Protein AF-A0A9W9WB61-F1 (afdb_monomer_lite)

Radius of gyration: 24.0 Å; chains: 1; bounding box: 60×49×67 Å

InterPro domains:
  IPR045518 2EXR domain [PF20150] (5-108)

Organism: NCBI:txid1131564

Foldseek 3Di:
DPPDPPCLVVDDLVVNLVVLLVQDAAAEQEQDDLPLPAQFDLVSVLVVVLNLLRQDQALQCVPDDSSVVSLVVQWPLPDDCVNCVVLDDPPGPRSNNSGTDGQEHYEYEHPDCVQPDDDPPHDDDCPHPSNVSVVSHPAYEYALQQLPHLPQLDDPPPDDHHQRDDDPFHYAHADEDEFEDALVLLLVQCCCPPRNRRQKDKAFLQPLVVLVSSCVSRVVVCVPPVSVVSNSVCSNVNVNVVVSVVVSVVVSLLSLLVSVVVVCPDPVNVVVCVVVVQDDDDQQQKAFPPPDPPRPDGDHPVNCCVQVPDVNRNSNGMDGNCVTSNSVVSSVPDHDYGYIYMYGYRNPPSVVVVVDVVVSCVRNVNPDPPQDPDSVSNVVVVVVVVVVVVVVVVVVVVVSSVSD

Sequence (404 aa):
MATEFLLFPFLPWELRRMIWLECLEGRVVELEVPPVMFLSAHSENCLSWTAHQNTRPPVLTRVCKESREAALSQCAWALDERDVSHLFVDYIPIPTRNPWFNPAKDIISFSSPGCFYPDEGAIYGPDSYYMEFAKQVQDIVIPARLIYPLRYLRLPMELGGAEAKNFPGGSRPAKAIEVHMPPEQFLASTLSGRTGDSLVQVVDIFDAVQIEKIWQEGKNVYSQEQDILTVFGLLRNTEKLRREVAKWQEDVKMSWMCQRYGASHSYDHRVYDEEHGIPPRKAECFVNPPGSESSAEPMTRARFVECYAATPPRFDEFEFDMEDPWVRWAYDEMPTFRPVIMFRLCVRGCASLCSTNTRREMYSGRYLHDYADTLMEQYQVIRLHEREEEKAMAAGSRKILKRL

Structure (mmCIF, N/CA/C/O backbone):
data_AF-A0A9W9WB61-F1
#
_entry.id   AF-A0A9W9WB61-F1
#
loop_
_atom_site.group_PDB
_atom_site.id
_atom_site.type_symbol
_atom_site.label_atom_id
_atom_site.label_alt_id
_atom_site.label_comp_id
_atom_site.label_asym_id
_atom_site.label_entity_id
_atom_site.label_seq_id
_atom_site.pdbx_PDB_ins_code
_atom_site.Cartn_x
_atom_site.Cartn_y
_atom_site.Cartn_z
_atom_site.occupancy
_atom_site.B_iso_or_equiv
_atom_site.auth_seq_id
_atom_site.auth_comp_id
_atom_site.auth_asym_id
_atom_site.auth_atom_id
_atom_site.pdbx_PDB_model_num
ATOM 1 N N . MET A 1 1 ? -33.127 4.156 17.825 1.00 40.78 1 MET A N 1
ATOM 2 C CA . MET A 1 1 ? -32.231 3.040 17.456 1.00 40.78 1 MET A CA 1
ATOM 3 C C . MET A 1 1 ? -32.055 2.189 18.697 1.00 40.78 1 MET A C 1
ATOM 5 O O . MET A 1 1 ? -31.822 2.771 19.747 1.00 40.78 1 MET A O 1
ATOM 9 N N . ALA A 1 2 ? -32.281 0.876 18.618 1.00 38.75 2 ALA A N 1
ATOM 10 C CA . ALA A 1 2 ? -32.073 -0.009 19.763 1.00 38.75 2 ALA A CA 1
ATOM 11 C C . ALA A 1 2 ? -30.576 -0.004 20.104 1.00 38.75 2 ALA A C 1
ATOM 13 O O . ALA A 1 2 ? -29.762 -0.395 19.275 1.00 38.75 2 ALA A O 1
ATOM 14 N N . THR A 1 3 ? -30.223 0.524 21.273 1.00 55.16 3 THR A N 1
ATOM 15 C CA . THR A 1 3 ? -28.833 0.714 21.715 1.00 55.16 3 THR A CA 1
ATOM 16 C C . THR A 1 3 ? -28.208 -0.555 22.285 1.00 55.16 3 THR A C 1
ATOM 18 O O . THR A 1 3 ? -27.017 -0.564 22.559 1.00 55.16 3 THR A O 1
ATOM 21 N N . GLU A 1 4 ? -28.985 -1.629 22.457 1.00 57.50 4 GLU A N 1
ATOM 22 C CA . GLU A 1 4 ? -28.521 -2.878 23.060 1.00 57.50 4 GLU A CA 1
ATOM 23 C C . GLU A 1 4 ? -29.171 -4.085 22.370 1.00 57.50 4 GLU A C 1
ATOM 25 O O . GLU A 1 4 ? -30.397 -4.215 22.317 1.00 57.50 4 GLU A O 1
ATOM 30 N N . PHE A 1 5 ? -28.349 -4.999 21.845 1.00 67.19 5 PHE A N 1
ATOM 31 C CA . PHE A 1 5 ? -28.808 -6.297 21.353 1.00 67.19 5 PHE A CA 1
ATOM 32 C C . PHE A 1 5 ? -28.840 -7.295 22.518 1.00 67.19 5 PHE A C 1
ATOM 34 O O . PHE A 1 5 ? -27.944 -8.119 22.696 1.00 67.19 5 PHE A O 1
ATOM 41 N N . LEU A 1 6 ? -29.899 -7.210 23.329 1.00 80.06 6 LEU A N 1
ATOM 42 C CA . LEU A 1 6 ? -30.073 -8.010 24.553 1.00 80.06 6 LEU A CA 1
ATOM 43 C C . LEU A 1 6 ? -30.113 -9.527 24.307 1.00 80.06 6 LEU A C 1
ATOM 45 O O . LEU A 1 6 ? -29.969 -10.309 25.243 1.00 80.06 6 LEU A O 1
ATOM 49 N N . LEU A 1 7 ? -30.304 -9.953 23.056 1.00 86.56 7 LEU A N 1
ATOM 50 C CA . LEU A 1 7 ? -30.371 -11.361 22.678 1.00 86.56 7 LEU A CA 1
ATOM 51 C C . LEU A 1 7 ? -28.994 -12.008 22.489 1.00 86.56 7 LEU A C 1
ATOM 53 O O . LEU A 1 7 ? -28.925 -13.235 22.470 1.00 86.56 7 LEU A O 1
ATOM 57 N N . PHE A 1 8 ? -27.906 -11.227 22.396 1.00 86.00 8 PHE A N 1
ATOM 58 C CA . PHE A 1 8 ? -26.565 -11.771 22.153 1.00 86.00 8 PHE A CA 1
ATOM 59 C C . PHE A 1 8 ? -26.178 -12.894 23.126 1.00 86.00 8 PHE A C 1
ATOM 61 O O . PHE A 1 8 ? -25.790 -13.958 22.647 1.00 86.00 8 PHE A O 1
ATOM 68 N N . PRO A 1 9 ? -26.326 -12.741 24.462 1.00 87.75 9 PRO A N 1
ATOM 69 C CA . PRO A 1 9 ? -25.904 -13.771 25.413 1.00 87.75 9 PRO A CA 1
ATOM 70 C C . PRO A 1 9 ? -26.727 -15.062 25.333 1.00 87.75 9 PRO A C 1
ATOM 72 O O . PRO A 1 9 ? -26.277 -16.100 25.809 1.00 87.75 9 PRO A O 1
ATOM 75 N N . PHE A 1 10 ? -27.925 -14.998 24.745 1.00 93.62 10 PHE A N 1
ATOM 76 C CA . PHE A 1 10 ? -28.832 -16.137 24.599 1.00 93.62 10 PHE A CA 1
ATOM 77 C C . PHE A 1 10 ? -28.591 -16.930 23.311 1.00 93.62 10 PHE A C 1
ATOM 79 O O . PHE A 1 10 ? -29.185 -17.993 23.128 1.00 93.62 10 PHE A O 1
ATOM 86 N N . LEU A 1 11 ? -27.728 -16.441 22.418 1.00 93.44 11 LEU A N 1
ATOM 87 C CA . LEU A 1 11 ? -27.337 -17.185 21.229 1.00 93.44 11 LEU A CA 1
ATOM 88 C C . LEU A 1 11 ? -26.452 -18.394 21.606 1.00 93.44 11 LEU A C 1
ATOM 90 O O . LEU A 1 11 ? -25.600 -18.283 22.500 1.00 93.44 11 LEU A O 1
ATOM 94 N N . PRO A 1 12 ? -26.592 -19.531 20.891 1.00 96.50 12 PRO A N 1
ATOM 95 C CA . PRO A 1 12 ? -25.637 -20.635 20.943 1.00 96.50 12 PRO A CA 1
ATOM 96 C C . PRO A 1 12 ? -24.192 -20.150 20.807 1.00 96.50 12 PRO A C 1
ATOM 98 O O . PRO A 1 12 ? -23.917 -19.156 20.124 1.00 96.50 12 PRO A O 1
ATOM 101 N N . TRP A 1 13 ? -23.262 -20.845 21.464 1.00 94.31 13 TRP A N 1
ATOM 102 C CA . TRP A 1 13 ? -21.860 -20.420 21.518 1.00 94.31 13 TRP A CA 1
ATOM 103 C C . TRP A 1 13 ? -21.234 -20.343 20.119 1.00 94.31 13 TRP A C 1
ATOM 105 O O . TRP A 1 13 ? -20.434 -19.449 19.855 1.00 94.31 13 TRP A O 1
ATOM 115 N N . GLU A 1 14 ? -21.644 -21.221 19.202 1.00 95.62 14 GLU A N 1
ATOM 116 C CA . GLU A 1 14 ? -21.192 -21.241 17.814 1.00 95.62 14 GLU A CA 1
ATOM 117 C C . GLU A 1 14 ? -21.542 -19.930 17.108 1.00 95.62 14 GLU A C 1
ATOM 119 O O . GLU A 1 14 ? -20.687 -19.324 16.463 1.00 95.62 14 GLU A O 1
ATOM 124 N N . LEU A 1 15 ? -22.782 -19.454 17.276 1.00 94.94 15 LEU A N 1
ATOM 125 C CA . LEU A 1 15 ? -23.257 -18.221 16.648 1.00 94.94 15 LEU A CA 1
ATOM 126 C C . LEU A 1 15 ? -22.588 -16.991 17.253 1.00 94.94 15 LEU A C 1
ATOM 128 O O . LEU A 1 15 ? -22.165 -16.107 16.511 1.00 94.94 15 LEU A O 1
ATOM 132 N N . ARG A 1 16 ? -22.430 -16.941 18.581 1.00 93.81 16 ARG A N 1
ATOM 133 C CA . ARG A 1 16 ? -21.689 -15.850 19.233 1.00 93.81 16 ARG A CA 1
ATOM 134 C C . ARG A 1 16 ? -20.244 -15.791 18.751 1.00 93.81 16 ARG A C 1
ATOM 136 O O . ARG A 1 16 ? -19.763 -14.715 18.400 1.00 93.81 16 ARG A O 1
ATOM 143 N N . ARG A 1 17 ? -19.573 -16.943 18.641 1.00 93.19 17 ARG A N 1
ATOM 144 C CA . ARG A 1 17 ? -18.217 -17.031 18.088 1.00 93.19 17 ARG A CA 1
ATOM 145 C C . ARG A 1 17 ? -18.163 -16.569 16.633 1.00 93.19 17 ARG A C 1
ATOM 147 O O . ARG A 1 17 ? -17.263 -15.808 16.294 1.00 93.19 17 ARG A O 1
ATOM 154 N N . MET A 1 18 ? -19.105 -16.984 15.784 1.00 93.06 18 MET A N 1
ATOM 155 C CA . MET A 1 18 ? -19.176 -16.519 14.392 1.00 93.06 18 MET A CA 1
ATOM 156 C C . MET A 1 18 ? -19.361 -15.003 14.305 1.00 93.06 18 MET A C 1
ATOM 158 O O . MET A 1 18 ? -18.674 -14.362 13.518 1.00 93.06 18 MET A O 1
ATOM 162 N N . ILE A 1 19 ? -20.219 -14.422 15.150 1.00 90.81 19 ILE A N 1
ATOM 163 C CA . ILE A 1 19 ? -20.396 -12.966 15.225 1.00 90.81 19 ILE A CA 1
ATOM 164 C C . ILE A 1 19 ? -19.074 -12.290 15.598 1.00 90.81 19 ILE A C 1
ATOM 166 O O . ILE A 1 19 ? -18.671 -11.345 14.929 1.00 90.81 19 ILE A O 1
ATOM 170 N N . TRP A 1 20 ? -18.347 -12.798 16.600 1.00 90.69 20 TRP A N 1
ATOM 171 C CA . TRP A 1 20 ? -17.037 -12.241 16.947 1.00 90.69 20 TRP A CA 1
ATOM 172 C C . TRP A 1 20 ? -16.024 -12.331 15.802 1.00 90.69 20 TRP A C 1
ATOM 174 O O . TRP A 1 20 ? -15.298 -11.373 15.553 1.00 90.69 20 TRP A O 1
ATOM 184 N N . LEU A 1 21 ? -15.986 -13.450 15.079 1.00 90.19 21 LEU A N 1
ATOM 185 C CA . LEU A 1 21 ? -15.101 -13.621 13.924 1.00 90.19 21 LEU A CA 1
ATOM 186 C C . LEU A 1 21 ? -15.461 -12.688 12.755 1.00 90.19 21 LEU A C 1
ATOM 188 O O . LEU A 1 21 ? -14.565 -12.245 12.034 1.00 90.19 21 LEU A O 1
ATOM 192 N N . GLU A 1 22 ? -16.745 -12.373 12.589 1.00 88.94 22 GLU A N 1
ATOM 193 C CA . GLU A 1 22 ? -17.256 -11.421 11.596 1.00 88.94 22 GLU A CA 1
ATOM 194 C C . GLU A 1 22 ? -16.993 -9.959 11.997 1.00 88.94 22 GLU A C 1
ATOM 196 O O . GLU A 1 22 ? -16.790 -9.096 11.144 1.00 88.94 22 GLU A O 1
ATOM 201 N N . CYS A 1 23 ? -16.940 -9.666 13.298 1.00 85.94 23 CYS A N 1
ATOM 202 C CA . CYS A 1 23 ? -16.508 -8.365 13.812 1.00 85.94 23 CYS A CA 1
ATOM 203 C C . CYS A 1 23 ? -14.996 -8.132 13.671 1.00 85.94 23 CYS A C 1
ATOM 205 O O . CYS A 1 23 ? -14.552 -6.994 13.796 1.00 85.94 23 CYS A O 1
ATOM 207 N N . LEU A 1 24 ? -14.198 -9.180 13.440 1.00 86.69 24 LEU A N 1
ATOM 208 C CA . LEU A 1 24 ? -12.763 -9.054 13.204 1.00 86.69 24 LEU A CA 1
ATOM 209 C C . LEU A 1 24 ? -12.512 -8.661 11.741 1.00 86.69 24 LEU A C 1
ATOM 211 O O . LEU A 1 24 ? -12.441 -9.520 10.856 1.00 86.69 24 LEU A O 1
ATOM 215 N N . GLU A 1 25 ? -12.405 -7.360 11.491 1.00 84.88 25 GLU A N 1
ATOM 216 C CA . GLU A 1 25 ? -12.093 -6.810 10.170 1.00 84.88 25 GLU A CA 1
ATOM 217 C C . GLU A 1 25 ? -10.618 -7.022 9.799 1.00 84.88 25 GLU A C 1
ATOM 219 O O . GLU A 1 25 ? -9.757 -7.149 10.671 1.00 84.88 25 GLU A O 1
ATOM 224 N N . GLY A 1 26 ? -10.338 -7.074 8.493 1.00 88.75 26 GLY A N 1
ATOM 225 C CA . GLY A 1 26 ? -8.970 -7.013 7.984 1.00 88.75 26 GLY A CA 1
ATOM 226 C C . GLY A 1 26 ? -8.408 -5.607 8.146 1.00 88.75 26 GLY A C 1
ATOM 227 O O . GLY A 1 26 ? -9.111 -4.622 7.910 1.00 88.75 26 GLY A O 1
ATOM 228 N N . ARG A 1 27 ? -7.152 -5.509 8.574 1.00 88.69 27 ARG A N 1
ATOM 229 C CA . ARG A 1 27 ? -6.482 -4.238 8.860 1.00 88.69 27 ARG A CA 1
ATOM 230 C C . ARG A 1 27 ? -5.286 -4.041 7.948 1.00 88.69 27 ARG A C 1
ATOM 232 O O . ARG A 1 27 ? -4.741 -4.988 7.388 1.00 88.69 27 ARG A O 1
ATOM 239 N N . VAL A 1 28 ? -4.851 -2.794 7.830 1.00 90.00 28 VAL A N 1
ATOM 240 C CA . VAL A 1 28 ? -3.588 -2.467 7.170 1.00 90.00 28 VAL A CA 1
ATOM 241 C C . VAL A 1 28 ? -2.503 -2.436 8.236 1.00 90.00 28 VAL A C 1
ATOM 243 O O . VAL A 1 28 ? -2.493 -1.556 9.092 1.00 90.00 28 VAL A O 1
ATOM 246 N N . VAL A 1 29 ? -1.609 -3.417 8.204 1.00 87.25 29 VAL A N 1
ATOM 247 C CA . VAL A 1 29 ? -0.469 -3.518 9.113 1.00 87.25 29 VAL A CA 1
ATOM 248 C C . VAL A 1 29 ? 0.693 -2.774 8.475 1.00 87.25 29 VAL A C 1
ATOM 250 O O . VAL A 1 29 ? 1.330 -3.250 7.536 1.00 87.25 29 VAL A O 1
ATOM 253 N N . GLU A 1 30 ? 0.943 -1.568 8.968 1.00 82.38 30 GLU A N 1
ATOM 254 C CA . GLU A 1 30 ? 2.057 -0.743 8.514 1.00 82.38 30 GLU A CA 1
ATOM 255 C C . GLU A 1 30 ? 3.341 -1.206 9.197 1.00 82.38 30 GLU A C 1
ATOM 257 O O . GLU A 1 30 ? 3.531 -1.058 10.407 1.00 82.38 30 GLU A O 1
ATOM 262 N N . LEU A 1 31 ? 4.215 -1.811 8.401 1.00 75.88 31 LEU A N 1
ATOM 263 C CA . LEU A 1 31 ? 5.516 -2.280 8.834 1.00 75.88 31 LEU A CA 1
ATOM 264 C C . LEU A 1 31 ? 6.524 -1.159 8.590 1.00 75.88 31 LEU A C 1
ATOM 266 O O . LEU A 1 31 ? 7.043 -0.990 7.488 1.00 75.88 31 LEU A O 1
ATOM 270 N N . GLU A 1 32 ? 6.743 -0.346 9.622 1.00 68.38 32 GLU A N 1
ATOM 271 C CA . GLU A 1 32 ? 7.643 0.801 9.554 1.00 68.38 32 GLU A CA 1
ATOM 272 C C . GLU A 1 32 ? 8.991 0.547 10.208 1.00 68.38 32 GLU A C 1
ATOM 274 O O . GLU A 1 32 ? 9.080 0.193 11.384 1.00 68.38 32 GLU A O 1
ATOM 279 N N . VAL A 1 33 ? 10.049 0.874 9.468 1.00 55.75 33 VAL A N 1
ATOM 280 C CA . VAL A 1 33 ? 11.315 1.291 10.067 1.00 55.75 33 VAL A CA 1
ATOM 281 C C . VAL A 1 33 ? 11.194 2.791 10.336 1.00 55.75 33 VAL A C 1
ATOM 283 O O . VAL A 1 33 ? 11.084 3.543 9.359 1.00 55.75 33 VAL A O 1
ATOM 286 N N . PRO A 1 34 ? 11.195 3.259 11.601 1.00 47.72 34 PRO A N 1
ATOM 287 C CA . PRO A 1 34 ? 11.313 4.686 11.858 1.00 47.72 34 PRO A CA 1
ATOM 288 C C . PRO A 1 34 ? 12.600 5.155 11.170 1.00 47.72 34 PRO A C 1
ATOM 290 O O . PRO A 1 34 ? 13.656 4.572 11.428 1.00 47.72 34 PRO A O 1
ATOM 293 N N . PRO A 1 35 ? 12.542 6.132 10.248 1.00 43.97 35 PRO A N 1
ATOM 294 C CA . PRO A 1 35 ? 13.739 6.596 9.572 1.00 43.97 35 PRO A CA 1
ATOM 295 C C . PRO A 1 35 ? 14.657 7.206 10.629 1.00 43.97 35 PRO A C 1
ATOM 297 O O . PRO A 1 35 ? 14.396 8.282 11.157 1.00 43.97 35 PRO A O 1
ATOM 300 N N . VAL A 1 36 ? 15.730 6.489 10.958 1.00 42.88 36 VAL A N 1
ATOM 301 C CA . VAL A 1 36 ? 16.659 6.863 12.032 1.00 42.88 36 VAL A CA 1
ATOM 302 C C . VAL A 1 36 ? 17.446 8.135 11.669 1.00 42.88 36 VAL A C 1
ATOM 304 O O . VAL A 1 36 ? 18.119 8.690 12.527 1.00 42.88 36 VAL A O 1
ATOM 307 N N . MET A 1 37 ? 17.367 8.632 10.422 1.00 41.75 37 MET A N 1
ATOM 308 C CA . MET A 1 37 ? 18.342 9.609 9.919 1.00 41.75 37 MET A CA 1
ATOM 309 C C . MET A 1 37 ? 17.821 10.911 9.283 1.00 41.75 37 MET A C 1
ATOM 311 O O . MET A 1 37 ? 18.638 11.808 9.113 1.00 41.75 37 MET A O 1
ATOM 315 N N . PHE A 1 38 ? 16.527 11.114 8.980 1.00 41.56 38 PHE A N 1
ATOM 316 C CA . PHE A 1 38 ? 16.096 12.338 8.251 1.00 41.56 38 PHE A CA 1
ATOM 317 C C . PHE A 1 38 ? 14.700 12.882 8.620 1.00 41.56 38 PHE A C 1
ATOM 319 O O . PHE A 1 38 ? 13.938 13.310 7.754 1.00 41.56 38 PHE A O 1
ATOM 326 N N . LEU A 1 39 ? 14.364 12.899 9.912 1.00 45.69 39 LEU A N 1
ATOM 327 C CA . LEU A 1 39 ? 13.073 13.386 10.417 1.00 45.69 39 LEU A CA 1
ATOM 328 C C . LEU A 1 39 ? 12.963 14.915 10.301 1.00 45.69 39 LEU A C 1
ATOM 330 O O . LEU A 1 39 ? 13.475 15.644 11.150 1.00 45.69 39 LEU A O 1
ATOM 334 N N . SER A 1 40 ? 12.285 15.412 9.266 1.00 36.78 40 SER A N 1
ATOM 335 C CA . SER A 1 40 ? 12.029 16.857 9.115 1.00 36.78 40 SER A CA 1
ATOM 336 C C . SER A 1 40 ? 10.592 17.228 8.732 1.00 36.78 40 SER A C 1
ATOM 338 O O . SER A 1 40 ? 10.252 18.413 8.751 1.00 36.78 40 SER A O 1
ATOM 340 N N . ALA A 1 41 ? 9.712 16.260 8.434 1.00 41.56 41 ALA A N 1
ATOM 341 C CA . ALA A 1 41 ? 8.373 16.547 7.915 1.00 41.56 41 ALA A CA 1
ATOM 342 C C . ALA A 1 41 ? 7.225 16.092 8.836 1.00 41.56 41 ALA A C 1
ATOM 344 O O . ALA A 1 41 ? 7.228 15.018 9.428 1.00 41.56 41 ALA A O 1
ATOM 345 N N . HIS A 1 42 ? 6.194 16.938 8.919 1.00 42.59 42 HIS A N 1
ATOM 346 C CA . HIS A 1 42 ? 4.999 16.775 9.755 1.00 42.59 42 HIS A CA 1
ATOM 347 C C . HIS A 1 42 ? 4.212 15.470 9.511 1.00 42.59 42 HIS A C 1
ATOM 349 O O . HIS A 1 42 ? 3.676 14.904 10.467 1.00 42.59 42 HIS A O 1
ATOM 355 N N . SER A 1 43 ? 4.191 14.982 8.268 1.00 48.69 43 SER A N 1
ATOM 356 C CA . SER A 1 43 ? 3.529 13.736 7.850 1.00 48.69 43 SER A CA 1
ATOM 357 C C . SER A 1 43 ? 4.088 12.491 8.554 1.00 48.69 43 SER A C 1
ATOM 359 O O . SER A 1 43 ? 3.384 11.516 8.806 1.00 48.69 43 SER A O 1
ATOM 361 N N . GLU A 1 44 ? 5.348 12.531 8.987 1.00 52.62 44 GLU A N 1
ATOM 362 C CA . GLU A 1 44 ? 6.029 11.371 9.572 1.00 52.62 44 GLU A CA 1
ATOM 363 C C . GLU A 1 44 ? 5.588 11.087 11.027 1.00 52.62 44 GLU A C 1
ATOM 365 O O . GLU A 1 44 ? 5.685 9.958 11.507 1.00 52.62 44 GLU A O 1
ATOM 370 N N . ASN A 1 45 ? 4.997 12.072 11.718 1.00 54.91 45 ASN A N 1
ATOM 371 C CA . ASN A 1 45 ? 4.466 11.903 13.081 1.00 54.91 45 ASN A CA 1
ATOM 372 C C . ASN A 1 45 ? 3.073 11.255 13.114 1.00 54.91 45 ASN A C 1
ATOM 374 O O . ASN A 1 45 ? 2.727 10.539 14.061 1.00 54.91 45 ASN A O 1
ATOM 378 N N . CYS A 1 46 ? 2.245 11.532 12.104 1.00 66.12 46 CYS A N 1
ATOM 379 C CA . CYS A 1 46 ? 0.966 10.846 11.913 1.00 66.12 46 CYS A CA 1
ATOM 380 C C . CYS A 1 46 ? 1.212 9.394 11.536 1.00 66.12 46 CYS A C 1
ATOM 382 O O . CYS A 1 46 ? 0.563 8.493 12.066 1.00 66.12 46 CYS A O 1
ATOM 384 N N . LEU A 1 47 ? 2.191 9.201 10.660 1.00 68.50 47 LEU A N 1
ATOM 385 C CA . LEU A 1 47 ? 2.638 7.921 10.164 1.00 68.50 47 LEU A CA 1
ATOM 386 C C . LEU A 1 47 ? 3.103 6.982 11.289 1.00 68.50 47 LEU A C 1
ATOM 388 O O . LEU A 1 47 ? 2.444 5.975 11.526 1.00 68.50 47 LEU A O 1
ATOM 392 N N . SER A 1 48 ? 4.112 7.377 12.075 1.00 66.69 48 SER A N 1
ATOM 393 C CA . SER A 1 48 ? 4.619 6.568 13.200 1.00 66.69 48 SER A CA 1
ATOM 394 C C . SER A 1 48 ? 3.507 6.171 14.183 1.00 66.69 48 SER A C 1
ATOM 396 O O . SER A 1 48 ? 3.389 5.020 14.610 1.00 66.69 48 SER A O 1
ATOM 398 N N . TRP A 1 49 ? 2.618 7.117 14.508 1.00 73.56 49 TRP A N 1
ATOM 399 C CA . TRP A 1 49 ? 1.522 6.846 15.432 1.00 73.56 49 TRP A CA 1
ATOM 400 C C . TRP A 1 49 ? 0.458 5.911 14.849 1.00 73.56 49 TRP A C 1
ATOM 402 O O . TRP A 1 49 ? 0.022 4.995 15.548 1.00 73.56 49 TRP A O 1
ATOM 412 N N . THR A 1 50 ? 0.022 6.141 13.606 1.00 75.81 50 THR A N 1
ATOM 413 C CA . THR A 1 50 ? -0.977 5.284 12.940 1.00 75.81 50 THR A CA 1
ATOM 414 C C . THR A 1 50 ? -0.434 3.873 12.758 1.00 75.81 50 THR A C 1
ATOM 416 O O . THR A 1 50 ? -1.116 2.926 13.149 1.00 75.81 50 THR A O 1
ATOM 419 N N . ALA A 1 51 ? 0.824 3.734 12.339 1.00 76.69 51 ALA A N 1
ATOM 420 C CA . ALA A 1 51 ? 1.499 2.449 12.236 1.00 76.69 51 ALA A CA 1
ATOM 421 C C . ALA A 1 51 ? 1.544 1.713 13.581 1.00 76.69 51 ALA A C 1
ATOM 423 O O . ALA A 1 51 ? 1.153 0.548 13.691 1.00 76.69 51 ALA A O 1
ATOM 424 N N . HIS A 1 52 ? 1.922 2.409 14.653 1.00 75.00 52 HIS A N 1
ATOM 425 C CA . HIS A 1 52 ? 1.907 1.825 15.991 1.00 75.00 52 HIS A CA 1
ATOM 426 C C . HIS A 1 52 ? 0.504 1.435 16.466 1.00 75.00 52 HIS A C 1
ATOM 428 O O . HIS A 1 52 ? 0.336 0.397 17.100 1.00 75.00 52 HIS A O 1
ATOM 434 N N . GLN A 1 53 ? -0.532 2.227 16.179 1.00 77.44 53 GLN A N 1
ATOM 435 C CA . GLN A 1 53 ? -1.892 1.841 16.560 1.00 77.44 53 GLN A CA 1
ATOM 436 C C . GLN A 1 53 ? -2.400 0.645 15.747 1.00 77.44 53 GLN A C 1
ATOM 438 O O . GLN A 1 53 ? -3.009 -0.256 16.324 1.00 77.44 53 GLN A O 1
ATOM 443 N N . ASN A 1 54 ? -2.112 0.598 14.447 1.00 81.19 54 ASN A N 1
ATOM 444 C CA . ASN A 1 54 ? -2.551 -0.473 13.555 1.00 81.19 54 ASN A CA 1
ATOM 445 C C . ASN A 1 54 ? -1.892 -1.821 13.865 1.00 81.19 54 ASN A C 1
ATOM 447 O O . ASN A 1 54 ? -2.510 -2.869 13.682 1.00 81.19 54 ASN A O 1
ATOM 451 N N . THR A 1 55 ? -0.670 -1.813 14.401 1.00 79.00 55 THR A N 1
ATOM 452 C CA . THR A 1 55 ? 0.023 -3.037 14.830 1.00 79.00 55 THR A CA 1
ATOM 453 C C . THR A 1 55 ? -0.411 -3.548 16.208 1.00 79.00 55 THR A C 1
ATOM 455 O O . THR A 1 55 ? -0.011 -4.639 16.612 1.00 79.00 55 THR A O 1
ATOM 458 N N . ARG A 1 56 ? -1.257 -2.827 16.958 1.00 79.44 56 ARG A N 1
ATOM 459 C CA . ARG A 1 56 ? -1.762 -3.298 18.263 1.00 79.44 56 ARG A CA 1
ATOM 460 C C . ARG A 1 56 ? -2.848 -4.362 18.110 1.00 79.44 56 ARG A C 1
ATOM 462 O O . ARG A 1 56 ? -3.514 -4.412 17.077 1.00 79.44 56 ARG A O 1
ATOM 469 N N . PRO A 1 57 ? -3.115 -5.162 19.161 1.00 83.88 57 PRO A N 1
ATOM 470 C CA . PRO A 1 57 ? -4.308 -5.997 19.206 1.00 83.88 57 PRO A CA 1
ATOM 471 C C . PRO A 1 57 ? -5.582 -5.166 18.987 1.00 83.88 57 PRO A C 1
ATOM 473 O O . PRO A 1 57 ? -5.704 -4.104 19.615 1.00 83.88 57 PRO A O 1
ATOM 476 N N . PRO A 1 58 ? -6.529 -5.636 18.153 1.00 83.50 58 PRO A N 1
ATOM 477 C CA . PRO A 1 58 ? -7.748 -4.909 17.842 1.00 83.50 58 PRO A CA 1
ATOM 478 C C . PRO A 1 58 ? -8.589 -4.726 19.098 1.00 83.50 58 PRO A C 1
ATOM 480 O O . PRO A 1 58 ? -8.499 -5.498 20.064 1.00 83.50 58 PRO A O 1
ATOM 483 N N . VAL A 1 59 ? -9.444 -3.711 19.074 1.00 81.62 59 VAL A N 1
ATOM 484 C CA . VAL A 1 59 ? -10.356 -3.342 20.165 1.00 81.62 59 VAL A CA 1
ATOM 485 C C . VAL A 1 59 ? -11.153 -4.538 20.670 1.00 81.62 59 VAL A C 1
ATOM 487 O O . VAL A 1 59 ? -11.340 -4.699 21.879 1.00 81.62 59 VAL A O 1
ATOM 490 N N . LEU A 1 60 ? -11.539 -5.416 19.746 1.00 82.38 60 LEU A N 1
ATOM 491 C CA . LEU A 1 60 ? -12.294 -6.636 19.993 1.00 82.38 60 LEU A CA 1
ATOM 492 C C . LEU A 1 60 ? -11.671 -7.513 21.100 1.00 82.38 60 LEU A C 1
ATOM 494 O O . LEU A 1 60 ? -12.369 -8.044 21.961 1.00 82.38 60 LEU A O 1
ATOM 498 N N . THR A 1 61 ? -10.336 -7.555 21.196 1.00 83.69 61 THR A N 1
ATOM 499 C CA . THR A 1 61 ? -9.606 -8.313 22.238 1.00 83.69 61 THR A CA 1
ATOM 500 C C . THR A 1 61 ? -9.869 -7.835 23.675 1.00 83.69 61 THR A C 1
ATOM 502 O O . THR A 1 61 ? -9.512 -8.513 24.651 1.00 83.69 61 THR A O 1
ATOM 505 N N . ARG A 1 62 ? -10.480 -6.657 23.835 1.00 81.81 62 ARG A N 1
ATOM 506 C CA . ARG A 1 62 ? -10.715 -5.987 25.121 1.00 81.81 62 ARG A CA 1
ATOM 507 C C . ARG A 1 62 ? -12.176 -6.025 25.569 1.00 81.81 62 ARG A C 1
ATOM 509 O O . ARG A 1 62 ? -12.424 -5.658 26.712 1.00 81.81 62 ARG A O 1
ATOM 516 N N . VAL A 1 63 ? -13.101 -6.496 24.727 1.00 80.19 63 VAL A N 1
ATOM 517 C CA . VAL A 1 63 ? -14.548 -6.493 25.011 1.00 80.19 63 VAL A CA 1
ATOM 518 C C . VAL A 1 63 ? -14.906 -7.509 26.098 1.00 80.19 63 VAL A C 1
ATOM 520 O O . VAL A 1 63 ? -15.368 -7.148 27.177 1.00 80.19 63 VAL A O 1
ATOM 523 N N . CYS A 1 64 ? -14.660 -8.796 25.848 1.00 84.06 64 CYS A N 1
ATOM 524 C CA . CYS A 1 64 ? -14.917 -9.874 26.803 1.00 84.06 64 CYS A CA 1
ATOM 525 C C . CYS A 1 64 ? -13.988 -11.073 26.545 1.00 84.06 64 CYS A C 1
ATOM 527 O O . CYS A 1 64 ? -13.176 -11.058 25.618 1.00 84.06 64 CYS A O 1
ATOM 529 N N . LYS A 1 65 ? -14.087 -12.119 27.378 1.00 88.88 65 LYS A N 1
ATOM 530 C CA . LYS A 1 65 ? -13.251 -13.324 27.249 1.00 88.88 65 LYS A CA 1
ATOM 531 C C . LYS A 1 65 ? -13.477 -14.041 25.913 1.00 88.88 65 LYS A C 1
ATOM 533 O O . LYS A 1 65 ? -12.512 -14.336 25.223 1.00 88.88 65 LYS A O 1
ATOM 538 N N . GLU A 1 66 ? -14.736 -14.252 25.539 1.00 90.31 66 GLU A N 1
ATOM 539 C CA . GLU A 1 66 ? -15.113 -14.946 24.301 1.00 90.31 66 GLU A CA 1
ATOM 540 C C . GLU A 1 66 ? -14.610 -14.208 23.052 1.00 90.31 66 GLU A C 1
ATOM 542 O O . GLU A 1 66 ? -14.024 -14.805 22.155 1.00 90.31 66 GLU A O 1
ATOM 547 N N . SER A 1 67 ? -14.779 -12.886 23.030 1.00 86.19 67 SER A N 1
ATOM 548 C CA . SER A 1 67 ? -14.320 -12.019 21.945 1.00 86.19 67 SER A CA 1
ATOM 549 C C . SER A 1 67 ? -12.794 -12.066 21.778 1.00 86.19 67 SER A C 1
ATOM 551 O O . SER A 1 67 ? -12.271 -12.198 20.670 1.00 86.19 67 SER A O 1
ATOM 553 N N . ARG A 1 68 ? -12.058 -12.066 22.900 1.00 88.44 68 ARG A N 1
ATOM 554 C CA . ARG A 1 68 ? -10.600 -12.236 22.912 1.00 88.44 68 ARG A CA 1
ATOM 555 C C . ARG A 1 68 ? -10.164 -13.604 22.396 1.00 88.44 68 ARG A C 1
ATOM 557 O O . ARG A 1 68 ? -9.215 -13.667 21.624 1.00 88.44 68 ARG A O 1
ATOM 564 N N . GLU A 1 69 ? -10.828 -14.676 22.818 1.00 91.31 69 GLU A N 1
ATOM 565 C CA . GLU A 1 69 ? -10.543 -16.038 22.345 1.00 91.31 69 GLU A CA 1
ATOM 566 C C . GLU A 1 69 ? -10.792 -16.164 20.835 1.00 91.31 69 GLU A C 1
ATOM 568 O O . GLU A 1 69 ? -9.964 -16.729 20.122 1.00 91.31 69 GLU A O 1
ATOM 573 N N . ALA A 1 70 ? -11.879 -15.575 20.325 1.00 90.44 70 ALA A N 1
ATOM 574 C CA . ALA A 1 70 ? -12.165 -15.538 18.893 1.00 90.44 70 ALA A CA 1
ATOM 575 C C . ALA A 1 70 ? -11.062 -14.806 18.110 1.00 90.44 70 ALA A C 1
ATOM 577 O O . ALA A 1 70 ? -10.540 -15.359 17.141 1.00 90.44 70 ALA A O 1
ATOM 578 N N . ALA A 1 71 ? -10.658 -13.615 18.564 1.00 88.31 71 ALA A N 1
ATOM 579 C CA . ALA A 1 71 ? -9.590 -12.838 17.940 1.00 88.31 71 ALA A CA 1
ATOM 580 C C . ALA A 1 71 ? -8.240 -13.584 17.955 1.00 88.31 71 ALA A C 1
ATOM 582 O O . ALA A 1 71 ? -7.585 -13.693 16.923 1.00 88.31 71 ALA A O 1
ATOM 583 N N . LEU A 1 72 ? -7.853 -14.169 19.095 1.00 88.44 72 LEU A N 1
ATOM 584 C CA . LEU A 1 72 ? -6.617 -14.953 19.216 1.00 88.44 72 LEU A CA 1
ATOM 585 C C . LEU A 1 72 ? -6.626 -16.228 18.362 1.00 88.44 72 LEU A C 1
ATOM 587 O O . LEU A 1 72 ? -5.565 -16.694 17.974 1.00 88.44 72 LEU A O 1
ATOM 591 N N . SER A 1 73 ? -7.800 -16.786 18.049 1.00 89.19 73 SER A N 1
ATOM 592 C CA . SER A 1 73 ? -7.895 -17.983 17.201 1.00 89.19 73 SER A CA 1
ATOM 593 C C . SER A 1 73 ? -7.617 -17.733 15.714 1.00 89.19 73 SER A C 1
ATOM 595 O O . SER A 1 73 ? -7.449 -18.695 14.972 1.00 89.19 73 SER A O 1
ATOM 597 N N . GLN A 1 74 ? -7.596 -16.470 15.275 1.00 84.00 74 GLN A N 1
ATOM 598 C CA . GLN A 1 74 ? -7.389 -16.071 13.873 1.00 84.00 74 GLN A CA 1
ATOM 599 C C . GLN A 1 74 ? -6.067 -15.342 13.640 1.00 84.00 74 GLN A C 1
ATOM 601 O O . GLN A 1 74 ? -5.661 -15.145 12.499 1.00 84.00 74 GLN A O 1
ATOM 606 N N . CYS A 1 75 ? -5.425 -14.883 14.707 1.00 76.06 75 CYS A N 1
ATOM 607 C CA . CYS A 1 75 ? -4.254 -14.035 14.606 1.00 76.06 75 CYS A CA 1
ATOM 608 C C . CYS A 1 75 ? -3.026 -14.809 15.040 1.00 76.06 75 CYS A C 1
ATOM 610 O O . CYS A 1 75 ? -3.015 -15.466 16.080 1.00 76.06 75 CYS A O 1
ATOM 612 N N . ALA A 1 76 ? -1.990 -14.713 14.225 1.00 64.12 76 ALA A N 1
ATOM 613 C CA . ALA A 1 76 ? -0.715 -15.311 14.522 1.00 64.12 76 ALA A CA 1
ATOM 614 C C . ALA A 1 76 ? 0.149 -14.226 15.178 1.00 64.12 76 ALA A C 1
ATOM 616 O O . ALA A 1 76 ? 0.427 -13.182 14.593 1.00 64.12 76 ALA A O 1
ATOM 617 N N . TRP A 1 77 ? 0.578 -14.463 16.417 1.00 64.69 77 TRP A N 1
ATOM 618 C CA . TRP A 1 77 ? 1.763 -13.796 16.955 1.00 64.69 77 TRP A CA 1
ATOM 619 C C . TRP A 1 77 ? 2.953 -14.482 16.272 1.00 64.69 77 TRP A C 1
ATOM 621 O O . TRP A 1 77 ? 3.459 -15.481 16.770 1.00 64.69 77 TRP A O 1
ATOM 631 N N . ALA A 1 78 ? 3.223 -14.087 15.025 1.00 53.28 78 ALA A N 1
ATOM 632 C CA . ALA A 1 78 ? 3.620 -15.053 13.995 1.00 53.28 78 ALA A CA 1
ATOM 633 C C . ALA A 1 78 ? 5.114 -15.194 13.714 1.00 53.28 78 ALA A C 1
ATOM 635 O O . ALA A 1 78 ? 5.463 -15.962 12.826 1.00 53.28 78 ALA A O 1
ATOM 636 N N . LEU A 1 79 ? 5.993 -14.478 14.408 1.00 54.00 79 LEU A N 1
ATOM 637 C CA . LEU A 1 79 ? 7.423 -14.748 14.298 1.00 54.00 79 LEU A CA 1
ATOM 638 C C . LEU A 1 79 ? 7.917 -15.105 15.691 1.00 54.00 79 LEU A C 1
ATOM 640 O O . LEU A 1 79 ? 7.846 -14.285 16.608 1.00 54.00 79 LEU A O 1
ATOM 644 N N . ASP A 1 80 ? 8.348 -16.356 15.860 1.00 54.06 80 ASP A N 1
ATOM 645 C CA . ASP A 1 80 ? 9.135 -16.739 17.025 1.00 54.06 80 ASP A CA 1
ATOM 646 C C . ASP A 1 80 ? 10.334 -15.786 17.057 1.00 54.06 80 ASP A C 1
ATOM 648 O O . ASP A 1 80 ? 11.006 -15.610 16.041 1.00 54.06 80 ASP A O 1
ATOM 652 N N . GLU A 1 81 ? 10.608 -15.134 18.191 1.00 51.66 81 GLU A N 1
ATOM 653 C CA . GLU A 1 81 ? 11.767 -14.236 18.305 1.00 51.66 81 GLU A CA 1
ATOM 654 C C . GLU A 1 81 ? 13.064 -14.934 17.863 1.00 51.66 81 GLU A C 1
ATOM 656 O O . GLU A 1 81 ? 13.982 -14.268 17.396 1.00 51.66 81 GLU A O 1
ATOM 661 N N . ARG A 1 82 ? 13.123 -16.270 17.943 1.00 53.28 82 ARG A N 1
ATOM 662 C CA . ARG A 1 82 ? 14.235 -17.103 17.465 1.00 53.28 82 ARG A CA 1
ATOM 663 C C . ARG A 1 82 ? 14.341 -17.192 15.939 1.00 53.28 82 ARG A C 1
ATOM 665 O O . ARG A 1 82 ? 15.452 -17.287 15.426 1.00 53.28 82 ARG A O 1
ATOM 672 N N . ASP A 1 83 ? 13.224 -17.117 15.220 1.00 51.84 83 ASP A N 1
ATOM 673 C CA . ASP A 1 83 ? 13.193 -17.173 13.751 1.00 51.84 83 ASP A CA 1
ATOM 674 C C . ASP A 1 83 ? 13.664 -15.861 13.120 1.00 51.84 83 ASP A C 1
ATOM 676 O O . ASP A 1 83 ? 13.990 -15.813 11.942 1.00 51.84 83 ASP A O 1
ATOM 680 N N . VAL A 1 84 ? 13.738 -14.790 13.910 1.00 51.22 84 VAL A N 1
ATOM 681 C CA . VAL A 1 84 ? 14.134 -13.455 13.451 1.00 51.22 84 VAL A CA 1
ATOM 682 C C . VAL A 1 84 ? 15.311 -12.878 14.233 1.00 51.22 84 VAL A C 1
ATOM 684 O O . VAL A 1 84 ? 15.852 -11.855 13.828 1.00 51.22 84 VAL A O 1
ATOM 687 N N . SER A 1 85 ? 15.772 -13.548 15.302 1.00 52.06 85 SER A N 1
ATOM 688 C CA . SER A 1 85 ? 16.883 -13.119 16.172 1.00 52.06 85 SER A CA 1
ATOM 689 C C . SER A 1 85 ? 18.163 -12.805 15.399 1.00 52.06 85 SER A C 1
ATOM 691 O O . SER A 1 85 ? 18.914 -11.919 15.785 1.00 52.06 85 SER A O 1
ATOM 693 N N . HIS A 1 86 ? 18.406 -13.525 14.303 1.00 53.12 86 HIS A N 1
ATOM 694 C CA . HIS A 1 86 ? 19.582 -13.366 13.448 1.00 53.12 86 HIS A CA 1
ATOM 695 C C . HIS A 1 86 ? 19.490 -12.166 12.488 1.00 53.12 86 HIS A C 1
ATOM 697 O O . HIS A 1 86 ? 20.504 -11.748 11.938 1.00 53.12 86 HIS A O 1
ATOM 703 N N . LEU A 1 87 ? 18.291 -11.605 12.298 1.00 51.28 87 LEU A N 1
ATOM 704 C CA . LEU A 1 87 ? 18.044 -10.399 11.503 1.00 51.28 87 LEU A CA 1
ATOM 705 C C . LEU A 1 87 ? 18.113 -9.123 12.354 1.00 51.28 87 LEU A C 1
ATOM 707 O O . LEU A 1 87 ? 18.134 -8.018 11.809 1.00 51.28 87 LEU A O 1
ATOM 711 N N . PHE A 1 88 ? 18.150 -9.257 13.684 1.00 49.69 88 PHE A N 1
ATOM 712 C CA . PHE A 1 88 ? 18.347 -8.135 14.590 1.00 49.69 88 PHE A CA 1
ATOM 713 C C . PHE A 1 88 ? 19.837 -7.880 14.774 1.00 49.69 88 PHE A C 1
ATOM 715 O O . PHE A 1 88 ? 20.521 -8.547 15.544 1.00 49.69 88 PHE A O 1
ATOM 722 N N . VAL A 1 89 ? 20.329 -6.848 14.104 1.00 48.62 89 VAL A N 1
ATOM 723 C CA . VAL A 1 89 ? 21.495 -6.125 14.604 1.00 48.62 89 VAL A CA 1
ATOM 724 C C . VAL A 1 89 ? 20.988 -5.234 15.747 1.00 48.62 89 VAL A C 1
ATOM 726 O O . VAL A 1 89 ? 19.920 -4.635 15.614 1.00 48.62 89 VAL A O 1
ATOM 729 N N . ASP A 1 90 ? 21.721 -5.150 16.862 1.00 46.06 90 ASP A N 1
ATOM 730 C CA . ASP A 1 90 ? 21.383 -4.460 18.131 1.00 46.06 90 ASP A CA 1
ATOM 731 C C . ASP A 1 90 ? 20.982 -2.964 18.025 1.00 46.06 90 ASP A C 1
ATOM 733 O O . ASP A 1 90 ? 20.804 -2.280 19.032 1.00 46.06 90 ASP A O 1
ATOM 737 N N . TYR A 1 91 ? 20.843 -2.421 16.818 1.00 41.59 91 TYR A N 1
ATOM 738 C CA . TYR A 1 91 ? 20.899 -0.993 16.544 1.00 41.59 91 TYR A CA 1
ATOM 739 C C . TYR A 1 91 ? 19.563 -0.268 16.395 1.00 41.59 91 TYR A C 1
ATOM 741 O O . TYR A 1 91 ? 19.574 0.961 16.416 1.00 41.59 91 TYR A O 1
ATOM 749 N N . ILE A 1 92 ? 18.413 -0.943 16.264 1.00 46.22 92 ILE A N 1
ATOM 750 C CA . ILE A 1 92 ? 17.147 -0.216 16.051 1.00 46.22 92 ILE A CA 1
ATOM 751 C C . ILE A 1 92 ? 16.011 -0.801 16.901 1.00 46.22 92 ILE A C 1
ATOM 753 O O . ILE A 1 92 ? 15.551 -1.920 16.652 1.00 46.22 92 ILE A O 1
ATOM 757 N N . PRO A 1 93 ? 15.495 -0.059 17.902 1.00 44.81 93 PRO A N 1
ATOM 758 C CA . PRO A 1 93 ? 14.220 -0.387 18.516 1.00 44.81 93 PRO A CA 1
ATOM 759 C C . PRO A 1 93 ? 13.113 -0.181 17.478 1.00 44.81 93 PRO A C 1
ATOM 761 O O . PRO A 1 93 ? 12.600 0.919 17.297 1.00 44.81 93 PRO A O 1
ATOM 764 N N . ILE A 1 94 ? 12.750 -1.259 16.784 1.00 51.91 94 ILE A N 1
ATOM 765 C CA . ILE A 1 94 ? 11.584 -1.282 15.903 1.00 51.91 94 ILE A CA 1
ATOM 766 C C . ILE A 1 94 ? 10.345 -1.032 16.789 1.00 51.91 94 ILE A C 1
ATOM 768 O O . ILE A 1 94 ? 10.106 -1.812 17.717 1.00 51.91 94 ILE A O 1
ATOM 772 N N . PRO A 1 95 ? 9.568 0.049 16.577 1.00 48.34 95 PRO A N 1
ATOM 773 C CA . PRO A 1 95 ? 8.391 0.372 17.392 1.00 48.34 95 PRO A CA 1
ATOM 774 C C . PRO A 1 95 ? 7.342 -0.747 17.365 1.00 48.34 95 PRO A C 1
ATOM 776 O O . PRO A 1 95 ? 6.620 -0.956 18.337 1.00 48.34 95 PRO A O 1
ATOM 779 N N . THR A 1 96 ? 7.316 -1.507 16.270 1.00 56.53 96 THR A N 1
ATOM 780 C CA . THR A 1 96 ? 6.369 -2.575 15.949 1.00 56.53 96 THR A CA 1
ATOM 781 C C . THR A 1 96 ? 6.929 -3.969 16.265 1.00 56.53 96 THR A C 1
ATOM 783 O O . THR A 1 96 ? 6.789 -4.898 15.476 1.00 56.53 96 THR A O 1
ATOM 786 N N . ARG A 1 97 ? 7.577 -4.157 17.426 1.00 58.06 97 ARG A N 1
ATOM 787 C CA . ARG A 1 97 ? 7.957 -5.509 17.884 1.00 58.06 97 ARG A CA 1
ATOM 788 C C . ARG A 1 97 ? 6.700 -6.370 18.047 1.00 58.06 97 ARG A C 1
ATOM 790 O O . ARG A 1 97 ? 5.863 -6.062 18.894 1.00 58.06 97 ARG A O 1
ATOM 797 N N . ASN A 1 98 ? 6.613 -7.453 17.273 1.00 67.44 98 ASN A N 1
ATOM 798 C CA . ASN A 1 98 ? 5.514 -8.425 17.277 1.00 67.44 98 ASN A CA 1
ATOM 799 C C . ASN A 1 98 ? 4.150 -7.783 16.957 1.00 67.44 98 ASN A C 1
ATOM 801 O O . ASN A 1 98 ? 3.291 -7.694 17.843 1.00 67.44 98 ASN A O 1
ATOM 805 N N . PRO A 1 99 ? 3.940 -7.318 15.709 1.00 78.38 99 PRO A N 1
ATOM 806 C CA . PRO A 1 99 ? 2.672 -6.723 15.321 1.00 78.38 99 PRO A CA 1
ATOM 807 C C . PRO A 1 99 ? 1.549 -7.756 15.447 1.00 78.38 99 PRO A C 1
ATOM 809 O O . PRO A 1 99 ? 1.713 -8.927 15.101 1.00 78.38 99 PRO A O 1
ATOM 812 N N . TRP A 1 100 ? 0.383 -7.323 15.926 1.00 82.38 100 TRP A N 1
ATOM 813 C CA . TRP A 1 100 ? -0.826 -8.123 15.799 1.00 82.38 100 TRP A CA 1
ATOM 814 C C . TRP A 1 100 ? -1.157 -8.276 14.322 1.00 82.38 100 TRP A C 1
ATOM 816 O O . TRP A 1 100 ? -1.367 -7.283 13.622 1.00 82.38 100 TRP A O 1
ATOM 826 N N . PHE A 1 101 ? -1.259 -9.526 13.891 1.00 86.12 101 PHE A N 1
ATOM 827 C CA . PHE A 1 101 ? -1.297 -9.870 12.487 1.00 86.12 101 PHE A CA 1
ATOM 828 C C . PHE A 1 101 ? -2.253 -11.039 12.225 1.00 86.12 101 PHE A C 1
ATOM 830 O O . PHE A 1 101 ? -2.215 -12.072 12.900 1.00 86.12 101 PHE A O 1
ATOM 837 N N . ASN A 1 102 ? -3.136 -10.866 11.244 1.00 88.81 102 ASN A N 1
ATOM 838 C CA . ASN A 1 102 ? -4.006 -11.897 10.699 1.00 88.81 102 ASN A CA 1
ATOM 839 C C . ASN A 1 102 ? -3.638 -12.169 9.228 1.00 88.81 102 ASN A C 1
ATOM 841 O O . ASN A 1 102 ? -4.112 -11.441 8.355 1.00 88.81 102 ASN A O 1
ATOM 845 N N . PRO A 1 103 ? -2.877 -13.231 8.914 1.00 87.44 103 PRO A N 1
ATOM 846 C CA . PRO A 1 103 ? -2.445 -13.507 7.540 1.00 87.44 103 PRO A CA 1
ATOM 847 C C . PRO A 1 103 ? -3.601 -13.718 6.551 1.00 87.44 103 PRO A C 1
ATOM 849 O O . PRO A 1 103 ? -3.450 -13.491 5.354 1.00 87.44 103 PRO A O 1
ATOM 852 N N . ALA A 1 104 ? -4.777 -14.127 7.039 1.00 87.25 104 ALA A N 1
ATOM 853 C CA . ALA A 1 104 ? -5.936 -14.396 6.195 1.00 87.25 104 ALA A CA 1
ATOM 854 C C . ALA A 1 104 ? -6.748 -13.143 5.826 1.00 87.25 104 ALA A C 1
ATOM 856 O O . ALA A 1 104 ? -7.583 -13.221 4.925 1.00 87.25 104 ALA A O 1
ATOM 857 N N . LYS A 1 105 ? -6.569 -12.022 6.539 1.00 88.88 105 LYS A N 1
ATOM 858 C CA . LYS A 1 105 ? -7.403 -10.814 6.379 1.00 88.88 105 LYS A CA 1
ATOM 859 C C . LYS A 1 105 ? -6.613 -9.512 6.267 1.00 88.88 105 LYS A C 1
ATOM 861 O O . LYS A 1 105 ? -7.124 -8.562 5.677 1.00 88.88 105 LYS A O 1
ATOM 866 N N . ASP A 1 106 ? -5.435 -9.436 6.874 1.00 90.25 106 ASP A N 1
ATOM 867 C CA . ASP A 1 106 ? -4.661 -8.203 6.945 1.00 90.25 106 ASP A CA 1
ATOM 868 C C . ASP A 1 106 ? -3.859 -7.964 5.662 1.00 90.25 106 ASP A C 1
ATOM 870 O O . ASP A 1 106 ? -3.460 -8.891 4.957 1.00 90.25 106 ASP A O 1
ATOM 874 N N . ILE A 1 107 ? -3.603 -6.688 5.389 1.00 91.06 107 ILE A N 1
ATOM 875 C CA . ILE A 1 107 ? -2.766 -6.210 4.292 1.00 91.06 107 ILE A CA 1
ATOM 876 C C . ILE A 1 107 ? -1.478 -5.668 4.902 1.00 91.06 107 ILE A C 1
ATOM 878 O O . ILE A 1 107 ? -1.532 -4.785 5.760 1.00 91.06 107 ILE A O 1
ATOM 882 N N . ILE A 1 108 ? -0.321 -6.139 4.443 1.00 88.00 108 ILE A N 1
ATOM 883 C CA . ILE A 1 108 ? 0.961 -5.546 4.846 1.00 88.00 108 ILE A CA 1
ATOM 884 C C . ILE A 1 108 ? 1.224 -4.293 4.016 1.00 88.00 108 ILE A C 1
ATOM 886 O O . ILE A 1 108 ? 1.182 -4.348 2.791 1.00 88.00 108 ILE A O 1
ATOM 890 N N . SER A 1 109 ? 1.530 -3.172 4.666 1.00 85.62 109 SER A N 1
ATOM 891 C CA . SER A 1 109 ? 1.935 -1.931 4.003 1.00 85.62 109 SER A CA 1
ATOM 892 C C . SER A 1 109 ? 3.380 -1.583 4.336 1.00 85.62 109 SER A C 1
ATOM 894 O O . SER A 1 109 ? 3.752 -1.498 5.507 1.00 85.62 109 SER A O 1
ATOM 896 N N . PHE A 1 110 ? 4.184 -1.344 3.302 1.00 76.75 110 PHE A N 1
ATOM 897 C CA . PHE A 1 110 ? 5.578 -0.926 3.433 1.00 76.75 110 PHE A CA 1
ATOM 898 C C . PHE A 1 110 ? 5.715 0.589 3.273 1.00 76.75 110 PHE A C 1
ATOM 900 O O . PHE A 1 110 ? 6.179 1.080 2.252 1.00 76.75 110 PHE A O 1
ATOM 907 N N . SER A 1 111 ? 5.275 1.378 4.242 1.00 64.69 111 SER A N 1
ATOM 908 C CA . SER A 1 111 ? 5.130 2.832 4.075 1.00 64.69 111 SER A CA 1
ATOM 909 C C . SER A 1 111 ? 6.440 3.625 3.951 1.00 64.69 111 SER A C 1
ATOM 911 O O . SER A 1 111 ? 6.432 4.718 3.369 1.00 64.69 111 SER A O 1
ATOM 913 N N . SER A 1 112 ? 7.565 3.087 4.434 1.00 61.81 112 SER A N 1
ATOM 914 C CA . SER A 1 112 ? 8.868 3.763 4.407 1.00 61.81 112 SER A CA 1
ATOM 915 C C . SER A 1 112 ? 9.797 3.207 3.313 1.00 61.81 112 SER A C 1
ATOM 917 O O . SER A 1 112 ? 10.012 1.996 3.260 1.00 61.81 112 SER A O 1
ATOM 919 N N . PRO A 1 113 ? 10.434 4.065 2.490 1.00 52.97 113 PRO A N 1
ATOM 920 C CA . PRO A 1 113 ? 11.522 3.682 1.593 1.00 52.97 113 PRO A CA 1
ATOM 921 C C . PRO A 1 113 ? 12.692 3.052 2.337 1.00 52.97 113 PRO A C 1
ATOM 923 O O . PRO A 1 113 ? 13.397 2.232 1.764 1.00 52.97 113 PRO A O 1
ATOM 926 N N . GLY A 1 114 ? 12.868 3.391 3.620 1.00 53.09 114 GLY A N 1
ATOM 927 C CA . GLY A 1 114 ? 13.867 2.781 4.495 1.00 53.09 114 GLY A CA 1
ATOM 928 C C . GLY A 1 114 ? 13.666 1.278 4.705 1.00 53.09 114 GLY A C 1
ATOM 929 O O . GLY A 1 114 ? 14.609 0.600 5.080 1.00 53.09 114 GLY A O 1
ATOM 930 N N . CYS A 1 115 ? 12.487 0.727 4.387 1.00 52.34 115 CYS A N 1
ATOM 931 C CA . CYS A 1 115 ? 12.287 -0.726 4.331 1.00 52.34 115 CYS A CA 1
ATOM 932 C C . CYS A 1 115 ? 12.987 -1.375 3.120 1.00 52.34 115 CYS A C 1
ATOM 934 O O . CYS A 1 115 ? 13.026 -2.598 3.022 1.00 52.34 115 CYS A O 1
ATOM 936 N N . PHE A 1 116 ? 13.502 -0.567 2.185 1.00 49.09 116 PHE A N 1
ATOM 937 C CA . PHE A 1 116 ? 14.058 -1.010 0.908 1.00 49.09 116 PHE A CA 1
ATOM 938 C C . PHE A 1 116 ? 15.453 -0.465 0.608 1.00 49.09 116 PHE A C 1
ATOM 940 O O . PHE A 1 116 ? 16.074 -0.982 -0.319 1.00 49.09 116 PHE A O 1
ATOM 947 N N . TYR A 1 117 ? 15.967 0.530 1.336 1.00 45.06 117 TYR A N 1
ATOM 948 C CA . TYR A 1 117 ? 17.337 1.010 1.134 1.00 45.06 117 TYR A CA 1
ATOM 949 C C . TYR A 1 117 ? 18.334 0.029 1.765 1.00 45.06 117 TYR A C 1
ATOM 951 O O . TYR A 1 117 ? 18.303 -0.148 2.980 1.00 45.06 117 TYR A O 1
ATOM 959 N N . PRO A 1 118 ? 19.212 -0.612 0.972 1.00 39.28 118 PRO A N 1
ATOM 960 C CA . PRO A 1 118 ? 20.405 -1.227 1.518 1.00 39.28 118 PRO A CA 1
ATOM 961 C C . PRO A 1 118 ? 21.381 -0.085 1.806 1.00 39.28 118 PRO A C 1
ATOM 963 O O . PRO A 1 118 ? 21.958 0.474 0.876 1.00 39.28 118 PRO A O 1
ATOM 966 N N . ASP A 1 119 ? 21.525 0.311 3.067 1.00 39.16 119 ASP A N 1
ATOM 967 C CA . ASP A 1 119 ? 22.675 1.138 3.423 1.00 39.16 119 ASP A CA 1
ATOM 968 C C . ASP A 1 119 ? 23.939 0.277 3.293 1.00 39.16 119 ASP A C 1
ATOM 970 O O . ASP A 1 119 ? 23.873 -0.942 3.495 1.00 39.16 119 ASP A O 1
ATOM 974 N N . GLU A 1 120 ? 25.049 0.897 2.895 1.00 39.66 120 GLU A N 1
ATOM 975 C CA . GLU A 1 120 ? 26.319 0.303 2.444 1.00 39.66 120 GLU A CA 1
ATOM 976 C C . GLU A 1 120 ? 26.921 -0.749 3.409 1.00 39.66 120 GLU A C 1
ATOM 978 O O . GLU A 1 120 ? 27.937 -0.532 4.065 1.00 39.66 120 GLU A O 1
ATOM 983 N N . GLY A 1 121 ? 26.313 -1.937 3.468 1.00 39.94 121 GLY A N 1
ATOM 984 C CA . GLY A 1 121 ? 26.811 -3.100 4.199 1.00 39.94 121 GLY A CA 1
ATOM 985 C C . GLY A 1 121 ? 25.889 -3.700 5.264 1.00 39.94 121 GLY A C 1
ATOM 986 O O . GLY A 1 121 ? 26.262 -4.734 5.816 1.00 39.94 121 GLY A O 1
ATOM 987 N N . ALA A 1 122 ? 24.700 -3.151 5.557 1.00 40.31 122 ALA A N 1
ATOM 988 C CA . ALA A 1 122 ? 23.815 -3.772 6.551 1.00 40.31 122 ALA A CA 1
ATOM 989 C C . ALA A 1 122 ? 22.306 -3.559 6.302 1.00 40.31 122 ALA A C 1
ATOM 991 O O . ALA A 1 122 ? 21.738 -2.513 6.586 1.00 40.31 122 ALA A O 1
ATOM 992 N N . ILE A 1 123 ? 21.691 -4.685 5.916 1.00 40.97 123 ILE A N 1
ATOM 993 C CA . ILE A 1 123 ? 20.279 -5.112 5.948 1.00 40.97 123 ILE A CA 1
ATOM 994 C C . ILE A 1 123 ? 19.291 -4.545 4.905 1.00 40.97 123 ILE A C 1
ATOM 996 O O . ILE A 1 123 ? 19.025 -3.355 4.822 1.00 40.97 123 ILE A O 1
ATOM 1000 N N . TYR A 1 124 ? 18.726 -5.493 4.139 1.00 44.12 124 TYR A N 1
ATOM 1001 C CA . TYR A 1 124 ? 17.299 -5.765 3.848 1.00 44.12 124 TYR A CA 1
ATOM 1002 C C . TYR A 1 124 ? 17.157 -6.312 2.417 1.00 44.12 124 TYR A C 1
ATOM 1004 O O . TYR A 1 124 ? 16.624 -5.680 1.501 1.00 44.12 124 TYR A O 1
ATOM 1012 N N . GLY A 1 125 ? 17.701 -7.517 2.223 1.00 40.75 125 GLY A N 1
ATOM 1013 C CA . GLY A 1 125 ? 17.383 -8.367 1.080 1.00 40.75 125 GLY A CA 1
ATOM 1014 C C . GLY A 1 125 ? 15.971 -8.972 1.191 1.00 40.75 125 GLY A C 1
ATOM 1015 O O . GLY A 1 125 ? 15.216 -8.628 2.107 1.00 40.75 125 GLY A O 1
ATOM 1016 N N . PRO A 1 126 ? 15.604 -9.899 0.289 1.00 39.53 126 PRO A N 1
ATOM 1017 C CA . PRO A 1 126 ? 14.346 -10.662 0.346 1.00 39.53 126 PRO A CA 1
ATOM 1018 C C . PRO A 1 126 ? 14.129 -11.447 1.660 1.00 39.53 126 PRO A C 1
ATOM 1020 O O . PRO A 1 126 ? 13.018 -11.914 1.906 1.00 39.53 126 PRO A O 1
ATOM 1023 N N . ASP A 1 127 ? 15.150 -11.516 2.519 1.00 44.78 127 ASP A N 1
ATOM 1024 C CA . ASP A 1 127 ? 15.134 -12.133 3.852 1.00 44.78 127 ASP A CA 1
ATOM 1025 C C . ASP A 1 127 ? 14.924 -11.112 4.989 1.00 44.78 127 ASP A C 1
ATOM 1027 O O . ASP A 1 127 ? 15.260 -11.357 6.145 1.00 44.78 127 ASP A O 1
ATOM 1031 N N . SER A 1 128 ? 14.419 -9.912 4.684 1.00 59.44 128 SER A N 1
ATOM 1032 C CA . SER A 1 128 ? 14.088 -8.929 5.721 1.00 59.44 128 SER A CA 1
ATOM 1033 C C . SER A 1 128 ? 12.956 -9.418 6.633 1.00 59.44 128 SER A C 1
ATOM 1035 O O . SER A 1 128 ? 11.991 -10.022 6.168 1.00 59.44 128 SER A O 1
ATOM 1037 N N . TYR A 1 129 ? 13.025 -9.057 7.922 1.00 64.19 129 TYR A N 1
ATOM 1038 C CA . TYR A 1 129 ? 11.986 -9.308 8.937 1.00 64.19 129 TYR A CA 1
ATOM 1039 C C . TYR A 1 129 ? 10.562 -9.017 8.428 1.00 64.19 129 TYR A C 1
ATOM 1041 O O . TYR A 1 129 ? 9.624 -9.758 8.703 1.00 64.19 129 TYR A O 1
ATOM 1049 N N . TYR A 1 130 ? 10.399 -7.949 7.643 1.00 69.62 130 TYR A N 1
ATOM 1050 C CA . TYR A 1 130 ? 9.103 -7.541 7.106 1.00 69.62 130 TYR A CA 1
ATOM 1051 C C . TYR A 1 130 ? 8.652 -8.354 5.888 1.00 69.62 130 TYR A C 1
ATOM 1053 O O . TYR A 1 130 ? 7.449 -8.506 5.670 1.00 69.62 130 TYR A O 1
ATOM 1061 N N . MET A 1 131 ? 9.587 -8.908 5.109 1.00 71.75 131 MET A N 1
ATOM 1062 C CA . MET A 1 131 ? 9.247 -9.769 3.977 1.00 71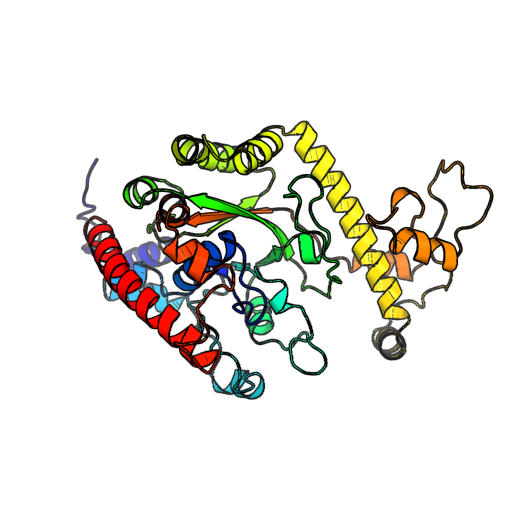.75 131 MET A CA 1
ATOM 1063 C C . MET A 1 131 ? 8.662 -11.107 4.443 1.00 71.75 131 MET A C 1
ATOM 1065 O O . MET A 1 131 ? 7.788 -11.650 3.774 1.00 71.75 131 MET A O 1
ATOM 1069 N N . GLU A 1 132 ? 9.048 -11.596 5.625 1.00 74.31 132 GLU A N 1
ATOM 1070 C CA . GLU A 1 132 ? 8.438 -12.794 6.219 1.00 74.31 132 GLU A CA 1
ATOM 1071 C C . GLU A 1 132 ? 6.944 -12.619 6.518 1.00 74.31 132 GLU A C 1
ATOM 1073 O O . GLU A 1 132 ? 6.168 -13.559 6.347 1.00 74.31 132 GLU A O 1
ATOM 1078 N N . PHE A 1 133 ? 6.496 -11.415 6.884 1.00 77.25 133 PHE A N 1
ATOM 1079 C CA . PHE A 1 133 ? 5.061 -11.125 6.993 1.00 77.25 133 PHE A CA 1
ATOM 1080 C C . PHE A 1 133 ? 4.393 -11.034 5.620 1.00 77.25 133 PHE A C 1
ATOM 1082 O O . PHE A 1 133 ? 3.291 -11.548 5.434 1.00 77.25 133 PHE A O 1
ATOM 1089 N N . ALA A 1 134 ? 5.061 -10.413 4.644 1.00 79.31 134 ALA A N 1
ATOM 1090 C CA . ALA A 1 134 ? 4.543 -10.296 3.283 1.00 79.31 134 ALA A CA 1
ATOM 1091 C C . ALA A 1 134 ? 4.327 -11.660 2.608 1.00 79.31 134 ALA A C 1
ATOM 1093 O O . ALA A 1 134 ? 3.358 -11.823 1.873 1.00 79.31 134 ALA A O 1
ATOM 1094 N N . LYS A 1 135 ? 5.174 -12.656 2.899 1.00 79.69 135 LYS A N 1
ATOM 1095 C CA . LYS A 1 135 ? 5.020 -14.041 2.415 1.00 79.69 135 LYS A CA 1
ATOM 1096 C C . LYS A 1 135 ? 3.777 -14.748 2.976 1.00 79.69 135 LYS A C 1
ATOM 1098 O O . LYS A 1 135 ? 3.331 -15.733 2.396 1.00 79.69 135 LYS A O 1
ATOM 1103 N N . GLN A 1 136 ? 3.238 -14.278 4.102 1.00 83.69 136 GLN A N 1
ATOM 1104 C CA . GLN A 1 136 ? 2.107 -14.907 4.792 1.00 83.69 136 GLN A CA 1
ATOM 1105 C C . GLN A 1 136 ? 0.748 -14.298 4.420 1.00 83.69 136 GLN A C 1
ATOM 1107 O O . GLN A 1 136 ? -0.278 -14.921 4.691 1.00 83.69 136 GLN A O 1
ATOM 1112 N N . VAL A 1 137 ? 0.718 -13.096 3.834 1.00 86.25 137 VAL A N 1
ATOM 1113 C CA . VAL A 1 137 ? -0.528 -12.412 3.447 1.00 86.25 137 VAL A CA 1
ATOM 1114 C C . VAL A 1 137 ? -0.931 -12.672 2.006 1.00 86.25 137 VAL A C 1
ATOM 1116 O O . VAL A 1 137 ? -0.123 -13.033 1.157 1.00 86.25 137 VAL A O 1
ATOM 1119 N N . GLN A 1 138 ? -2.207 -12.411 1.725 1.00 83.56 138 GLN A N 1
ATOM 1120 C CA . GLN A 1 138 ? -2.749 -12.430 0.367 1.00 83.56 138 GLN A CA 1
ATOM 1121 C C . GLN A 1 138 ? -2.433 -11.159 -0.430 1.00 83.56 138 GLN A C 1
ATOM 1123 O O . GLN A 1 138 ? -2.383 -11.207 -1.655 1.00 83.56 138 GLN A O 1
ATOM 1128 N N . ASP A 1 139 ? -2.251 -10.024 0.247 1.00 87.06 139 ASP A N 1
ATOM 1129 C CA . ASP A 1 139 ? -2.091 -8.719 -0.389 1.00 87.06 139 ASP A CA 1
ATOM 1130 C C . ASP A 1 139 ? -1.039 -7.878 0.337 1.00 87.06 139 ASP A C 1
ATOM 1132 O O . ASP A 1 139 ? -1.005 -7.804 1.570 1.00 87.06 139 ASP A O 1
ATOM 1136 N N . ILE A 1 140 ? -0.236 -7.164 -0.451 1.00 86.94 140 ILE A N 1
ATOM 1137 C CA . ILE A 1 140 ? 0.699 -6.159 0.051 1.00 86.94 140 ILE A CA 1
ATOM 1138 C C . ILE A 1 140 ? 0.456 -4.809 -0.609 1.00 86.94 140 ILE A C 1
ATOM 1140 O O . ILE A 1 140 ? 0.086 -4.709 -1.780 1.00 86.94 140 ILE A O 1
ATOM 1144 N N . VAL A 1 141 ? 0.722 -3.750 0.141 1.00 87.25 141 VAL A N 1
ATOM 1145 C CA . VAL A 1 141 ? 0.699 -2.371 -0.321 1.00 87.25 141 VAL A CA 1
ATOM 1146 C C . VAL A 1 141 ? 2.112 -1.820 -0.280 1.00 87.25 141 VAL A C 1
ATOM 1148 O O . VAL A 1 141 ? 2.804 -1.877 0.735 1.00 87.25 141 VAL A O 1
ATOM 1151 N N . ILE A 1 142 ? 2.537 -1.261 -1.405 1.00 80.44 142 ILE A N 1
ATOM 1152 C CA . ILE A 1 142 ? 3.858 -0.659 -1.566 1.00 80.44 142 ILE A CA 1
ATOM 1153 C C . ILE A 1 142 ? 3.693 0.791 -2.019 1.00 80.44 142 ILE A C 1
ATOM 1155 O O . ILE A 1 142 ? 2.820 1.090 -2.826 1.00 80.44 142 ILE A O 1
ATOM 1159 N N . PRO A 1 143 ? 4.478 1.747 -1.515 1.00 78.25 143 PRO A N 1
ATOM 1160 C CA . PRO A 1 143 ? 4.431 3.116 -1.991 1.00 78.25 143 PRO A CA 1
ATOM 1161 C C . PRO A 1 143 ? 4.722 3.171 -3.486 1.00 78.25 143 PRO A C 1
ATOM 1163 O O . PRO A 1 143 ? 5.751 2.671 -3.938 1.00 78.25 143 PRO A O 1
ATOM 1166 N N . ALA A 1 144 ? 3.861 3.844 -4.251 1.00 73.88 144 ALA A N 1
ATOM 1167 C CA . ALA A 1 144 ? 4.031 3.959 -5.699 1.00 73.88 144 ALA A CA 1
ATOM 1168 C C . ALA A 1 144 ? 5.418 4.514 -6.065 1.00 73.88 144 ALA A C 1
ATOM 1170 O O . ALA A 1 144 ? 6.018 4.062 -7.028 1.00 73.88 144 ALA A O 1
ATOM 1171 N N . ARG A 1 145 ? 5.984 5.417 -5.247 1.00 69.56 145 ARG A N 1
ATOM 1172 C CA . ARG A 1 145 ? 7.336 5.977 -5.439 1.00 69.56 145 ARG A CA 1
ATOM 1173 C C . ARG A 1 145 ? 8.472 4.949 -5.488 1.00 69.56 145 ARG A C 1
ATOM 1175 O O . ARG A 1 145 ? 9.512 5.276 -6.037 1.00 69.56 145 ARG A O 1
ATOM 1182 N N . LEU A 1 146 ? 8.285 3.757 -4.920 1.00 65.94 146 LEU A N 1
ATOM 1183 C CA . LEU A 1 146 ? 9.288 2.687 -4.941 1.00 65.94 146 LEU A CA 1
ATOM 1184 C C . LEU A 1 146 ? 9.261 1.869 -6.228 1.00 65.94 146 LEU A C 1
ATOM 1186 O O . LEU A 1 146 ? 10.201 1.136 -6.493 1.00 65.94 146 LEU A O 1
ATOM 1190 N N . ILE A 1 147 ? 8.176 1.969 -6.997 1.00 68.00 147 ILE A N 1
ATOM 1191 C CA . ILE A 1 147 ? 8.045 1.328 -8.305 1.00 68.00 147 ILE A CA 1
ATOM 1192 C C . ILE A 1 147 ? 8.227 2.391 -9.380 1.00 68.00 147 ILE A C 1
ATOM 1194 O O . ILE A 1 147 ? 9.165 2.361 -10.167 1.00 68.00 147 ILE A O 1
ATOM 1198 N N . TYR A 1 148 ? 7.301 3.347 -9.376 1.00 64.12 148 TYR A N 1
ATOM 1199 C CA . TYR A 1 148 ? 7.275 4.517 -10.220 1.00 64.12 148 TYR A CA 1
ATOM 1200 C C . TYR A 1 148 ? 6.296 5.545 -9.624 1.00 64.12 148 TYR A C 1
ATOM 1202 O O . TYR A 1 148 ? 5.105 5.244 -9.467 1.00 64.12 148 TYR A O 1
ATOM 1210 N N . PRO A 1 149 ? 6.736 6.760 -9.256 1.00 57.94 149 PRO A N 1
ATOM 1211 C CA . PRO A 1 149 ? 5.873 7.718 -8.573 1.00 57.94 149 PRO A CA 1
ATOM 1212 C C . PRO A 1 149 ? 4.691 8.147 -9.455 1.00 57.94 149 PRO A C 1
ATOM 1214 O O . PRO A 1 149 ? 4.876 8.529 -10.610 1.00 57.94 149 PRO A O 1
ATOM 1217 N N . LEU A 1 150 ? 3.482 8.183 -8.879 1.00 56.03 150 LEU A N 1
ATOM 1218 C CA . LEU A 1 150 ? 2.288 8.771 -9.503 1.00 56.03 150 LEU A CA 1
ATOM 1219 C C . LEU A 1 150 ? 2.528 10.273 -9.736 1.00 56.03 150 LEU A C 1
ATOM 1221 O O . LEU A 1 150 ? 2.344 11.090 -8.832 1.00 56.03 150 LEU A O 1
ATOM 1225 N N . ARG A 1 151 ? 2.988 10.635 -10.944 1.00 55.34 151 ARG A N 1
ATOM 1226 C CA . ARG A 1 151 ? 3.518 11.974 -11.277 1.00 55.34 151 ARG A CA 1
ATOM 1227 C C . ARG A 1 151 ? 2.554 13.126 -10.958 1.00 55.34 151 ARG A C 1
ATOM 1229 O O . ARG A 1 151 ? 3.012 14.215 -10.631 1.00 55.34 151 ARG A O 1
ATOM 1236 N N . TYR A 1 152 ? 1.248 12.876 -11.001 1.00 49.81 152 TYR A N 1
ATOM 1237 C CA . TYR A 1 152 ? 0.196 13.893 -10.873 1.00 49.81 152 TYR A CA 1
ATOM 1238 C C . TYR A 1 152 ? -0.461 13.956 -9.486 1.00 49.81 152 TYR A C 1
ATOM 1240 O O . TYR A 1 152 ? -1.282 14.833 -9.241 1.00 49.81 152 TYR A O 1
ATOM 1248 N N . LEU A 1 153 ? -0.063 13.069 -8.567 1.00 48.88 153 LEU A N 1
ATOM 1249 C CA . LEU A 1 153 ? -0.395 13.125 -7.136 1.00 48.88 153 LEU A CA 1
ATOM 1250 C C . LEU A 1 153 ? 0.813 13.601 -6.303 1.00 48.88 153 LEU A C 1
ATOM 1252 O O . LEU A 1 153 ? 0.960 13.251 -5.129 1.00 48.88 153 LEU A O 1
ATOM 1256 N N . ARG A 1 154 ? 1.729 14.347 -6.931 1.00 52.38 154 ARG A N 1
ATOM 1257 C CA . ARG A 1 154 ? 2.966 14.834 -6.311 1.00 52.38 154 ARG A CA 1
ATOM 1258 C C . ARG A 1 154 ? 2.724 16.069 -5.448 1.00 52.38 154 ARG A C 1
ATOM 1260 O O . ARG A 1 154 ? 2.041 16.995 -5.870 1.00 52.38 154 ARG A O 1
ATOM 1267 N N . LEU A 1 155 ? 3.410 16.099 -4.305 1.00 38.22 155 LEU A N 1
ATOM 1268 C CA . LEU A 1 155 ? 3.813 17.342 -3.650 1.00 38.22 155 LEU A CA 1
ATOM 1269 C C . LEU A 1 155 ? 5.216 17.736 -4.153 1.00 38.22 155 LEU A C 1
ATOM 1271 O O . LEU A 1 155 ? 5.987 16.840 -4.509 1.00 38.22 155 LEU A O 1
ATOM 1275 N N . PRO A 1 156 ? 5.578 19.033 -4.200 1.00 30.47 156 PRO A N 1
ATOM 1276 C CA . PRO A 1 156 ? 6.778 19.528 -4.896 1.00 30.47 156 PRO A CA 1
ATOM 1277 C C . PRO A 1 156 ? 8.146 18.980 -4.437 1.00 30.47 156 PRO A C 1
ATOM 1279 O O . PRO A 1 156 ? 9.135 19.213 -5.123 1.00 30.47 156 PRO A O 1
ATOM 1282 N N . MET A 1 157 ? 8.238 18.267 -3.310 1.00 30.73 157 MET A N 1
ATOM 1283 C CA . MET A 1 157 ? 9.511 17.913 -2.655 1.00 30.73 157 MET A CA 1
ATOM 1284 C C . MET A 1 157 ? 9.990 16.457 -2.839 1.00 30.73 157 MET A C 1
ATOM 1286 O O . MET A 1 157 ? 11.083 16.123 -2.397 1.00 30.73 157 MET A O 1
ATOM 1290 N N . GLU A 1 158 ? 9.223 15.568 -3.476 1.00 37.25 158 GLU A N 1
ATOM 1291 C CA . GLU A 1 158 ? 9.489 14.112 -3.441 1.00 37.25 158 GLU A CA 1
ATOM 1292 C C . GLU A 1 158 ? 10.225 13.568 -4.688 1.00 37.25 158 GLU A C 1
ATOM 1294 O O . GLU A 1 158 ? 9.751 12.640 -5.346 1.00 37.25 158 GLU A O 1
ATOM 1299 N N . LEU A 1 159 ? 11.381 14.139 -5.041 1.00 32.28 159 LEU A N 1
ATOM 1300 C CA . LEU A 1 159 ? 12.243 13.640 -6.125 1.00 32.28 159 LEU A CA 1
ATOM 1301 C C . LEU A 1 159 ? 13.497 12.962 -5.554 1.00 32.28 159 LEU A C 1
ATOM 1303 O O . LEU A 1 159 ? 14.552 13.574 -5.441 1.00 32.28 159 LEU A O 1
ATOM 1307 N N . GLY A 1 160 ? 13.369 11.683 -5.209 1.00 34.47 160 GLY A N 1
ATOM 1308 C CA . GLY A 1 160 ? 14.497 10.790 -4.950 1.00 34.47 160 GLY A CA 1
ATOM 1309 C C . GLY A 1 160 ? 14.264 9.481 -5.694 1.00 34.47 160 GLY A C 1
ATOM 1310 O O . GLY A 1 160 ? 13.211 8.866 -5.525 1.00 34.47 160 GLY A O 1
ATOM 1311 N N . GLY A 1 161 ? 15.198 9.104 -6.569 1.00 36.19 161 GLY A N 1
ATOM 1312 C CA . GLY A 1 161 ? 15.149 7.846 -7.307 1.00 36.19 161 GLY A CA 1
ATOM 1313 C C . GLY A 1 161 ? 15.283 6.673 -6.343 1.00 36.19 161 GLY A C 1
ATOM 1314 O O . GLY A 1 161 ? 16.301 6.537 -5.670 1.00 36.19 161 GLY A O 1
ATOM 1315 N N . ALA A 1 162 ? 14.242 5.854 -6.255 1.00 39.16 162 ALA A N 1
ATOM 1316 C CA . ALA A 1 162 ? 14.322 4.541 -5.640 1.00 39.16 162 ALA A CA 1
ATOM 1317 C C . ALA A 1 162 ? 14.337 3.505 -6.766 1.00 39.16 162 ALA A C 1
ATOM 1319 O O . ALA A 1 162 ? 13.512 3.559 -7.679 1.00 39.16 162 ALA A O 1
ATOM 1320 N N . GLU A 1 163 ? 15.296 2.588 -6.713 1.00 37.31 163 GLU A N 1
ATOM 1321 C CA . GLU A 1 163 ? 15.308 1.402 -7.562 1.00 37.31 163 GLU A CA 1
ATOM 1322 C C . GLU A 1 163 ? 14.157 0.489 -7.133 1.00 37.31 163 GLU A C 1
ATOM 1324 O O . GLU A 1 163 ? 14.017 0.189 -5.942 1.00 37.31 163 GLU A O 1
ATOM 1329 N N . ALA A 1 164 ? 13.322 0.047 -8.077 1.00 39.53 164 ALA A N 1
ATOM 1330 C CA . ALA A 1 164 ? 12.322 -0.959 -7.747 1.00 39.53 164 ALA A CA 1
ATOM 1331 C C . ALA A 1 164 ? 13.004 -2.326 -7.639 1.00 39.53 164 ALA A C 1
ATOM 1333 O O . ALA A 1 164 ? 13.881 -2.683 -8.426 1.00 39.53 164 ALA A O 1
ATOM 1334 N N . LYS A 1 165 ? 12.618 -3.072 -6.605 1.00 47.19 165 LYS A N 1
ATOM 1335 C CA . LYS A 1 165 ? 13.130 -4.410 -6.306 1.00 47.19 165 LYS A CA 1
ATOM 1336 C C . LYS A 1 165 ? 12.086 -5.460 -6.686 1.00 47.19 165 LYS A C 1
ATOM 1338 O O . LYS A 1 165 ? 10.919 -5.135 -6.889 1.00 47.19 165 LYS A O 1
ATOM 1343 N N . ASN A 1 166 ? 12.497 -6.724 -6.770 1.00 39.97 166 ASN A N 1
ATOM 1344 C CA . ASN A 1 166 ? 11.586 -7.845 -7.013 1.00 39.97 166 ASN A CA 1
ATOM 1345 C C . ASN A 1 166 ? 10.549 -7.927 -5.880 1.00 39.97 166 ASN A C 1
ATOM 1347 O O . ASN A 1 166 ? 10.882 -8.294 -4.753 1.00 39.97 166 ASN A O 1
ATOM 1351 N N . PHE A 1 167 ? 9.302 -7.565 -6.176 1.00 45.44 167 PHE A N 1
ATOM 1352 C CA . PHE A 1 167 ? 8.178 -7.694 -5.252 1.00 45.44 167 PHE A CA 1
ATOM 1353 C C . PHE A 1 167 ? 7.456 -9.026 -5.494 1.00 45.44 167 PHE A C 1
ATOM 1355 O O . PHE A 1 167 ? 7.342 -9.444 -6.649 1.00 45.44 167 PHE A O 1
ATOM 1362 N N . PRO A 1 168 ? 6.926 -9.684 -4.448 1.00 43.84 168 PRO A N 1
ATOM 1363 C CA . PRO A 1 168 ? 6.051 -10.835 -4.638 1.00 43.84 168 PRO A CA 1
ATOM 1364 C C . PRO A 1 168 ? 4.794 -10.438 -5.437 1.00 43.84 168 PRO A C 1
ATOM 1366 O O . PRO A 1 168 ? 4.344 -9.285 -5.402 1.00 43.84 168 PRO A O 1
ATOM 1369 N N . GLY A 1 169 ? 4.235 -11.393 -6.187 1.00 39.34 169 GLY A N 1
ATOM 1370 C CA . GLY A 1 169 ? 3.007 -11.193 -6.961 1.00 39.34 169 GLY A CA 1
ATOM 1371 C C . GLY A 1 169 ? 1.832 -10.771 -6.068 1.00 39.34 169 GLY A C 1
ATOM 1372 O O . GLY A 1 169 ? 1.680 -11.292 -4.970 1.00 39.34 169 GLY A O 1
ATOM 1373 N N . GLY A 1 170 ? 1.007 -9.824 -6.534 1.00 45.28 170 GLY A N 1
ATOM 1374 C CA . GLY A 1 170 ? -0.142 -9.297 -5.772 1.00 45.28 170 GLY A CA 1
ATOM 1375 C C . GLY A 1 170 ? 0.081 -7.938 -5.093 1.00 45.28 170 GLY A C 1
ATOM 1376 O O . GLY A 1 170 ? -0.617 -7.597 -4.141 1.00 45.28 170 GLY A O 1
ATOM 1377 N N . SER A 1 171 ? 1.042 -7.138 -5.561 1.00 57.28 171 SER A N 1
ATOM 1378 C CA . SER A 1 171 ? 1.355 -5.847 -4.947 1.00 57.28 171 SER A CA 1
ATOM 1379 C C . SER A 1 171 ? 0.456 -4.695 -5.418 1.00 57.28 171 SER A C 1
ATOM 1381 O O . SER A 1 171 ? 0.083 -4.563 -6.589 1.00 57.28 171 SER A O 1
ATOM 1383 N N . ARG A 1 172 ? 0.108 -3.818 -4.472 1.00 59.72 172 ARG A N 1
ATOM 1384 C CA . ARG A 1 172 ? -0.750 -2.651 -4.693 1.00 59.72 172 ARG A CA 1
ATOM 1385 C C . ARG A 1 172 ? 0.034 -1.357 -4.474 1.00 59.72 172 ARG A C 1
ATOM 1387 O O . ARG A 1 172 ? 0.314 -1.002 -3.327 1.00 59.72 172 ARG A O 1
ATOM 1394 N N . PRO A 1 173 ? 0.414 -0.636 -5.536 1.00 60.72 173 PRO A N 1
ATOM 1395 C CA . PRO A 1 173 ? 1.032 0.669 -5.390 1.00 60.72 173 PRO A CA 1
ATOM 1396 C C . PRO A 1 173 ? 0.061 1.682 -4.788 1.00 60.72 173 PRO A C 1
ATOM 1398 O O . PRO A 1 173 ? -1.037 1.873 -5.309 1.00 60.72 173 PRO A O 1
ATOM 1401 N N . ALA A 1 174 ? 0.489 2.364 -3.728 1.00 58.53 174 ALA A N 1
ATOM 1402 C CA . ALA A 1 174 ? -0.309 3.356 -3.020 1.00 58.53 174 ALA A CA 1
ATOM 1403 C C . ALA A 1 174 ? 0.319 4.753 -3.014 1.00 58.53 174 ALA A C 1
ATOM 1405 O O . ALA A 1 174 ? 1.534 4.914 -2.850 1.00 58.53 174 ALA A O 1
ATOM 1406 N N . LYS A 1 175 ? -0.536 5.780 -3.093 1.00 70.12 175 LYS A N 1
ATOM 1407 C CA . LYS A 1 175 ? -0.258 7.113 -2.535 1.00 70.12 175 LYS A CA 1
ATOM 1408 C C . LYS A 1 175 ? -0.965 7.211 -1.189 1.00 70.12 175 LYS A C 1
ATOM 1410 O O . LYS A 1 175 ? -2.152 6.902 -1.097 1.00 70.12 175 LYS A O 1
ATOM 1415 N N . ALA A 1 176 ? -0.236 7.638 -0.165 1.00 74.25 176 ALA A N 1
ATOM 1416 C CA . ALA A 1 176 ? -0.831 7.896 1.132 1.00 74.25 176 ALA A CA 1
ATOM 1417 C C . ALA A 1 176 ? -1.409 9.313 1.206 1.00 74.25 176 ALA A C 1
ATOM 1419 O O . ALA A 1 176 ? -0.764 10.265 0.763 1.00 74.25 176 ALA A O 1
ATOM 1420 N N . ILE A 1 177 ? -2.604 9.436 1.775 1.00 79.06 177 ILE 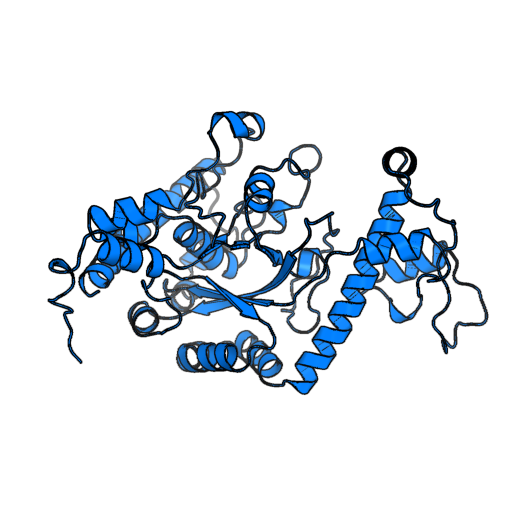A N 1
ATOM 1421 C CA . ILE A 1 177 ? -3.279 10.697 2.076 1.00 79.06 177 ILE A CA 1
ATOM 1422 C C . ILE A 1 177 ? -3.587 10.692 3.565 1.00 79.06 177 ILE A C 1
ATOM 1424 O O . ILE A 1 177 ? -4.265 9.793 4.062 1.00 79.06 177 ILE A O 1
ATOM 1428 N N . GLU A 1 178 ? -3.090 11.695 4.273 1.00 80.38 178 GLU A N 1
ATOM 1429 C CA . GLU A 1 178 ? -3.397 11.887 5.683 1.00 80.38 178 GLU A CA 1
ATOM 1430 C C . GLU A 1 178 ? -4.668 12.714 5.832 1.00 80.38 178 GLU A C 1
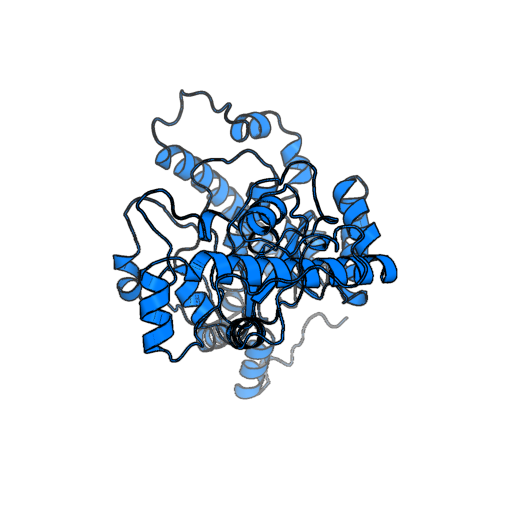ATOM 1432 O O . GLU A 1 178 ? -4.886 13.710 5.148 1.00 80.38 178 GLU A O 1
ATOM 1437 N N . VAL A 1 179 ? -5.532 12.253 6.722 1.00 80.56 179 VAL A N 1
ATOM 1438 C CA . VAL A 1 179 ? -6.841 12.813 7.005 1.00 80.56 179 VAL A CA 1
ATOM 1439 C C . VAL A 1 179 ? -6.879 13.121 8.484 1.00 80.56 179 VAL A C 1
ATOM 1441 O O . VAL A 1 179 ? -6.989 12.227 9.323 1.00 80.56 179 VAL A O 1
ATOM 1444 N N . HIS A 1 180 ? -6.787 14.397 8.822 1.00 80.25 180 HIS A N 1
ATOM 1445 C CA . HIS A 1 180 ? -6.960 14.831 10.197 1.00 80.25 180 HIS A CA 1
ATOM 1446 C C . HIS A 1 180 ? -8.443 14.904 10.533 1.00 80.25 180 HIS A C 1
ATOM 1448 O O . HIS A 1 180 ? -9.231 15.461 9.775 1.00 80.25 180 HIS A O 1
ATOM 1454 N N . MET A 1 181 ? -8.839 14.364 11.682 1.00 79.62 181 MET A N 1
ATOM 1455 C CA . MET A 1 181 ? -10.204 14.523 12.178 1.00 79.62 181 MET A CA 1
ATOM 1456 C C . MET A 1 181 ? -10.251 14.428 13.706 1.00 79.62 181 MET A C 1
ATOM 1458 O O . MET A 1 181 ? -9.467 13.686 14.288 1.00 79.62 181 MET A O 1
ATOM 1462 N N . PRO A 1 182 ? -11.138 15.158 14.398 1.00 79.69 182 PRO A N 1
ATOM 1463 C CA . PRO A 1 182 ? -11.320 14.990 15.836 1.00 79.69 182 PRO A CA 1
ATOM 1464 C C . PRO A 1 182 ? -11.757 13.558 16.196 1.00 79.69 182 PRO A C 1
ATOM 1466 O O . PRO A 1 182 ? -12.497 12.945 15.418 1.00 79.69 182 PRO A O 1
ATOM 1469 N N . PRO A 1 183 ? -11.384 13.029 17.378 1.00 77.81 183 PRO A N 1
ATOM 1470 C CA . PRO A 1 183 ? -11.794 11.694 17.813 1.00 77.81 183 PRO A CA 1
ATOM 1471 C C . PRO A 1 183 ? -13.311 11.472 17.769 1.00 77.81 183 PRO A C 1
ATOM 1473 O O . PRO A 1 183 ? -13.765 10.416 17.347 1.00 77.81 183 PRO A O 1
ATOM 1476 N N . GLU A 1 184 ? -14.116 12.463 18.160 1.00 78.69 184 GLU A N 1
ATOM 1477 C CA . GLU A 1 184 ? -15.579 12.356 18.148 1.00 78.69 184 GLU A CA 1
ATOM 1478 C C . GLU A 1 184 ? -16.124 12.183 16.727 1.00 78.69 184 GLU A C 1
ATOM 1480 O O . GLU A 1 184 ? -17.036 11.387 16.503 1.00 78.69 184 GLU A O 1
ATOM 1485 N N . GLN A 1 185 ? -15.540 12.902 15.766 1.00 82.06 185 GLN A N 1
ATOM 1486 C CA . GLN A 1 185 ? -15.905 12.800 14.359 1.00 82.06 185 GLN A CA 1
ATOM 1487 C C . GLN A 1 185 ? -15.452 11.465 13.769 1.00 82.06 185 GLN A C 1
ATOM 1489 O O . GLN A 1 185 ? -16.221 10.859 13.037 1.00 82.06 185 GLN A O 1
ATOM 1494 N N . PHE A 1 186 ? -14.253 10.982 14.109 1.00 82.94 186 PHE A N 1
ATOM 1495 C CA . PHE A 1 186 ? -13.758 9.666 13.687 1.00 82.94 186 PHE A CA 1
ATOM 1496 C C . PHE A 1 186 ? -14.679 8.523 14.128 1.00 82.94 186 PHE A C 1
ATOM 1498 O O . PHE A 1 186 ? -14.941 7.602 13.368 1.00 82.94 186 PHE A O 1
ATOM 1505 N N . LEU A 1 187 ? -15.228 8.596 15.337 1.00 78.00 187 LEU A N 1
ATOM 1506 C CA . LEU A 1 187 ? -16.090 7.533 15.862 1.00 78.00 187 LEU A CA 1
ATOM 1507 C C . LEU A 1 187 ? -17.514 7.588 15.340 1.00 78.00 187 LEU A C 1
ATOM 1509 O O . LEU A 1 187 ? -18.172 6.560 15.228 1.00 78.00 187 LEU A O 1
ATOM 1513 N N . ALA A 1 188 ? -18.005 8.792 15.054 1.00 80.31 188 ALA A N 1
ATOM 1514 C CA . ALA A 1 188 ? -19.261 8.966 14.337 1.00 80.31 188 ALA A CA 1
ATOM 1515 C C . ALA A 1 188 ? -19.108 8.648 12.840 1.00 80.31 188 ALA A C 1
ATOM 1517 O O . ALA A 1 188 ? -20.102 8.455 12.139 1.00 80.31 188 ALA A O 1
ATOM 1518 N N . SER A 1 189 ? -17.866 8.627 12.358 1.00 83.12 189 SER A N 1
ATOM 1519 C CA . SER A 1 189 ? -17.504 8.358 10.983 1.00 83.12 189 SER A CA 1
ATOM 1520 C C . SER A 1 189 ? -17.537 6.865 10.713 1.00 83.12 189 SER A C 1
ATOM 1522 O O . SER A 1 189 ? -17.066 6.032 11.489 1.00 83.12 189 SER A O 1
ATOM 1524 N N . THR A 1 190 ? -18.051 6.527 9.540 1.00 82.44 190 THR A N 1
ATOM 1525 C CA . THR A 1 190 ? -18.052 5.144 9.066 1.00 82.44 190 THR A CA 1
ATOM 1526 C C . THR A 1 190 ? -16.683 4.722 8.517 1.00 82.44 190 THR A C 1
ATOM 1528 O O . THR A 1 190 ? -16.531 3.603 8.028 1.00 82.44 190 THR A O 1
ATOM 1531 N N . LEU A 1 191 ? -15.690 5.617 8.573 1.00 84.12 191 LEU A N 1
ATOM 1532 C CA . LEU A 1 191 ? -14.309 5.357 8.187 1.00 84.12 191 LEU A CA 1
ATOM 1533 C C . LEU A 1 191 ? -13.514 4.640 9.282 1.00 84.12 191 LEU A C 1
ATOM 1535 O O . LEU A 1 191 ? -12.479 4.052 8.994 1.00 84.12 191 LEU A O 1
ATOM 1539 N N . SER A 1 192 ? -13.993 4.644 10.523 1.00 79.69 192 SER A N 1
ATOM 1540 C CA . SER A 1 192 ? -13.303 3.992 11.639 1.00 79.69 192 SER A CA 1
ATOM 1541 C C . SER A 1 192 ? -13.438 2.459 11.655 1.00 79.69 192 SER A C 1
ATOM 1543 O O . SER A 1 192 ? -12.913 1.797 12.552 1.00 79.69 192 SER A O 1
ATOM 1545 N N . GLY A 1 193 ? -14.098 1.876 10.647 1.00 81.38 193 GLY A N 1
ATOM 1546 C CA . GLY A 1 193 ? -14.437 0.451 10.602 1.00 81.38 193 GLY A CA 1
ATOM 1547 C C . GLY A 1 193 ? -15.584 0.101 11.553 1.00 81.38 193 GLY A C 1
ATOM 1548 O O . GLY A 1 193 ? -16.123 0.965 12.246 1.00 81.38 193 GLY A O 1
ATOM 1549 N N . ARG A 1 194 ? -15.982 -1.175 11.608 1.00 78.44 194 ARG A N 1
ATOM 1550 C CA . ARG A 1 194 ? -17.064 -1.631 12.511 1.00 78.44 194 ARG A CA 1
ATOM 1551 C C . ARG A 1 194 ? -16.713 -1.453 13.988 1.00 78.44 194 ARG A C 1
ATOM 1553 O O . ARG A 1 194 ? -17.607 -1.259 14.808 1.00 78.44 194 ARG A O 1
ATOM 1560 N N . THR A 1 195 ? -15.432 -1.559 14.331 1.00 74.19 195 THR A N 1
ATOM 1561 C CA . THR A 1 195 ? -14.929 -1.572 15.714 1.00 74.19 195 THR A CA 1
ATOM 1562 C C . THR A 1 195 ? -14.257 -0.272 16.145 1.00 74.19 195 THR A C 1
ATOM 1564 O O . THR A 1 195 ? -13.826 -0.163 17.295 1.00 74.19 195 THR A O 1
ATOM 1567 N N . GLY A 1 196 ? -14.199 0.731 15.267 1.00 76.38 196 GLY A N 1
ATOM 1568 C CA . GLY A 1 196 ? -13.634 2.036 15.592 1.00 76.38 196 GLY A CA 1
ATOM 1569 C C . GLY A 1 196 ? -12.103 2.060 15.674 1.00 76.38 196 GLY A C 1
ATOM 1570 O O . GLY A 1 196 ? -11.545 2.960 16.297 1.00 76.38 196 GLY A O 1
ATOM 1571 N N . ASP A 1 197 ? -11.415 1.060 15.123 1.00 78.38 197 ASP A N 1
ATOM 1572 C CA . ASP A 1 197 ? -9.954 0.917 15.150 1.00 78.38 197 ASP A CA 1
ATOM 1573 C C . ASP A 1 197 ? -9.317 0.747 13.764 1.00 78.38 197 ASP A C 1
ATOM 1575 O O . ASP A 1 197 ? -8.114 0.505 13.671 1.00 78.38 197 ASP A O 1
ATOM 1579 N N . SER A 1 198 ? -10.085 0.949 12.689 1.00 84.75 198 SER A N 1
ATOM 1580 C CA . SER A 1 198 ? -9.551 1.028 11.328 1.00 84.75 198 SER A CA 1
ATOM 1581 C C . SER A 1 198 ? -9.040 2.443 11.053 1.00 84.75 198 SER A C 1
ATOM 1583 O O . SER A 1 198 ? -9.769 3.319 10.590 1.00 84.75 198 SER A O 1
ATOM 1585 N N . LEU A 1 199 ? -7.780 2.701 11.412 1.00 86.50 199 LEU A N 1
ATOM 1586 C CA . LEU A 1 199 ? -7.145 4.007 11.194 1.00 86.50 199 LEU A CA 1
ATOM 1587 C C . LEU A 1 199 ? -6.597 4.159 9.778 1.00 86.50 199 LEU A C 1
ATOM 1589 O O . LEU A 1 199 ? -6.312 5.275 9.353 1.00 86.50 199 LEU A O 1
ATOM 1593 N N . VAL A 1 200 ? -6.421 3.059 9.051 1.00 89.75 200 VAL A N 1
ATOM 1594 C CA . VAL A 1 200 ? -5.888 3.080 7.692 1.00 89.75 200 VAL A CA 1
ATOM 1595 C C . VAL A 1 200 ? -6.769 2.262 6.775 1.00 89.75 200 VAL A C 1
ATOM 1597 O O . VAL A 1 200 ? -7.095 1.113 7.058 1.00 89.75 200 VAL A O 1
ATOM 1600 N N . GLN A 1 201 ? -7.128 2.872 5.650 1.00 90.81 201 GLN A N 1
ATOM 1601 C CA . GLN A 1 201 ? -7.922 2.244 4.609 1.00 90.81 201 GLN A CA 1
ATOM 1602 C C . GLN A 1 201 ? -7.157 2.233 3.301 1.00 90.81 201 GLN A C 1
ATOM 1604 O O . GLN A 1 201 ? -6.599 3.247 2.888 1.00 90.81 201 GLN A O 1
ATOM 1609 N N . VAL A 1 202 ? -7.190 1.093 2.623 1.00 91.88 202 VAL A N 1
ATOM 1610 C CA . VAL A 1 202 ? -6.689 0.942 1.260 1.00 91.88 202 VAL A CA 1
ATOM 1611 C C . VAL A 1 202 ? -7.899 0.875 0.343 1.00 91.88 202 VAL A C 1
ATOM 1613 O O . VAL A 1 202 ? -8.705 -0.046 0.436 1.00 91.88 202 VAL A O 1
ATOM 1616 N N . VAL A 1 203 ? -8.033 1.877 -0.516 1.00 93.06 203 VAL A N 1
ATOM 1617 C CA . VAL A 1 203 ? -9.194 2.075 -1.383 1.00 93.06 203 VAL A CA 1
ATOM 1618 C C . VAL A 1 203 ? -8.746 1.951 -2.830 1.00 93.06 203 VAL A C 1
ATOM 1620 O O . VAL A 1 203 ? -7.716 2.511 -3.210 1.00 93.06 203 VAL A O 1
ATOM 1623 N N . ASP A 1 204 ? -9.500 1.210 -3.639 1.00 93.12 204 ASP A N 1
ATOM 1624 C CA . ASP A 1 204 ? -9.260 1.159 -5.080 1.00 93.12 204 ASP A CA 1
ATOM 1625 C C . ASP A 1 204 ? -9.339 2.576 -5.662 1.00 93.12 204 ASP A C 1
ATOM 1627 O O . ASP A 1 204 ? -10.254 3.337 -5.342 1.00 93.12 204 ASP A O 1
ATOM 1631 N N . ILE A 1 205 ? -8.370 2.954 -6.500 1.00 92.44 205 ILE A N 1
ATOM 1632 C CA . ILE A 1 205 ? -8.290 4.322 -7.025 1.00 92.44 205 ILE A CA 1
ATOM 1633 C C . ILE A 1 205 ? -9.532 4.718 -7.842 1.00 92.44 205 ILE A C 1
ATOM 1635 O O . ILE A 1 205 ? -9.806 5.905 -8.004 1.00 92.44 205 ILE A O 1
ATOM 1639 N N . PHE A 1 206 ? -10.299 3.744 -8.338 1.00 94.00 206 PHE A N 1
ATOM 1640 C CA . PHE A 1 206 ? -11.529 3.949 -9.092 1.00 94.00 206 PHE A CA 1
ATOM 1641 C C . PHE A 1 206 ? -12.807 3.747 -8.270 1.00 94.00 206 PHE A C 1
ATOM 1643 O O . PHE A 1 206 ? -13.900 3.917 -8.822 1.00 94.00 206 PHE A O 1
ATOM 1650 N N . ASP A 1 207 ? -12.714 3.443 -6.972 1.00 94.81 207 ASP A N 1
ATOM 1651 C CA . ASP A 1 207 ? -13.871 3.384 -6.074 1.00 94.81 207 ASP A CA 1
ATOM 1652 C C . ASP A 1 207 ? -14.352 4.799 -5.720 1.00 94.81 207 ASP A C 1
ATOM 1654 O O . ASP A 1 207 ? -14.124 5.342 -4.636 1.00 94.81 207 ASP A O 1
ATOM 1658 N N . ALA A 1 208 ? -15.041 5.417 -6.679 1.00 93.06 208 ALA A N 1
ATOM 1659 C CA . ALA A 1 208 ? -15.578 6.763 -6.542 1.00 93.06 208 ALA A CA 1
ATOM 1660 C C . ALA A 1 208 ? -16.567 6.887 -5.371 1.00 93.06 208 ALA A C 1
ATOM 1662 O O . ALA A 1 208 ? -16.689 7.968 -4.798 1.00 93.06 208 ALA A O 1
ATOM 1663 N N . VAL A 1 209 ? -17.255 5.800 -4.997 1.00 93.44 209 VAL A N 1
ATOM 1664 C CA . VAL A 1 209 ? -18.221 5.802 -3.891 1.00 93.44 209 VAL A CA 1
ATOM 1665 C C . VAL A 1 209 ? -17.485 5.943 -2.566 1.00 93.44 209 VAL A C 1
ATOM 1667 O O . VAL A 1 209 ? -17.804 6.841 -1.784 1.00 93.44 209 VAL A O 1
ATOM 1670 N N . GLN A 1 210 ? -16.473 5.108 -2.325 1.00 92.25 210 GLN A N 1
ATOM 1671 C CA . GLN A 1 210 ? -15.680 5.174 -1.100 1.00 92.25 210 GLN A CA 1
ATOM 1672 C C . GLN A 1 210 ? -14.836 6.456 -1.039 1.00 92.25 210 GLN A C 1
ATOM 1674 O O . GLN A 1 210 ? -14.751 7.080 0.018 1.00 92.25 210 GLN A O 1
ATOM 1679 N N . ILE A 1 211 ? -14.272 6.907 -2.164 1.00 92.75 211 ILE A N 1
ATOM 1680 C CA . ILE A 1 211 ? -13.520 8.171 -2.239 1.00 92.75 211 ILE A CA 1
ATOM 1681 C C . ILE A 1 211 ? -14.420 9.373 -1.917 1.00 92.75 211 ILE A C 1
ATOM 1683 O O . ILE A 1 211 ? -14.040 10.221 -1.108 1.00 92.75 211 ILE A O 1
ATOM 1687 N N . GLU A 1 212 ? -15.617 9.460 -2.509 1.00 91.75 212 GLU A N 1
ATOM 1688 C CA . GLU A 1 212 ? -16.557 10.555 -2.231 1.00 91.75 212 GLU A CA 1
ATOM 1689 C C . GLU A 1 212 ? -17.025 10.516 -0.775 1.00 91.75 212 GLU A C 1
ATOM 1691 O O . GLU A 1 212 ? -17.137 11.553 -0.129 1.00 91.75 212 GLU A O 1
ATOM 1696 N N . LYS A 1 213 ? -17.240 9.323 -0.223 1.00 91.19 213 LYS A N 1
ATOM 1697 C CA . LYS A 1 213 ? -17.583 9.141 1.185 1.00 91.19 213 LYS A CA 1
ATOM 1698 C C . LYS A 1 213 ? -16.486 9.675 2.117 1.00 91.19 213 LYS A C 1
ATOM 1700 O O . LYS A 1 213 ? -16.788 10.470 3.005 1.00 91.19 213 LYS A O 1
ATOM 1705 N N . ILE A 1 214 ? -15.220 9.323 1.875 1.00 89.94 214 ILE A N 1
ATOM 1706 C CA . ILE A 1 214 ? -14.070 9.846 2.638 1.00 89.94 214 ILE A CA 1
ATOM 1707 C C . ILE A 1 214 ? -13.968 11.368 2.506 1.00 89.94 214 ILE A C 1
ATOM 1709 O O . ILE A 1 214 ? -13.729 12.074 3.491 1.00 89.94 214 ILE A O 1
ATOM 1713 N N . TRP A 1 215 ? -14.182 11.887 1.296 1.00 89.56 215 TRP A N 1
ATOM 1714 C CA . TRP A 1 215 ? -14.220 13.321 1.043 1.00 89.56 215 TRP A CA 1
ATOM 1715 C C . TRP A 1 215 ? -15.313 14.007 1.871 1.00 89.56 215 TRP A C 1
ATOM 1717 O O . TRP A 1 215 ? -15.027 14.961 2.589 1.00 89.56 215 TRP A O 1
ATOM 1727 N N . GLN A 1 216 ? -16.552 13.512 1.829 1.00 88.94 216 GLN A N 1
ATOM 1728 C CA . GLN A 1 216 ? -17.686 14.111 2.537 1.00 88.94 216 GLN A CA 1
ATOM 1729 C C . GLN A 1 216 ? -17.515 14.088 4.055 1.00 88.94 216 GLN A C 1
ATOM 1731 O O . GLN A 1 216 ? -17.858 15.069 4.717 1.00 88.94 216 GLN A O 1
ATOM 1736 N N . GLU A 1 217 ? -16.973 12.999 4.599 1.00 86.62 217 GLU A N 1
ATOM 1737 C CA . GLU A 1 217 ? -16.758 12.857 6.037 1.00 86.62 217 GLU A CA 1
ATOM 1738 C C . GLU A 1 217 ? -15.586 13.709 6.547 1.00 86.62 217 GLU A C 1
ATOM 1740 O O . GLU A 1 217 ? -15.597 14.091 7.715 1.00 86.62 217 GLU A O 1
ATOM 1745 N N . GLY A 1 218 ? -14.625 14.081 5.693 1.00 80.94 218 GLY A N 1
ATOM 1746 C CA . GLY A 1 218 ? -13.486 14.921 6.081 1.00 80.94 218 GLY A CA 1
ATOM 1747 C C . GLY A 1 218 ? -13.491 16.365 5.556 1.00 80.94 218 GLY A C 1
ATOM 1748 O O . GLY A 1 218 ? -12.707 17.176 6.044 1.00 80.94 218 GLY A O 1
ATOM 1749 N N . LYS A 1 219 ? -14.380 16.751 4.624 1.00 80.88 219 LYS A N 1
ATOM 1750 C CA . LYS A 1 219 ? -14.371 18.070 3.938 1.00 80.88 219 LYS A CA 1
ATOM 1751 C C . LYS A 1 219 ? -14.324 19.284 4.862 1.00 80.88 219 LYS A C 1
ATOM 1753 O O . LYS A 1 219 ? -13.723 20.298 4.517 1.00 80.88 219 LYS A O 1
ATOM 1758 N N . ASN A 1 220 ? -14.952 19.187 6.034 1.00 74.44 220 ASN A N 1
ATOM 1759 C CA . ASN A 1 220 ? -14.973 20.278 7.007 1.00 74.44 220 ASN A CA 1
ATOM 1760 C C . ASN A 1 220 ? -13.578 20.524 7.598 1.00 74.44 220 ASN A C 1
ATOM 1762 O O . ASN A 1 220 ? -13.263 21.653 7.961 1.00 74.44 220 ASN A O 1
ATOM 1766 N N . VAL A 1 221 ? -12.742 19.485 7.641 1.00 70.50 221 VAL A N 1
ATOM 1767 C CA . VAL A 1 221 ? -11.347 19.564 8.072 1.00 70.50 221 VAL A CA 1
ATOM 1768 C C . VAL A 1 221 ? -10.433 19.939 6.900 1.00 70.50 221 VAL A C 1
ATOM 1770 O O . VAL A 1 221 ? -9.578 20.802 7.054 1.00 70.50 221 VAL A O 1
ATOM 1773 N N . TYR A 1 222 ? -10.676 19.397 5.700 1.00 66.62 222 TYR A N 1
ATOM 1774 C CA . TYR A 1 222 ? -9.838 19.627 4.508 1.00 66.62 222 TYR A CA 1
ATOM 1775 C C . TYR A 1 222 ? -9.925 21.025 3.895 1.00 66.62 222 TYR A C 1
ATOM 1777 O O . TYR A 1 222 ? -9.122 21.356 3.026 1.00 66.62 222 TYR A O 1
ATOM 1785 N N . SER A 1 223 ? -10.915 21.835 4.283 1.00 60.38 223 SER A N 1
ATOM 1786 C CA . SER A 1 223 ? -11.233 23.110 3.617 1.00 60.38 223 SER A CA 1
ATOM 1787 C C . SER A 1 223 ? -10.078 24.123 3.557 1.00 60.38 223 SER A C 1
ATOM 1789 O O . SER A 1 223 ? -10.172 25.098 2.815 1.00 60.38 223 SER A O 1
ATOM 1791 N N . GLN A 1 224 ? -8.991 23.890 4.300 1.00 64.75 224 GLN A N 1
ATOM 1792 C CA . GLN A 1 224 ? -7.812 24.755 4.356 1.00 64.75 224 GLN A CA 1
ATOM 1793 C C . GLN A 1 224 ? -6.537 24.118 3.769 1.00 64.75 224 GLN A C 1
ATOM 1795 O O . GLN A 1 224 ? -5.530 24.809 3.632 1.00 64.75 224 GLN A O 1
ATOM 1800 N N . GLU A 1 225 ? -6.559 22.836 3.385 1.00 71.12 225 GLU A N 1
ATOM 1801 C CA . GLU A 1 225 ? -5.381 22.111 2.890 1.00 71.12 225 GLU A CA 1
ATOM 1802 C C . GLU A 1 225 ? -5.405 21.986 1.360 1.00 71.12 225 GLU A C 1
ATOM 1804 O O . GLU A 1 225 ? -6.004 21.071 0.791 1.00 71.12 225 GLU A O 1
ATOM 1809 N N . GLN A 1 226 ? -4.732 22.919 0.676 1.00 71.12 226 GLN A N 1
ATOM 1810 C CA . GLN A 1 226 ? -4.725 23.027 -0.792 1.00 71.12 226 GLN A CA 1
ATOM 1811 C C . GLN A 1 226 ? -4.282 21.736 -1.504 1.00 71.12 226 GLN A C 1
ATOM 1813 O O . GLN A 1 226 ? -4.787 21.402 -2.580 1.00 71.12 226 GLN A O 1
ATOM 1818 N N . ASP A 1 227 ? -3.365 20.997 -0.890 1.00 69.19 227 ASP A N 1
ATOM 1819 C CA . ASP A 1 227 ? -2.851 19.730 -1.399 1.00 69.19 227 ASP A CA 1
ATOM 1820 C C . ASP A 1 227 ? -3.931 18.645 -1.412 1.00 69.19 227 ASP A C 1
ATOM 1822 O O . ASP A 1 227 ? -4.147 17.982 -2.430 1.00 69.19 227 ASP A O 1
ATOM 1826 N N . ILE A 1 228 ? -4.689 18.529 -0.318 1.00 77.31 228 ILE A N 1
ATOM 1827 C CA . ILE A 1 228 ? -5.821 17.608 -0.213 1.00 77.31 228 ILE A CA 1
ATOM 1828 C C . ILE A 1 228 ? -6.904 17.987 -1.229 1.00 77.31 228 ILE A C 1
ATOM 1830 O O . ILE A 1 228 ? -7.404 17.118 -1.945 1.00 77.31 228 ILE A O 1
ATOM 1834 N N . LEU A 1 229 ? -7.225 19.280 -1.360 1.00 82.69 229 LEU A N 1
ATOM 1835 C CA . LEU A 1 229 ? -8.187 19.762 -2.359 1.00 82.69 229 LEU A CA 1
ATOM 1836 C C . LEU A 1 229 ? -7.766 19.394 -3.787 1.00 82.69 229 LEU A C 1
ATOM 1838 O O . LEU A 1 229 ? -8.599 18.975 -4.592 1.00 82.69 229 LEU A O 1
ATOM 1842 N N . THR A 1 230 ? -6.475 19.517 -4.096 1.00 83.12 230 THR A N 1
ATOM 1843 C CA . THR A 1 230 ? -5.916 19.179 -5.411 1.00 83.12 230 THR A CA 1
ATOM 1844 C C . THR A 1 230 ? -6.020 17.682 -5.685 1.00 83.12 230 THR A C 1
ATOM 1846 O O . THR A 1 230 ? -6.493 17.280 -6.752 1.00 83.12 230 THR A O 1
ATOM 1849 N N . VAL A 1 231 ? -5.639 16.853 -4.709 1.00 84.81 231 VAL A N 1
ATOM 1850 C CA . VAL A 1 231 ? -5.717 15.394 -4.819 1.00 84.81 231 VAL A CA 1
ATOM 1851 C C . VAL A 1 231 ? -7.164 14.945 -5.002 1.00 84.81 231 VAL A C 1
ATOM 1853 O O . VAL A 1 231 ? -7.467 14.296 -6.001 1.00 84.81 231 VAL A O 1
ATOM 1856 N N . PHE A 1 232 ? -8.089 15.343 -4.125 1.00 88.62 232 PHE A N 1
ATOM 1857 C CA . PHE A 1 232 ? -9.501 14.977 -4.277 1.00 88.62 232 PHE A CA 1
ATOM 1858 C C . PHE A 1 232 ? -10.128 15.563 -5.548 1.00 88.62 232 PHE A C 1
ATOM 1860 O O . PHE A 1 232 ? -10.987 14.921 -6.149 1.00 88.62 232 PHE A O 1
ATOM 1867 N N . GLY A 1 233 ? -9.679 16.730 -6.015 1.00 88.94 233 GLY A N 1
ATOM 1868 C CA . GLY A 1 233 ? -10.071 17.276 -7.314 1.00 88.94 233 GLY A CA 1
ATOM 1869 C C . GLY A 1 233 ? -9.707 16.351 -8.482 1.00 88.94 233 GLY A C 1
ATOM 1870 O O . GLY A 1 233 ? -10.519 16.165 -9.390 1.00 88.94 233 GLY A O 1
ATOM 1871 N N . LEU A 1 234 ? -8.525 15.725 -8.442 1.00 87.31 234 LEU A N 1
ATOM 1872 C CA . LEU A 1 234 ? -8.126 14.711 -9.422 1.00 87.31 234 LEU A CA 1
ATOM 1873 C C . LEU A 1 234 ? -8.925 13.416 -9.254 1.00 87.31 234 LEU A C 1
ATOM 1875 O O . LEU A 1 234 ? -9.454 12.908 -10.239 1.00 87.31 234 LEU A O 1
ATOM 1879 N N . LEU A 1 235 ? -9.044 12.904 -8.026 1.00 90.44 235 LEU A N 1
ATOM 1880 C CA . LEU A 1 235 ? -9.730 11.638 -7.745 1.00 90.44 235 LEU A CA 1
ATOM 1881 C C . LEU A 1 235 ? -11.206 11.658 -8.155 1.00 90.44 235 LEU A C 1
ATOM 1883 O O . LEU A 1 235 ? -11.751 10.652 -8.601 1.00 90.44 235 LEU A O 1
ATOM 1887 N N . ARG A 1 236 ? -11.849 12.822 -8.049 1.00 90.38 236 ARG A N 1
ATOM 1888 C CA . ARG A 1 236 ? -13.248 13.020 -8.447 1.00 90.38 236 ARG A CA 1
ATOM 1889 C C . ARG A 1 236 ? -13.413 13.270 -9.949 1.00 90.38 236 ARG A C 1
ATOM 1891 O O . ARG A 1 236 ? -14.527 13.186 -10.458 1.00 90.38 236 ARG A O 1
ATOM 1898 N N . ASN A 1 237 ? -12.332 13.548 -10.680 1.00 91.31 237 ASN A N 1
ATOM 1899 C CA . ASN A 1 237 ? -12.343 13.666 -12.137 1.00 91.31 237 ASN A CA 1
ATOM 1900 C C . ASN A 1 237 ? -11.998 12.315 -12.780 1.00 91.31 237 ASN A C 1
ATOM 1902 O O . ASN A 1 237 ? -10.850 12.059 -13.143 1.00 91.31 237 ASN A O 1
ATOM 1906 N N . THR A 1 238 ? -13.002 11.449 -12.937 1.00 88.25 238 THR A N 1
ATOM 1907 C CA . THR A 1 238 ? -12.814 10.057 -13.381 1.00 88.25 238 THR A CA 1
ATOM 1908 C C . THR A 1 238 ? -12.114 9.930 -14.736 1.00 88.25 238 THR A C 1
ATOM 1910 O O . THR A 1 238 ? -11.296 9.032 -14.914 1.00 88.25 238 THR A O 1
ATOM 1913 N N . GLU A 1 239 ? -12.400 10.810 -15.699 1.00 91.56 239 GLU A N 1
ATOM 1914 C CA . GLU A 1 239 ? -11.782 10.742 -17.030 1.00 91.56 239 GLU A CA 1
ATOM 1915 C C . GLU A 1 239 ? -10.296 11.105 -16.980 1.00 91.56 239 GLU A C 1
ATOM 1917 O O . GLU A 1 239 ? -9.456 10.389 -17.530 1.00 91.56 239 GLU A O 1
ATOM 1922 N N . LYS A 1 240 ? -9.956 12.209 -16.300 1.00 90.38 240 LYS A N 1
ATOM 1923 C CA . LYS A 1 240 ? -8.559 12.598 -16.107 1.00 90.38 240 LYS A CA 1
ATOM 1924 C C . LYS A 1 240 ? -7.822 11.517 -15.323 1.00 90.38 240 LYS A C 1
ATOM 1926 O O . LYS A 1 240 ? -6.780 11.061 -15.774 1.00 90.38 240 LYS A O 1
ATOM 1931 N N . LEU A 1 241 ? -8.401 11.045 -14.218 1.00 90.00 241 LEU A N 1
ATOM 1932 C CA . LEU A 1 241 ? -7.823 9.993 -13.387 1.00 90.00 241 LEU A CA 1
ATOM 1933 C C . LEU A 1 241 ? -7.517 8.723 -14.186 1.00 90.00 241 LEU A C 1
ATOM 1935 O O . LEU A 1 241 ? -6.412 8.205 -14.089 1.00 90.00 241 LEU A O 1
ATOM 1939 N N . ARG A 1 242 ? -8.456 8.240 -15.010 1.00 92.31 242 ARG A N 1
ATOM 1940 C CA . ARG A 1 242 ? -8.241 7.050 -15.850 1.00 92.31 242 ARG A CA 1
ATOM 1941 C C . ARG A 1 242 ? -7.081 7.223 -16.822 1.00 92.31 242 ARG A C 1
ATOM 1943 O O . ARG A 1 242 ? -6.283 6.303 -16.954 1.00 92.31 242 ARG A O 1
ATOM 1950 N N . ARG A 1 243 ? -6.968 8.386 -17.471 1.00 91.00 243 ARG A N 1
ATOM 1951 C CA . ARG A 1 243 ? -5.837 8.682 -18.365 1.00 91.00 243 ARG A CA 1
ATOM 1952 C C . ARG A 1 243 ? -4.509 8.692 -17.613 1.00 91.00 243 ARG A C 1
ATOM 1954 O O . ARG A 1 243 ? -3.553 8.084 -18.080 1.00 91.00 243 ARG A O 1
ATOM 1961 N N . GLU A 1 244 ? -4.467 9.322 -16.440 1.00 87.12 244 GLU A N 1
ATOM 1962 C CA . GLU A 1 244 ? -3.240 9.370 -15.637 1.00 87.12 244 GLU A CA 1
ATOM 1963 C C . GLU A 1 244 ? -2.840 7.996 -15.097 1.00 87.12 244 GLU A C 1
ATOM 1965 O O . GLU A 1 244 ? -1.659 7.656 -15.093 1.00 87.12 244 GLU A O 1
ATOM 1970 N N . VAL A 1 245 ? -3.809 7.187 -14.665 1.00 89.81 245 VAL A N 1
ATOM 1971 C CA . VAL A 1 245 ? -3.546 5.823 -14.197 1.00 89.81 245 VAL A CA 1
ATOM 1972 C C . VAL A 1 245 ? -3.077 4.932 -15.345 1.00 89.81 245 VAL A C 1
ATOM 1974 O O . VAL A 1 245 ? -2.120 4.192 -15.150 1.00 89.81 245 VAL A O 1
ATOM 1977 N N . ALA A 1 246 ? -3.681 5.029 -16.533 1.00 91.06 246 ALA A N 1
ATOM 1978 C CA . ALA A 1 246 ? -3.245 4.267 -17.705 1.00 91.06 246 ALA A CA 1
ATOM 1979 C C . ALA A 1 246 ? -1.793 4.599 -18.079 1.00 91.06 246 ALA A C 1
ATOM 1981 O O . ALA A 1 246 ? -0.965 3.700 -18.198 1.00 91.06 246 ALA A O 1
ATOM 1982 N N . LYS A 1 247 ? -1.457 5.893 -18.146 1.00 87.81 247 LYS A N 1
ATOM 1983 C CA . LYS A 1 247 ? -0.081 6.339 -18.386 1.00 87.81 247 LYS A CA 1
ATOM 1984 C C . LYS A 1 247 ? 0.882 5.846 -17.306 1.00 87.81 247 LYS A C 1
ATOM 1986 O O . LYS A 1 247 ? 1.970 5.377 -17.608 1.00 87.81 247 LYS A O 1
ATOM 1991 N N . TRP A 1 248 ? 0.487 5.930 -16.038 1.00 87.56 248 TRP A N 1
ATOM 1992 C CA . TRP A 1 248 ? 1.309 5.427 -14.941 1.00 87.56 248 TRP A CA 1
ATOM 1993 C C . TRP A 1 248 ? 1.510 3.902 -15.014 1.00 87.56 248 TRP A C 1
ATOM 1995 O O . TRP A 1 248 ? 2.604 3.432 -14.723 1.00 87.56 248 TRP A O 1
ATOM 2005 N N . GLN A 1 249 ? 0.505 3.126 -15.436 1.00 89.06 249 GLN A N 1
ATOM 2006 C CA . GLN A 1 249 ? 0.645 1.680 -15.646 1.00 89.06 249 GLN A CA 1
ATOM 2007 C C . GLN A 1 249 ? 1.640 1.361 -16.770 1.00 89.06 249 GLN A C 1
ATOM 2009 O O . GLN A 1 249 ? 2.450 0.446 -16.616 1.00 89.06 249 GLN A O 1
ATOM 2014 N N . GLU A 1 250 ? 1.619 2.125 -17.865 1.00 88.94 250 GLU A N 1
ATOM 2015 C CA . GLU A 1 250 ? 2.622 2.029 -18.933 1.00 88.94 250 GLU A CA 1
ATOM 2016 C C . GLU A 1 250 ? 4.024 2.381 -18.418 1.00 88.94 250 GLU A C 1
ATOM 2018 O O . GLU A 1 250 ? 4.962 1.611 -18.620 1.00 88.94 250 GLU A O 1
ATOM 2023 N N . ASP A 1 251 ? 4.162 3.476 -17.666 1.00 86.19 251 ASP A N 1
ATOM 2024 C CA . ASP A 1 251 ? 5.439 3.885 -17.077 1.00 86.19 251 ASP A CA 1
ATOM 2025 C C . ASP A 1 251 ? 5.992 2.827 -16.096 1.00 86.19 251 ASP A C 1
ATOM 2027 O O . ASP A 1 251 ? 7.188 2.535 -16.102 1.00 86.19 251 ASP A O 1
ATOM 2031 N N . VAL A 1 252 ? 5.139 2.215 -15.263 1.00 84.50 252 VAL A N 1
ATOM 2032 C CA . VAL A 1 252 ? 5.522 1.113 -14.358 1.00 84.50 252 VAL A CA 1
ATOM 2033 C C . VAL A 1 252 ? 5.999 -0.097 -15.145 1.00 84.50 252 VAL A C 1
ATOM 2035 O O . VAL A 1 252 ? 7.044 -0.663 -14.823 1.00 84.50 252 VAL A O 1
ATOM 2038 N N . LYS A 1 253 ? 5.253 -0.473 -16.187 1.00 88.06 253 LYS A N 1
ATOM 2039 C CA . LYS A 1 253 ? 5.603 -1.573 -17.086 1.00 88.06 253 LYS A CA 1
ATOM 2040 C C . LYS A 1 253 ? 6.976 -1.336 -17.721 1.00 88.06 253 LYS A C 1
ATOM 2042 O O . LYS A 1 253 ? 7.805 -2.241 -17.742 1.00 88.06 253 LYS A O 1
ATOM 2047 N N . MET A 1 254 ? 7.249 -0.118 -18.181 1.00 87.25 254 MET A N 1
ATOM 2048 C CA . MET A 1 254 ? 8.546 0.237 -18.761 1.00 87.25 254 MET A CA 1
ATOM 2049 C C . MET A 1 254 ? 9.664 0.252 -17.718 1.00 87.25 254 MET A C 1
ATOM 2051 O O . MET A 1 254 ? 10.733 -0.306 -17.959 1.00 87.25 254 MET A O 1
ATOM 2055 N N . SER A 1 255 ? 9.411 0.806 -16.532 1.00 83.19 255 SER A N 1
ATOM 2056 C CA . SER A 1 255 ? 10.369 0.809 -15.424 1.00 83.19 255 SER A CA 1
ATOM 2057 C C . SER A 1 255 ? 10.766 -0.610 -15.002 1.00 83.19 255 SER A C 1
ATOM 2059 O O . SER A 1 255 ? 11.956 -0.889 -14.850 1.00 83.19 255 SER A O 1
ATOM 2061 N N . TRP A 1 256 ? 9.793 -1.522 -14.879 1.00 84.00 256 TRP A N 1
ATOM 2062 C CA . TRP A 1 256 ? 10.029 -2.943 -14.601 1.00 84.00 256 TRP A CA 1
ATOM 2063 C C . TRP A 1 256 ? 10.966 -3.573 -15.633 1.00 84.00 256 TRP A C 1
ATOM 2065 O O . TRP A 1 256 ? 11.975 -4.185 -15.275 1.00 84.00 256 TRP A O 1
ATOM 2075 N N . MET A 1 257 ? 10.677 -3.376 -16.920 1.00 87.00 257 MET A N 1
ATOM 2076 C CA . MET A 1 257 ? 11.486 -3.943 -17.997 1.00 87.00 257 MET A CA 1
ATOM 2077 C C . MET A 1 257 ? 12.910 -3.383 -18.010 1.00 87.00 257 MET A C 1
ATOM 2079 O O . MET A 1 257 ? 13.869 -4.144 -18.141 1.00 87.00 257 MET A O 1
ATOM 2083 N N . CYS A 1 258 ? 13.076 -2.073 -17.810 1.00 83.50 258 CYS A N 1
ATOM 2084 C CA . CYS A 1 258 ? 14.392 -1.442 -17.708 1.00 83.50 258 CYS A CA 1
ATOM 2085 C C . CYS A 1 258 ? 15.213 -2.001 -16.542 1.00 83.50 258 CYS A C 1
ATOM 2087 O O . CYS A 1 258 ? 16.412 -2.233 -16.691 1.00 83.50 258 CYS A O 1
ATOM 2089 N N . GLN A 1 259 ? 14.580 -2.256 -15.398 1.00 78.44 259 GLN A N 1
ATOM 2090 C CA . GLN A 1 259 ? 15.247 -2.833 -14.232 1.00 78.44 259 GLN A CA 1
ATOM 2091 C C . GLN A 1 259 ? 15.618 -4.297 -14.447 1.00 78.44 259 GLN A C 1
ATOM 2093 O O . GLN A 1 259 ? 16.761 -4.666 -14.188 1.00 78.44 259 GLN A O 1
ATOM 2098 N N . ARG A 1 260 ? 14.716 -5.122 -14.997 1.00 81.31 260 ARG A N 1
ATOM 2099 C CA . ARG A 1 260 ? 15.027 -6.509 -15.390 1.00 81.31 260 ARG A CA 1
ATOM 2100 C C . ARG A 1 260 ? 16.171 -6.559 -16.402 1.00 81.31 260 ARG A C 1
ATOM 2102 O O . ARG A 1 260 ? 17.067 -7.402 -16.301 1.00 81.31 260 ARG A O 1
ATOM 2109 N N . TYR A 1 261 ? 16.188 -5.623 -17.347 1.00 83.00 261 TYR A N 1
ATOM 2110 C CA . TYR A 1 261 ? 17.284 -5.466 -18.294 1.00 83.00 261 TYR A CA 1
ATOM 2111 C C . TYR A 1 261 ? 18.590 -5.040 -17.596 1.00 83.00 261 TYR A C 1
ATOM 2113 O O . TYR A 1 261 ? 19.655 -5.595 -17.867 1.00 83.00 261 TYR A O 1
ATOM 2121 N N . GLY A 1 262 ? 18.542 -4.089 -16.666 1.00 77.50 262 GLY A N 1
ATOM 2122 C CA . GLY A 1 262 ? 19.704 -3.694 -15.867 1.00 77.50 262 GLY A CA 1
ATOM 2123 C C . GLY A 1 262 ? 20.278 -4.865 -15.064 1.00 77.50 262 GLY A C 1
ATOM 2124 O O . GLY A 1 262 ? 21.460 -5.178 -15.196 1.00 77.50 262 GLY A O 1
ATOM 2125 N N . ALA A 1 263 ? 19.426 -5.564 -14.313 1.00 71.81 263 ALA A N 1
ATOM 2126 C CA . ALA A 1 263 ? 19.790 -6.676 -13.437 1.00 71.81 263 ALA A CA 1
ATOM 2127 C C . ALA A 1 263 ? 20.450 -7.838 -14.194 1.00 71.81 263 ALA A C 1
ATOM 2129 O O . ALA A 1 263 ? 21.497 -8.324 -13.784 1.00 71.81 263 ALA A O 1
ATOM 2130 N N . SER A 1 264 ? 19.924 -8.214 -15.360 1.00 70.69 264 SER A N 1
ATOM 2131 C CA . SER A 1 264 ? 20.479 -9.297 -16.197 1.00 70.69 264 SER A CA 1
ATOM 2132 C C . SER A 1 264 ? 21.861 -8.997 -16.809 1.00 70.69 264 SER A C 1
ATOM 2134 O O . SER A 1 264 ? 22.437 -9.842 -17.494 1.00 70.69 264 SER A O 1
ATOM 2136 N N . HIS A 1 265 ? 22.427 -7.800 -16.604 1.00 70.25 265 HIS A N 1
ATOM 2137 C CA . HIS A 1 265 ? 23.840 -7.533 -16.906 1.00 70.25 265 HIS A CA 1
ATOM 2138 C C . HIS A 1 265 ? 24.798 -7.913 -15.775 1.00 70.25 265 HIS A C 1
ATOM 2140 O O . HIS A 1 265 ? 26.006 -7.949 -16.021 1.00 70.25 265 HIS A O 1
ATOM 2146 N N . SER A 1 266 ? 24.304 -8.179 -14.562 1.00 71.81 266 SER A N 1
ATOM 2147 C CA . SER A 1 266 ? 25.160 -8.685 -13.494 1.00 71.81 266 SER A CA 1
ATOM 2148 C C . SER A 1 266 ? 25.555 -10.137 -13.786 1.00 71.81 266 SER A C 1
ATOM 2150 O O . SER A 1 266 ? 24.803 -10.895 -14.404 1.00 71.81 266 SER A O 1
ATOM 2152 N N . TYR A 1 267 ? 26.763 -10.524 -13.373 1.00 68.25 267 TYR A N 1
ATOM 2153 C CA . TYR A 1 267 ? 27.259 -11.890 -13.554 1.00 68.25 267 TYR A CA 1
ATOM 2154 C C . TYR A 1 267 ? 26.345 -12.914 -12.863 1.00 68.25 267 TYR A C 1
ATOM 2156 O O . TYR A 1 267 ? 25.974 -13.916 -13.473 1.00 68.25 267 TYR A O 1
ATOM 2164 N N . ASP A 1 268 ? 25.913 -12.603 -11.641 1.00 73.25 268 ASP A N 1
ATOM 2165 C CA . ASP A 1 268 ? 25.078 -13.478 -10.814 1.00 73.25 268 ASP A CA 1
ATOM 2166 C C . ASP A 1 268 ? 23.721 -13.774 -11.465 1.00 73.25 268 ASP A C 1
ATOM 2168 O O . ASP A 1 268 ? 23.228 -14.899 -11.399 1.00 73.25 268 ASP A O 1
ATOM 2172 N N . HIS A 1 269 ? 23.139 -12.799 -12.172 1.00 69.44 269 HIS A N 1
ATOM 2173 C CA . HIS A 1 269 ? 21.870 -13.001 -12.866 1.00 69.44 269 HIS A CA 1
ATOM 2174 C C . HIS A 1 269 ? 21.990 -13.901 -14.100 1.00 69.44 269 HIS A C 1
ATOM 2176 O O . HIS A 1 269 ? 21.043 -14.614 -14.399 1.00 69.44 269 HIS A O 1
ATOM 2182 N N . ARG A 1 270 ? 23.137 -13.937 -14.794 1.00 72.44 270 ARG A N 1
ATOM 2183 C CA . ARG A 1 270 ? 23.303 -14.830 -15.960 1.00 72.44 270 ARG A CA 1
ATOM 2184 C C . ARG A 1 270 ? 23.343 -16.299 -15.549 1.00 72.44 270 ARG A C 1
ATOM 2186 O O . ARG A 1 270 ? 22.733 -17.124 -16.216 1.00 72.44 270 ARG A O 1
ATOM 2193 N N . VAL A 1 271 ? 24.029 -16.603 -14.446 1.00 77.94 271 VAL A N 1
ATOM 2194 C CA . VAL A 1 271 ? 24.057 -17.958 -13.871 1.00 77.94 271 VAL A CA 1
ATOM 2195 C C . VAL A 1 271 ? 22.652 -18.364 -13.430 1.00 77.94 271 VAL A C 1
ATOM 2197 O O . VAL A 1 271 ? 22.186 -19.441 -13.785 1.00 77.94 271 VAL A O 1
ATOM 2200 N N . TYR A 1 272 ? 21.944 -17.465 -12.738 1.00 78.25 272 TYR A N 1
ATOM 2201 C CA . TYR A 1 272 ? 20.554 -17.687 -12.345 1.00 78.25 272 TYR A CA 1
ATOM 2202 C C . TYR A 1 272 ? 19.641 -17.961 -13.551 1.00 78.25 272 TYR A C 1
ATOM 2204 O O . TYR A 1 272 ? 18.864 -18.915 -13.520 1.00 78.25 272 TYR A O 1
ATOM 2212 N N . ASP A 1 273 ? 19.750 -17.157 -14.613 1.00 82.19 273 ASP A N 1
ATOM 2213 C CA . ASP A 1 273 ? 18.944 -17.295 -15.828 1.00 82.19 273 ASP A CA 1
ATOM 2214 C C . ASP A 1 273 ? 19.162 -18.663 -16.496 1.00 82.19 273 ASP A C 1
ATOM 2216 O O . ASP A 1 273 ? 18.195 -19.334 -16.864 1.00 82.19 273 ASP A O 1
ATOM 2220 N N . GLU A 1 274 ? 20.415 -19.118 -16.592 1.00 82.00 274 GLU A N 1
ATOM 2221 C CA . GLU A 1 274 ? 20.757 -20.443 -17.123 1.00 82.00 274 GLU A CA 1
ATOM 2222 C C . GLU A 1 274 ? 20.205 -21.579 -16.248 1.00 82.00 274 GLU A C 1
ATOM 2224 O O . GLU A 1 274 ? 19.608 -22.524 -16.770 1.00 82.00 274 GLU A O 1
ATOM 2229 N N . GLU A 1 275 ? 20.346 -21.479 -14.922 1.00 86.44 275 GLU A N 1
ATOM 2230 C CA . GLU A 1 275 ? 19.853 -22.482 -13.968 1.00 86.44 275 GLU A CA 1
ATOM 2231 C C . GLU A 1 275 ? 18.323 -22.622 -13.979 1.00 86.44 275 GLU A C 1
ATOM 2233 O O . GLU A 1 275 ? 17.801 -23.719 -13.769 1.00 86.44 275 GLU A O 1
ATOM 2238 N N . HIS A 1 276 ? 17.601 -21.531 -14.247 1.00 82.25 276 HIS A N 1
ATOM 2239 C CA . HIS A 1 276 ? 16.136 -21.488 -14.215 1.00 82.25 276 HIS A CA 1
ATOM 2240 C C . HIS A 1 276 ? 15.496 -21.574 -15.609 1.00 82.25 276 HIS A C 1
ATOM 2242 O O . HIS A 1 276 ? 14.274 -21.478 -15.731 1.00 82.25 276 HIS A O 1
ATOM 2248 N N . GLY A 1 277 ? 16.292 -21.784 -16.665 1.00 86.31 277 GLY A N 1
ATOM 2249 C CA . GLY A 1 277 ? 15.796 -21.933 -18.036 1.00 86.31 277 GLY A CA 1
ATOM 2250 C C . GLY A 1 277 ? 15.193 -20.652 -18.623 1.00 86.31 277 GLY A C 1
ATOM 2251 O O . GLY A 1 277 ? 14.316 -20.724 -19.487 1.00 86.31 277 GLY A O 1
ATOM 2252 N N . ILE A 1 278 ? 15.641 -19.486 -18.156 1.00 85.81 278 ILE A N 1
ATOM 2253 C CA . ILE A 1 278 ? 15.205 -18.180 -18.654 1.00 85.81 278 ILE A CA 1
ATOM 2254 C C . ILE A 1 278 ? 15.822 -17.958 -20.049 1.00 85.81 278 ILE A C 1
ATOM 2256 O O . ILE A 1 278 ? 17.018 -18.204 -20.236 1.00 85.81 278 ILE A O 1
ATOM 2260 N N . PRO A 1 279 ? 15.047 -17.513 -21.062 1.00 86.88 279 PRO A N 1
ATOM 2261 C CA . PRO A 1 279 ? 15.571 -17.334 -22.412 1.00 86.88 279 PRO A CA 1
ATOM 2262 C C . PRO A 1 279 ? 16.769 -16.374 -22.462 1.00 86.88 279 PRO A C 1
ATOM 2264 O O . PRO A 1 279 ? 16.746 -15.326 -21.810 1.00 86.88 279 PRO A O 1
ATOM 2267 N N . PRO A 1 280 ? 17.800 -16.672 -23.277 1.00 82.12 280 PRO A N 1
ATOM 2268 C CA . PRO A 1 280 ? 18.959 -15.807 -23.387 1.00 82.12 280 PRO A CA 1
ATOM 2269 C C . PRO A 1 280 ? 18.558 -14.485 -24.036 1.00 82.12 280 PRO A C 1
ATOM 2271 O O . PRO A 1 280 ? 18.006 -14.436 -25.135 1.00 82.12 280 PRO A O 1
ATOM 2274 N N . ARG A 1 281 ? 18.890 -13.397 -23.355 1.00 78.75 281 ARG A N 1
ATOM 2275 C CA . ARG A 1 281 ? 18.617 -12.044 -23.819 1.00 78.75 281 ARG A CA 1
ATOM 2276 C C . ARG A 1 281 ? 19.585 -11.604 -24.923 1.00 78.75 281 ARG A C 1
ATOM 2278 O O . ARG A 1 281 ? 20.800 -11.779 -24.794 1.00 78.75 281 ARG A O 1
ATOM 2285 N N . LYS A 1 282 ? 19.079 -10.908 -25.945 1.00 81.00 282 LYS A N 1
ATOM 2286 C CA . LYS A 1 282 ? 19.910 -10.164 -26.910 1.00 81.00 282 LYS A CA 1
ATOM 2287 C C . LYS A 1 282 ? 20.378 -8.816 -26.351 1.00 81.00 282 LYS A C 1
ATOM 2289 O O . LYS A 1 282 ? 19.658 -8.143 -25.626 1.00 81.00 282 LYS A O 1
ATOM 2294 N N . ALA A 1 283 ? 21.576 -8.378 -26.738 1.00 72.44 283 ALA A N 1
ATOM 2295 C CA . ALA A 1 283 ? 22.108 -7.070 -26.330 1.00 72.44 283 ALA A CA 1
ATOM 2296 C C . ALA A 1 283 ? 21.250 -5.879 -26.812 1.00 72.44 283 ALA A C 1
ATOM 2298 O O . ALA A 1 283 ? 21.318 -4.796 -26.237 1.00 72.44 283 ALA A O 1
ATOM 2299 N N . GLU A 1 284 ? 20.451 -6.092 -27.857 1.00 78.31 284 GLU A N 1
ATOM 2300 C CA . GLU A 1 284 ? 19.604 -5.094 -28.510 1.00 78.31 284 GLU A CA 1
ATOM 2301 C C . GLU A 1 284 ? 18.168 -5.632 -28.595 1.00 78.31 284 GLU A C 1
ATOM 2303 O O . GLU A 1 284 ? 17.694 -6.022 -29.656 1.00 78.31 284 GLU A O 1
ATOM 2308 N N . CYS A 1 285 ? 17.485 -5.715 -27.452 1.00 84.50 285 CYS A N 1
ATOM 2309 C CA . CYS A 1 285 ? 16.074 -6.111 -27.374 1.00 84.50 285 CYS A CA 1
ATOM 2310 C C . CYS A 1 285 ? 15.127 -4.894 -27.364 1.00 84.50 285 CYS A C 1
ATOM 2312 O O . CYS A 1 285 ? 14.065 -4.941 -26.743 1.00 84.50 285 CYS A O 1
ATOM 2314 N N . PHE A 1 286 ? 15.533 -3.788 -27.996 1.00 85.38 286 PHE A N 1
ATOM 2315 C CA . PHE A 1 286 ? 14.780 -2.533 -28.039 1.00 85.38 286 PHE A CA 1
ATOM 2316 C C . PHE A 1 286 ? 14.592 -2.064 -29.472 1.00 85.38 286 PHE A C 1
ATOM 2318 O O . PHE A 1 286 ? 15.478 -2.228 -30.309 1.00 85.38 286 PHE A O 1
ATOM 2325 N N . VAL A 1 287 ? 13.465 -1.413 -29.727 1.00 84.94 287 VAL A N 1
ATOM 2326 C CA . VAL A 1 287 ? 13.106 -0.848 -31.025 1.00 84.94 287 VAL A CA 1
ATOM 2327 C C . VAL A 1 287 ? 12.669 0.603 -30.869 1.00 84.94 287 VAL A C 1
ATOM 2329 O O . VAL A 1 287 ? 12.310 1.058 -29.781 1.00 84.94 287 VAL A O 1
ATOM 2332 N N . ASN A 1 288 ? 12.719 1.349 -31.972 1.00 82.06 288 ASN A N 1
ATOM 2333 C CA . ASN A 1 288 ? 12.112 2.673 -32.018 1.00 82.06 288 ASN A CA 1
ATOM 2334 C C . ASN A 1 288 ? 10.581 2.529 -31.969 1.00 82.06 288 ASN A C 1
ATOM 2336 O O . ASN A 1 288 ? 10.051 1.663 -32.672 1.00 82.06 288 ASN A O 1
ATOM 2340 N N . PRO A 1 289 ? 9.866 3.390 -31.226 1.00 80.81 289 PRO A N 1
ATOM 2341 C CA . PRO A 1 289 ? 8.413 3.371 -31.198 1.00 80.81 289 PRO A CA 1
ATOM 2342 C C . PRO A 1 289 ? 7.840 3.636 -32.596 1.00 80.81 289 PRO A C 1
ATOM 2344 O O . PRO A 1 289 ? 8.397 4.450 -33.354 1.00 80.81 289 PRO A O 1
ATOM 2347 N N . PRO A 1 290 ? 6.715 3.003 -32.958 1.00 75.12 290 PRO A N 1
ATOM 2348 C CA . PRO A 1 290 ? 6.067 3.241 -34.237 1.00 75.12 290 PRO A CA 1
ATOM 2349 C C . PRO A 1 290 ? 5.657 4.717 -34.365 1.00 75.12 290 PRO A C 1
ATOM 2351 O O . PRO A 1 290 ? 4.904 5.246 -33.553 1.00 75.12 290 PRO A O 1
ATOM 2354 N N . GLY A 1 291 ? 6.151 5.393 -35.408 1.00 72.44 291 GLY A N 1
ATOM 2355 C CA . GLY A 1 291 ? 5.849 6.806 -35.676 1.00 72.44 291 GLY A CA 1
ATOM 2356 C C . GLY A 1 291 ? 6.792 7.823 -35.021 1.00 72.44 291 GLY A C 1
ATOM 2357 O O . GLY A 1 291 ? 6.574 9.021 -35.174 1.00 72.44 291 GLY A O 1
ATOM 2358 N N . SER A 1 292 ? 7.855 7.379 -34.344 1.00 71.50 292 SER A N 1
ATOM 2359 C CA . SER A 1 292 ? 8.918 8.265 -33.856 1.00 71.50 292 SER A CA 1
ATOM 2360 C C . SER A 1 292 ? 9.617 8.991 -35.020 1.00 71.50 292 SER A C 1
ATOM 2362 O O . SER A 1 292 ? 10.158 8.359 -35.930 1.00 71.50 292 SER A O 1
ATOM 2364 N N . GLU A 1 293 ? 9.665 10.329 -34.986 1.00 63.44 293 GLU A N 1
ATOM 2365 C CA . GLU A 1 293 ? 10.452 11.143 -35.937 1.00 63.44 293 GLU A CA 1
ATOM 2366 C C . GLU A 1 293 ? 11.960 10.843 -35.847 1.00 63.44 293 GLU A C 1
ATOM 2368 O O . GLU A 1 293 ? 12.716 11.100 -36.780 1.00 63.44 293 GLU A O 1
ATOM 2373 N N . SER A 1 294 ? 12.395 10.222 -34.746 1.00 56.88 294 SER A N 1
ATOM 2374 C CA . SER A 1 294 ? 13.767 9.765 -34.528 1.00 56.88 294 SER A CA 1
ATOM 2375 C C . SER A 1 294 ? 14.077 8.396 -35.161 1.00 56.88 294 SER A C 1
ATOM 2377 O O . SER A 1 294 ? 15.151 7.840 -34.947 1.00 56.88 294 SER A O 1
ATOM 2379 N N . SER A 1 295 ? 13.156 7.858 -35.968 1.00 55.72 295 SER A N 1
ATOM 2380 C CA . SER A 1 295 ? 13.214 6.529 -36.602 1.00 55.72 295 SER A CA 1
ATOM 2381 C C . SER A 1 295 ? 14.345 6.303 -37.613 1.00 55.72 295 SER A C 1
ATOM 2383 O O . SER A 1 295 ? 14.494 5.181 -38.096 1.00 55.72 295 SER A O 1
ATOM 2385 N N . ALA A 1 296 ? 15.152 7.318 -37.937 1.00 61.41 296 ALA A N 1
ATOM 2386 C CA . ALA A 1 296 ? 16.246 7.174 -38.897 1.00 61.41 296 ALA A CA 1
ATOM 2387 C C . ALA A 1 296 ? 17.433 6.354 -38.355 1.00 61.41 296 ALA A C 1
ATOM 2389 O O . ALA A 1 296 ? 18.124 5.708 -39.142 1.00 61.41 296 ALA A O 1
ATOM 2390 N N . GLU A 1 297 ? 17.659 6.344 -37.036 1.00 70.00 297 GLU A N 1
ATOM 2391 C CA . GLU A 1 297 ? 18.747 5.588 -36.405 1.00 70.00 297 GLU A CA 1
ATOM 2392 C C . GLU A 1 297 ? 18.195 4.511 -35.459 1.00 70.00 297 GLU A C 1
ATOM 2394 O O . GLU A 1 297 ? 17.277 4.794 -34.684 1.00 70.00 297 GLU A O 1
ATOM 2399 N N . PRO A 1 298 ? 18.720 3.270 -35.498 1.00 77.69 298 PRO A N 1
ATOM 2400 C CA . PRO A 1 298 ? 18.263 2.196 -34.623 1.00 77.69 298 PRO A CA 1
ATOM 2401 C C . PRO A 1 298 ? 18.530 2.522 -33.147 1.00 77.69 298 PRO A C 1
ATOM 2403 O O . PRO A 1 298 ? 19.536 3.144 -32.800 1.00 77.69 298 PRO A O 1
ATOM 2406 N N . MET A 1 299 ? 17.631 2.077 -32.267 1.00 83.69 299 MET A N 1
ATOM 2407 C CA . MET A 1 299 ? 17.779 2.235 -30.821 1.00 83.69 299 MET A CA 1
ATOM 2408 C C . MET A 1 299 ? 19.026 1.486 -30.331 1.00 83.69 299 MET A C 1
ATOM 2410 O O . MET A 1 299 ? 19.059 0.258 -30.309 1.00 83.69 299 MET A O 1
ATOM 2414 N N . THR A 1 300 ? 20.062 2.223 -29.925 1.00 84.88 300 THR A N 1
ATOM 2415 C CA . THR A 1 300 ? 21.291 1.637 -29.369 1.00 84.88 300 THR A CA 1
ATOM 2416 C C . THR A 1 300 ? 21.211 1.524 -27.849 1.00 84.88 300 THR A C 1
ATOM 2418 O O . THR A 1 300 ? 20.497 2.277 -27.184 1.00 84.88 300 THR A O 1
ATOM 2421 N N . ARG A 1 301 ? 22.034 0.648 -27.256 1.00 83.56 301 ARG A N 1
ATOM 2422 C CA . ARG A 1 301 ? 22.163 0.553 -25.792 1.00 83.56 301 ARG A CA 1
ATOM 2423 C C . ARG A 1 301 ? 22.532 1.890 -25.138 1.00 83.56 301 ARG A C 1
ATOM 2425 O O . ARG A 1 301 ? 22.018 2.196 -24.067 1.00 83.56 301 ARG A O 1
ATOM 2432 N N . ALA A 1 302 ? 23.424 2.671 -25.750 1.00 84.44 302 ALA A N 1
ATOM 2433 C CA . ALA A 1 302 ? 23.841 3.966 -25.209 1.00 84.44 302 ALA A CA 1
ATOM 2434 C C . ALA A 1 302 ? 22.661 4.946 -25.144 1.00 84.44 302 ALA A C 1
ATOM 2436 O O . ALA A 1 302 ? 22.431 5.568 -24.107 1.00 84.44 302 ALA A O 1
ATOM 2437 N N . ARG A 1 303 ? 21.866 5.002 -26.218 1.00 82.94 303 ARG A N 1
ATOM 2438 C CA . ARG A 1 303 ? 20.661 5.828 -26.287 1.00 82.94 303 ARG A CA 1
ATOM 2439 C C . ARG A 1 303 ? 19.587 5.374 -25.298 1.00 82.94 303 ARG A C 1
ATOM 2441 O O . ARG A 1 303 ? 18.994 6.211 -24.623 1.00 82.94 303 ARG A O 1
ATOM 2448 N N . PHE A 1 304 ? 19.377 4.066 -25.155 1.00 84.50 304 PHE A N 1
ATOM 2449 C CA . PHE A 1 304 ? 18.487 3.511 -24.133 1.00 84.50 304 PHE A CA 1
ATOM 2450 C C . PHE A 1 304 ? 18.882 3.985 -22.724 1.00 84.50 304 PHE A C 1
ATOM 2452 O O . PHE A 1 304 ? 18.038 4.489 -21.985 1.00 84.50 304 PHE A O 1
ATOM 2459 N N . VAL A 1 305 ? 20.170 3.877 -22.365 1.00 82.69 305 VAL A N 1
ATOM 2460 C CA . VAL A 1 305 ? 20.673 4.322 -21.054 1.00 82.69 305 VAL A CA 1
ATOM 2461 C C . VAL A 1 305 ? 20.427 5.818 -20.853 1.00 82.69 305 VAL A C 1
ATOM 2463 O O . VAL A 1 305 ? 19.988 6.217 -19.779 1.00 82.69 305 VAL A O 1
ATOM 2466 N N . GLU A 1 306 ? 20.645 6.638 -21.881 1.00 83.50 306 GLU A N 1
ATOM 2467 C CA . GLU A 1 306 ? 20.367 8.077 -21.835 1.00 83.50 306 GLU A CA 1
ATOM 2468 C C . GLU A 1 306 ? 18.871 8.386 -21.627 1.00 83.50 306 GLU A C 1
ATOM 2470 O O . GLU A 1 306 ? 18.514 9.248 -20.822 1.00 83.50 306 GLU A O 1
ATOM 2475 N N . CYS A 1 307 ? 17.978 7.682 -22.328 1.00 82.56 307 CYS A N 1
ATOM 2476 C CA . CYS A 1 307 ? 16.529 7.862 -22.195 1.00 82.56 307 CYS A CA 1
ATOM 2477 C C . CYS A 1 307 ? 16.028 7.427 -20.814 1.00 82.56 307 CYS A C 1
ATOM 2479 O O . CYS A 1 307 ? 15.187 8.105 -20.218 1.00 82.56 307 CYS A O 1
ATOM 2481 N N . TYR A 1 308 ? 16.569 6.325 -20.290 1.00 78.50 308 TYR A N 1
ATOM 2482 C CA . TYR A 1 308 ? 16.233 5.795 -18.972 1.00 78.50 308 TYR A CA 1
ATOM 2483 C C . TYR A 1 308 ? 16.762 6.670 -17.827 1.00 78.50 308 TYR A C 1
ATOM 2485 O O . TYR A 1 308 ? 16.047 6.891 -16.854 1.00 78.50 308 TYR A O 1
ATOM 2493 N N . ALA A 1 309 ? 17.981 7.204 -17.949 1.00 75.56 309 ALA A N 1
ATOM 2494 C CA . ALA A 1 309 ? 18.602 8.051 -16.929 1.00 75.56 309 ALA A CA 1
ATOM 2495 C C . ALA A 1 309 ? 18.032 9.484 -16.875 1.00 75.56 309 ALA A C 1
ATOM 2497 O O . ALA A 1 309 ? 18.337 10.237 -15.946 1.00 75.56 309 ALA A O 1
ATOM 2498 N N . ALA A 1 310 ? 17.212 9.885 -17.852 1.00 74.88 310 ALA A N 1
ATOM 2499 C CA . ALA A 1 310 ? 16.540 11.179 -17.841 1.00 74.88 310 ALA A CA 1
ATOM 2500 C C . ALA A 1 310 ? 15.606 11.323 -16.623 1.00 74.88 310 ALA A C 1
ATOM 2502 O O . ALA A 1 310 ? 15.051 10.351 -16.113 1.00 74.88 310 ALA A O 1
ATOM 2503 N N . THR A 1 311 ? 15.407 12.557 -16.149 1.00 73.56 311 THR A N 1
ATOM 2504 C CA . THR A 1 311 ? 14.488 12.852 -15.038 1.00 73.56 311 THR A CA 1
ATOM 2505 C C . THR A 1 311 ? 13.374 13.797 -15.504 1.00 73.56 311 THR A C 1
ATOM 2507 O O . THR A 1 311 ? 13.606 15.001 -15.611 1.00 73.56 311 THR A O 1
ATOM 2510 N N . PRO A 1 312 ? 12.149 13.294 -15.746 1.00 72.56 312 PRO A N 1
ATOM 2511 C CA . PRO A 1 312 ? 11.753 11.886 -15.668 1.00 72.56 312 PRO A CA 1
ATOM 2512 C C . PRO A 1 312 ? 12.235 11.058 -16.884 1.00 72.56 312 PRO A C 1
ATOM 2514 O O . PRO A 1 312 ? 12.577 11.654 -17.907 1.00 72.56 312 PRO A O 1
ATOM 2517 N N . PRO A 1 313 ? 12.219 9.711 -16.802 1.00 78.50 313 PRO A N 1
ATOM 2518 C CA . PRO A 1 313 ? 12.585 8.850 -17.926 1.00 78.50 313 PRO A CA 1
ATOM 2519 C C . PRO A 1 313 ? 11.736 9.126 -19.173 1.00 78.50 313 PRO A C 1
ATOM 2521 O O . PRO A 1 313 ? 10.523 9.358 -19.065 1.00 78.50 313 PRO A O 1
ATOM 2524 N N . ARG A 1 314 ? 12.382 9.078 -20.344 1.00 84.12 314 ARG A N 1
ATOM 2525 C CA . ARG A 1 314 ? 11.786 9.295 -21.675 1.00 84.12 314 ARG A CA 1
ATOM 2526 C C . ARG A 1 314 ? 11.330 7.965 -22.281 1.00 84.12 314 ARG A C 1
ATOM 2528 O O . ARG A 1 314 ? 11.931 7.454 -23.222 1.00 84.12 314 ARG A O 1
ATOM 2535 N N . PHE A 1 315 ? 10.322 7.347 -21.665 1.00 84.88 315 PHE A N 1
ATOM 2536 C CA . PHE A 1 315 ? 9.790 6.045 -22.101 1.00 84.88 315 PHE A CA 1
ATOM 2537 C C . PHE A 1 315 ? 9.064 6.096 -23.448 1.00 84.88 315 PHE A C 1
ATOM 2539 O O . PHE A 1 315 ? 8.863 5.065 -24.071 1.00 84.88 315 PHE A O 1
ATOM 2546 N N . ASP A 1 316 ? 8.712 7.288 -23.913 1.00 86.25 316 ASP A N 1
ATOM 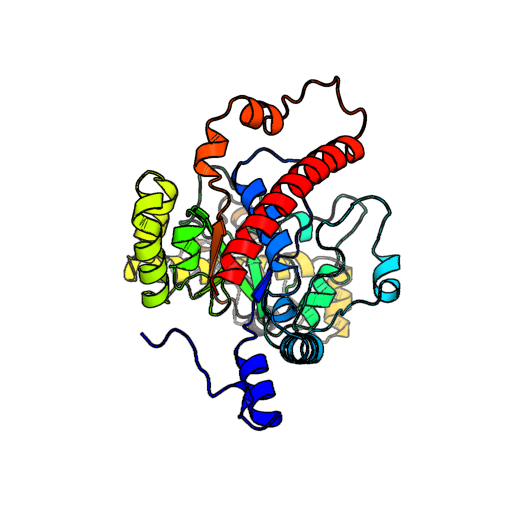2547 C CA . ASP A 1 316 ? 8.148 7.548 -25.231 1.00 86.25 316 ASP A CA 1
ATOM 2548 C C . ASP A 1 316 ? 9.181 7.487 -26.368 1.00 86.25 316 ASP A C 1
ATOM 2550 O O . ASP A 1 316 ? 8.800 7.562 -27.532 1.00 86.25 316 ASP A O 1
ATOM 2554 N N . GLU A 1 317 ? 10.477 7.340 -26.063 1.00 86.56 317 GLU A N 1
ATOM 2555 C CA . GLU A 1 317 ? 11.536 7.259 -27.076 1.00 86.56 317 GLU A CA 1
ATOM 2556 C C . GLU A 1 317 ? 11.948 5.831 -27.459 1.00 86.56 317 GLU A C 1
ATOM 2558 O O . GLU A 1 317 ? 12.666 5.669 -28.445 1.00 86.56 317 GLU A O 1
ATOM 2563 N N . PHE A 1 318 ? 11.518 4.797 -26.730 1.00 88.31 318 PHE A N 1
ATOM 2564 C CA . PHE A 1 318 ? 11.902 3.408 -27.004 1.00 88.31 318 PHE A CA 1
ATOM 2565 C C . PHE A 1 318 ? 10.831 2.403 -26.572 1.00 88.31 318 PHE A C 1
ATOM 2567 O O . PHE A 1 318 ? 10.084 2.635 -25.628 1.00 88.31 318 PHE A O 1
ATOM 2574 N N . GLU A 1 319 ? 10.822 1.240 -27.218 1.00 90.94 319 GLU A N 1
ATOM 2575 C CA . GLU A 1 319 ? 10.007 0.086 -26.831 1.00 90.94 319 GLU A CA 1
ATOM 2576 C C . GLU A 1 319 ? 10.880 -1.170 -26.743 1.00 90.94 319 GLU A C 1
ATOM 2578 O O . GLU A 1 319 ? 11.968 -1.225 -27.317 1.00 90.94 319 GLU A O 1
ATOM 2583 N N . PHE A 1 320 ? 10.417 -2.187 -26.019 1.00 91.00 320 PHE A N 1
ATOM 2584 C CA . PHE A 1 320 ? 11.058 -3.502 -26.022 1.00 91.00 320 PHE A CA 1
ATOM 2585 C C . PHE A 1 320 ? 10.521 -4.347 -27.181 1.00 91.00 320 PHE A C 1
ATOM 2587 O O . PHE A 1 320 ? 9.318 -4.354 -27.442 1.00 91.00 320 PHE A O 1
ATOM 2594 N N . ASP A 1 321 ? 11.408 -5.076 -27.859 1.00 91.69 321 ASP A N 1
ATOM 2595 C CA . ASP A 1 321 ? 11.040 -5.952 -28.971 1.00 91.69 321 ASP A CA 1
ATOM 2596 C C . ASP A 1 321 ? 10.234 -7.154 -28.465 1.00 91.69 321 ASP A C 1
ATOM 2598 O O . ASP A 1 321 ? 10.787 -8.100 -27.905 1.00 91.69 321 ASP A O 1
ATOM 2602 N N . MET A 1 322 ? 8.920 -7.129 -28.685 1.00 91.62 322 MET A N 1
ATOM 2603 C CA . MET A 1 322 ? 8.022 -8.218 -28.300 1.00 91.62 322 MET A CA 1
ATOM 2604 C C . MET A 1 322 ? 8.289 -9.523 -29.059 1.00 91.62 322 MET A C 1
ATOM 2606 O O . MET A 1 322 ? 7.740 -10.545 -28.660 1.00 91.62 322 MET A O 1
ATOM 2610 N N . GLU A 1 323 ? 9.095 -9.536 -30.125 1.00 91.75 323 GLU A N 1
ATOM 2611 C CA . GLU A 1 323 ? 9.532 -10.772 -30.786 1.00 91.75 323 GLU A CA 1
ATOM 2612 C C . GLU A 1 323 ? 10.722 -11.439 -30.084 1.00 91.75 323 GLU A C 1
ATOM 2614 O O . GLU A 1 323 ? 11.010 -12.613 -30.337 1.00 91.75 323 GLU A O 1
ATOM 2619 N N . ASP A 1 324 ? 11.394 -10.740 -29.166 1.00 91.81 324 ASP A N 1
ATOM 2620 C CA . ASP A 1 324 ? 12.468 -11.316 -28.368 1.00 91.81 324 ASP A CA 1
ATOM 2621 C C . ASP A 1 324 ? 11.902 -12.235 -27.258 1.00 91.81 324 ASP A C 1
ATOM 2623 O O . ASP A 1 324 ? 11.081 -11.799 -26.440 1.00 91.81 324 ASP A O 1
ATOM 2627 N N . PRO A 1 325 ? 12.326 -13.516 -27.182 1.00 91.88 325 PRO A N 1
ATOM 2628 C CA . PRO A 1 325 ? 11.828 -14.451 -26.173 1.00 91.88 325 PRO A CA 1
ATOM 2629 C C . PRO A 1 325 ? 12.056 -13.999 -24.727 1.00 91.88 325 PRO A C 1
ATOM 2631 O O . PRO A 1 325 ? 11.215 -14.276 -23.872 1.00 91.88 325 PRO A O 1
ATOM 2634 N N . TRP A 1 326 ? 13.161 -13.299 -24.445 1.00 91.50 326 TRP A N 1
ATOM 2635 C CA . TRP A 1 326 ? 13.437 -12.774 -23.107 1.00 91.50 326 TRP A CA 1
ATOM 2636 C C . TRP A 1 326 ? 12.476 -11.637 -22.755 1.00 91.50 326 TRP A C 1
ATOM 2638 O O . TRP A 1 326 ? 11.997 -11.574 -21.626 1.00 91.50 326 TRP A O 1
ATOM 2648 N N . VAL A 1 327 ? 12.143 -10.772 -23.720 1.00 92.56 327 VAL A N 1
ATOM 2649 C CA . VAL A 1 327 ? 11.176 -9.682 -23.517 1.00 92.56 327 VAL A CA 1
ATOM 2650 C C . VAL A 1 327 ? 9.792 -10.242 -23.199 1.00 92.56 327 VAL A C 1
ATOM 2652 O O . VAL A 1 327 ? 9.171 -9.795 -22.236 1.00 92.56 327 VAL A O 1
ATOM 2655 N N . ARG A 1 328 ? 9.323 -11.244 -23.957 1.00 93.00 328 ARG A N 1
ATOM 2656 C CA . ARG A 1 328 ? 8.043 -11.921 -23.675 1.00 93.00 328 ARG A CA 1
ATOM 2657 C C . ARG A 1 328 ? 8.031 -12.523 -22.275 1.00 93.00 328 ARG A C 1
ATOM 2659 O O . ARG A 1 328 ? 7.135 -12.215 -21.499 1.00 93.00 328 ARG A O 1
ATOM 2666 N N . TRP A 1 329 ? 9.067 -13.290 -21.935 1.00 92.19 329 TRP A N 1
ATOM 2667 C CA . TRP A 1 329 ? 9.211 -13.877 -20.605 1.00 92.19 329 TRP A CA 1
ATOM 2668 C C . TRP A 1 329 ? 9.189 -12.811 -19.498 1.00 92.19 329 TRP A C 1
ATOM 2670 O O . TRP A 1 329 ? 8.451 -12.943 -18.528 1.00 92.19 329 TRP A O 1
ATOM 2680 N N . ALA A 1 330 ? 9.940 -11.717 -19.652 1.00 89.19 330 ALA A N 1
ATOM 2681 C CA . ALA A 1 330 ? 10.014 -10.663 -18.642 1.00 89.19 330 ALA A CA 1
ATOM 2682 C C . ALA A 1 330 ? 8.677 -9.923 -18.450 1.00 89.19 330 ALA A C 1
ATOM 2684 O O . ALA A 1 330 ? 8.393 -9.457 -17.340 1.00 89.19 330 ALA A O 1
ATOM 2685 N N . TYR A 1 331 ? 7.861 -9.827 -19.506 1.00 90.88 331 TYR A N 1
ATOM 2686 C CA . TYR A 1 331 ? 6.492 -9.321 -19.421 1.00 90.88 331 TYR A CA 1
ATOM 2687 C C . TYR A 1 331 ? 5.531 -10.309 -18.769 1.00 90.88 331 TYR A C 1
ATOM 2689 O O . TYR A 1 331 ? 4.727 -9.886 -17.941 1.00 90.88 331 TYR A O 1
ATOM 2697 N N . ASP A 1 332 ? 5.619 -11.592 -19.112 1.00 90.12 332 ASP A N 1
ATOM 2698 C CA . ASP A 1 332 ? 4.776 -12.641 -18.532 1.00 90.12 332 ASP A CA 1
ATOM 2699 C C . ASP A 1 332 ? 5.039 -12.801 -17.023 1.00 90.12 332 ASP A C 1
ATOM 2701 O O . ASP A 1 332 ? 4.114 -13.018 -16.243 1.00 90.12 332 ASP A O 1
ATOM 2705 N N . GLU A 1 333 ? 6.287 -12.591 -16.598 1.00 85.62 333 GLU A N 1
ATOM 2706 C CA . GLU A 1 333 ? 6.709 -12.582 -15.192 1.00 85.62 333 GLU A CA 1
ATOM 2707 C C . GLU A 1 333 ? 6.409 -11.264 -14.459 1.00 85.62 333 GLU A C 1
ATOM 2709 O O . GLU A 1 333 ? 6.692 -11.140 -13.263 1.00 85.62 333 GLU A O 1
ATOM 2714 N N . MET A 1 334 ? 5.892 -10.239 -15.146 1.00 84.62 334 MET A N 1
ATOM 2715 C CA . MET A 1 334 ? 5.624 -8.950 -14.513 1.00 84.62 334 MET A CA 1
ATOM 2716 C C . MET A 1 334 ? 4.478 -9.082 -13.497 1.00 84.62 334 MET A C 1
ATOM 2718 O O . MET A 1 334 ? 3.368 -9.484 -13.861 1.00 84.62 334 MET A O 1
ATOM 2722 N N . PRO A 1 335 ? 4.676 -8.663 -12.232 1.00 82.19 335 PRO A N 1
ATOM 2723 C CA . PRO A 1 335 ? 3.590 -8.619 -11.268 1.00 82.19 335 PRO A CA 1
ATOM 2724 C C . PRO A 1 335 ? 2.444 -7.731 -11.762 1.00 82.19 335 PRO A C 1
ATOM 2726 O O . PRO A 1 335 ? 2.647 -6.662 -12.339 1.00 82.19 335 PRO A O 1
ATOM 2729 N N . THR A 1 336 ? 1.209 -8.141 -11.484 1.00 83.25 336 THR A N 1
ATOM 2730 C CA . THR A 1 336 ? 0.056 -7.268 -11.719 1.00 83.25 336 THR A CA 1
ATOM 2731 C C . THR A 1 336 ? -0.016 -6.214 -10.621 1.00 83.25 336 THR A C 1
ATOM 2733 O O . THR A 1 336 ? -0.267 -6.542 -9.462 1.00 83.25 336 THR A O 1
ATOM 2736 N N . PHE A 1 337 ? 0.140 -4.946 -10.997 1.00 83.50 337 PHE A N 1
ATOM 2737 C CA . PHE A 1 337 ? 0.023 -3.818 -10.079 1.00 83.50 337 PHE A CA 1
ATOM 2738 C C . PHE A 1 337 ? -1.388 -3.229 -10.101 1.00 83.50 337 PHE A C 1
ATOM 2740 O O . PHE A 1 337 ? -1.881 -2.797 -11.148 1.00 83.50 337 PHE A O 1
ATOM 2747 N N . ARG A 1 338 ? -2.034 -3.170 -8.931 1.00 88.19 338 ARG A N 1
ATOM 2748 C CA . ARG A 1 338 ? -3.348 -2.527 -8.764 1.00 88.19 338 ARG A CA 1
ATOM 2749 C C . ARG A 1 338 ? -3.197 -1.189 -8.037 1.00 88.19 338 ARG A C 1
ATOM 2751 O O . ARG A 1 338 ? -2.869 -1.203 -6.851 1.00 88.19 338 ARG A O 1
ATOM 2758 N N . PRO A 1 339 ? -3.398 -0.046 -8.715 1.00 90.06 339 PRO A N 1
ATOM 2759 C CA . PRO A 1 339 ? -3.255 1.257 -8.084 1.00 90.06 339 PRO A CA 1
ATOM 2760 C C . PRO A 1 339 ? -4.342 1.461 -7.030 1.00 90.06 339 PRO A C 1
ATOM 2762 O O . PRO A 1 339 ? -5.535 1.318 -7.296 1.00 90.06 339 PRO A O 1
ATOM 2765 N N . VAL A 1 340 ? -3.913 1.825 -5.830 1.00 92.25 340 VAL A N 1
ATOM 2766 C CA . VAL A 1 340 ? -4.789 2.106 -4.695 1.00 92.25 340 VAL A CA 1
ATOM 2767 C C . VAL A 1 340 ? -4.410 3.432 -4.050 1.00 92.25 340 VAL A C 1
ATOM 2769 O O . VAL A 1 340 ? -3.349 4.010 -4.293 1.00 92.25 340 VAL A O 1
ATOM 2772 N N . ILE A 1 341 ? -5.289 3.923 -3.193 1.00 90.12 341 ILE A N 1
ATOM 2773 C CA . ILE A 1 341 ? -5.046 5.074 -2.337 1.00 90.12 341 ILE A CA 1
ATOM 2774 C C . ILE A 1 341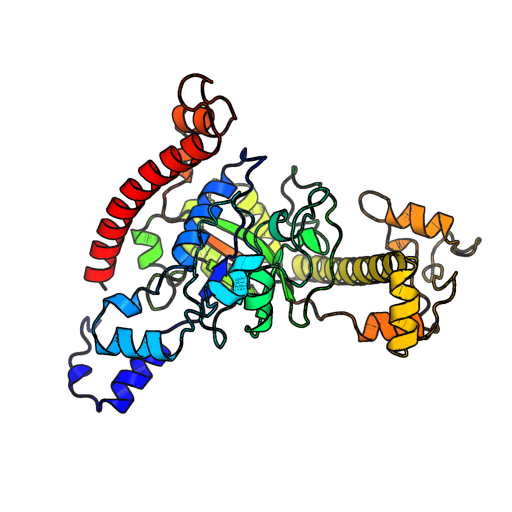 ? -5.098 4.586 -0.907 1.00 90.12 341 ILE A C 1
ATOM 2776 O O . ILE A 1 341 ? -6.033 3.891 -0.513 1.00 90.12 341 ILE A O 1
ATOM 2780 N N . MET A 1 342 ? -4.095 4.961 -0.127 1.00 89.75 342 MET A N 1
ATOM 2781 C CA . MET A 1 342 ? -4.075 4.659 1.289 1.00 89.75 342 MET A CA 1
ATOM 2782 C C . MET A 1 342 ? -4.481 5.905 2.069 1.00 89.75 342 MET A C 1
ATOM 2784 O O . MET A 1 342 ? -3.741 6.883 2.113 1.00 89.75 342 MET A O 1
ATOM 2788 N N . PHE A 1 343 ? -5.655 5.883 2.681 1.00 88.25 343 PHE A N 1
ATOM 2789 C CA . PHE A 1 343 ? -6.117 6.954 3.553 1.00 88.25 343 PHE A CA 1
ATOM 2790 C C . PHE A 1 343 ? -5.715 6.650 4.990 1.00 88.25 343 PHE A C 1
ATOM 2792 O O . PHE A 1 343 ? -6.030 5.577 5.502 1.00 88.25 343 PHE A O 1
ATOM 2799 N N . ARG A 1 344 ? -5.037 7.595 5.640 1.00 86.50 344 ARG A N 1
ATOM 2800 C CA . ARG A 1 344 ? -4.659 7.518 7.052 1.00 86.50 344 ARG A CA 1
ATOM 2801 C C . ARG A 1 344 ? -5.473 8.492 7.870 1.00 86.50 344 ARG A C 1
ATOM 2803 O O . ARG A 1 344 ? -5.358 9.697 7.692 1.00 86.50 344 ARG A O 1
ATOM 2810 N N . LEU A 1 345 ? -6.254 7.975 8.797 1.00 85.06 345 LEU A N 1
ATOM 2811 C CA . LEU A 1 345 ? -7.102 8.746 9.687 1.00 85.06 345 LEU A CA 1
ATOM 2812 C C . LEU A 1 345 ? -6.300 9.082 10.947 1.00 85.06 345 LEU A C 1
ATOM 2814 O O . LEU A 1 345 ? -5.973 8.224 11.766 1.00 85.06 345 LEU A O 1
ATOM 2818 N N . CYS A 1 346 ? -5.960 10.356 11.098 1.00 79.88 346 CYS A N 1
ATOM 2819 C CA . CYS A 1 346 ? -5.199 10.876 12.220 1.00 79.88 346 CYS A CA 1
ATOM 2820 C C . CYS A 1 346 ? -6.123 11.618 13.191 1.00 79.88 346 CYS A C 1
ATOM 2822 O O . CYS A 1 346 ? -6.564 12.740 12.925 1.00 79.88 346 CYS A O 1
ATOM 2824 N N . VAL A 1 347 ? -6.354 11.017 14.364 1.00 77.50 347 VAL A N 1
ATOM 2825 C CA . VAL A 1 347 ? -7.206 11.603 15.415 1.00 77.50 347 VAL A CA 1
ATOM 2826 C C . VAL A 1 347 ? -6.472 12.484 16.425 1.00 77.50 347 VAL A C 1
ATOM 2828 O O . VAL A 1 347 ? -7.077 13.017 17.352 1.00 77.50 347 VAL A O 1
ATOM 2831 N N . ARG A 1 348 ? -5.157 12.672 16.259 1.00 69.44 348 ARG A N 1
ATOM 2832 C CA . ARG A 1 348 ? -4.317 13.431 17.206 1.00 69.44 348 ARG A CA 1
ATOM 2833 C C . ARG A 1 348 ? -4.521 14.945 17.140 1.00 69.44 348 ARG A C 1
ATOM 2835 O O . ARG A 1 348 ? -3.896 15.665 17.910 1.00 69.44 348 ARG A O 1
ATOM 2842 N N . GLY A 1 349 ? -5.342 15.447 16.214 1.00 63.12 349 GLY A N 1
ATOM 2843 C CA . GLY A 1 349 ? -5.462 16.888 15.983 1.00 63.12 349 GLY A CA 1
ATOM 2844 C C . GLY A 1 349 ? -4.131 17.510 15.554 1.00 63.12 349 GLY A C 1
ATOM 2845 O O . GLY A 1 349 ? -3.842 18.645 15.911 1.00 63.12 349 GLY A O 1
ATOM 2846 N N . CYS A 1 350 ? -3.305 16.762 14.816 1.00 62.84 350 CYS A N 1
ATOM 2847 C CA . CYS A 1 350 ? -1.960 17.165 14.397 1.00 62.84 350 CYS A CA 1
ATOM 2848 C C . CYS A 1 350 ? -1.904 18.551 13.724 1.00 62.84 350 CYS A C 1
ATOM 2850 O O . CYS A 1 350 ? -0.940 19.276 13.955 1.00 62.84 350 CYS A O 1
ATOM 2852 N N . ALA A 1 351 ? -2.972 18.969 13.035 1.00 55.69 351 ALA A N 1
ATOM 2853 C CA . ALA A 1 351 ? -3.116 20.316 12.484 1.00 55.69 351 ALA A CA 1
ATOM 2854 C C . ALA A 1 351 ? -2.954 21.445 13.531 1.00 55.69 351 ALA A C 1
ATOM 2856 O O . ALA A 1 351 ? -2.368 22.485 13.235 1.00 55.69 351 ALA A O 1
ATOM 2857 N N . SER A 1 352 ? -3.411 21.253 14.779 1.00 50.41 352 SER A N 1
ATOM 2858 C CA . SER A 1 352 ? -3.226 22.238 15.861 1.00 50.41 352 SER A CA 1
ATOM 2859 C C . SER A 1 352 ? -1.821 22.179 16.463 1.00 50.41 352 SER A C 1
ATOM 2861 O O . SER A 1 352 ? -1.267 23.199 16.876 1.00 50.41 352 SER A O 1
ATOM 2863 N N . LEU A 1 353 ? -1.199 21.001 16.447 1.00 48.16 353 LEU A N 1
ATOM 2864 C CA . LEU A 1 353 ? 0.142 20.767 16.977 1.00 48.16 353 LEU A CA 1
ATOM 2865 C C . LEU A 1 353 ? 1.238 21.382 16.085 1.00 48.16 353 LEU A C 1
ATOM 2867 O O . LEU A 1 353 ? 2.286 21.768 16.608 1.00 48.16 353 LEU A O 1
ATOM 2871 N N . CYS A 1 354 ? 0.975 21.570 14.784 1.00 43.12 354 CYS A N 1
ATOM 2872 C CA . CYS A 1 354 ? 1.816 22.332 13.842 1.00 43.12 354 CYS A CA 1
ATOM 2873 C C . CYS A 1 354 ? 2.018 23.803 14.208 1.00 43.12 354 CYS A C 1
ATOM 2875 O O . CYS A 1 354 ? 2.957 24.433 13.719 1.00 43.12 354 CYS A O 1
ATOM 2877 N N .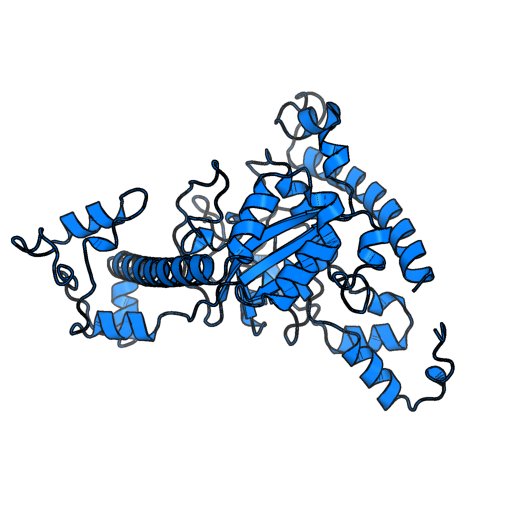 SER A 1 355 ? 1.114 24.370 15.009 1.00 40.97 355 SER A N 1
ATOM 2878 C CA . SER A 1 355 ? 1.109 25.801 15.322 1.00 40.97 355 SER A CA 1
ATOM 2879 C C . SER A 1 355 ? 2.026 26.176 16.490 1.00 40.97 355 SER A C 1
ATOM 2881 O O . SER A 1 355 ? 2.257 27.358 16.738 1.00 40.97 355 SER A O 1
ATOM 2883 N N . THR A 1 356 ? 2.582 25.189 17.202 1.00 43.88 356 THR A N 1
ATOM 2884 C CA . THR A 1 356 ? 3.427 25.443 18.376 1.00 43.88 356 THR A CA 1
ATOM 2885 C C . THR A 1 356 ? 4.907 25.537 17.992 1.00 43.88 356 THR A C 1
ATOM 2887 O O . THR A 1 356 ? 5.473 24.615 17.399 1.00 43.88 356 THR A O 1
ATOM 2890 N N . ASN A 1 357 ? 5.559 26.652 18.351 1.00 46.19 357 ASN A N 1
ATOM 2891 C CA . ASN A 1 357 ? 6.995 26.874 18.107 1.00 46.19 357 ASN A CA 1
ATOM 2892 C C . ASN A 1 357 ? 7.865 25.738 18.671 1.00 46.19 357 ASN A C 1
ATOM 2894 O O . ASN A 1 357 ? 8.813 25.317 18.019 1.00 46.19 357 ASN A O 1
ATOM 2898 N N . THR A 1 358 ? 7.473 25.160 19.807 1.00 41.44 358 THR A N 1
ATOM 2899 C CA . THR A 1 358 ? 8.182 24.063 20.480 1.00 41.44 358 THR A CA 1
ATOM 2900 C C . THR A 1 358 ? 8.265 22.788 19.632 1.00 41.44 358 THR A C 1
ATOM 2902 O O . THR A 1 358 ? 9.284 22.104 19.655 1.00 41.44 358 THR A O 1
ATOM 2905 N N . ARG A 1 359 ? 7.237 22.470 18.823 1.00 45.12 359 ARG A N 1
ATOM 2906 C CA . ARG A 1 359 ? 7.300 21.327 17.892 1.00 45.12 359 ARG A CA 1
ATOM 2907 C C . ARG A 1 359 ? 8.032 21.658 16.595 1.00 45.12 359 ARG A C 1
ATOM 2909 O O . ARG A 1 359 ? 8.740 20.799 16.079 1.00 45.12 359 ARG A O 1
ATOM 2916 N N . ARG A 1 360 ? 7.943 22.898 16.095 1.00 44.56 360 ARG A N 1
ATOM 2917 C CA . ARG A 1 360 ? 8.850 23.358 15.026 1.00 44.56 360 ARG A CA 1
ATOM 2918 C C . ARG A 1 360 ? 10.306 23.212 15.453 1.00 44.56 360 ARG A C 1
ATOM 2920 O O . ARG A 1 360 ? 11.115 22.799 14.641 1.00 44.56 360 ARG A O 1
ATOM 2927 N N . GLU A 1 361 ? 10.644 23.502 16.702 1.00 43.56 361 GLU A N 1
ATOM 2928 C CA . GLU A 1 361 ? 12.001 23.342 17.235 1.00 43.56 361 GLU A CA 1
ATOM 2929 C C . GLU A 1 361 ? 12.382 21.864 17.438 1.00 43.56 361 GLU A C 1
ATOM 2931 O O . GLU A 1 361 ? 13.457 21.480 16.982 1.00 43.56 361 GLU A O 1
ATOM 2936 N N . MET A 1 362 ? 11.483 21.017 17.977 1.00 40.50 362 MET A N 1
ATOM 2937 C CA . MET A 1 362 ? 11.665 19.548 18.064 1.00 40.50 362 MET A CA 1
ATOM 2938 C C . MET A 1 362 ? 12.030 18.900 16.730 1.00 40.50 362 MET A C 1
ATOM 2940 O O . MET A 1 362 ? 12.950 18.093 16.672 1.00 40.50 362 MET A O 1
ATOM 2944 N N . TYR A 1 363 ? 11.310 19.251 15.663 1.00 40.91 363 TYR A N 1
ATOM 2945 C CA . TYR A 1 363 ? 11.392 18.549 14.379 1.00 40.91 363 TYR A CA 1
ATOM 2946 C C . TYR A 1 363 ? 12.116 19.337 13.275 1.00 40.91 363 TYR A C 1
ATOM 2948 O O . TYR A 1 363 ? 12.278 18.827 12.175 1.00 40.91 363 TYR A O 1
ATOM 2956 N N . SER A 1 364 ? 12.587 20.566 13.534 1.00 42.91 364 SER A N 1
ATOM 2957 C CA . SER A 1 364 ? 13.456 21.301 12.588 1.00 42.91 364 SER A CA 1
ATOM 2958 C C . SER A 1 364 ? 14.936 20.941 12.713 1.00 42.91 364 SER A C 1
ATOM 2960 O O . SER A 1 364 ? 15.778 21.646 12.160 1.00 42.91 364 SER A O 1
ATOM 2962 N N . GLY A 1 365 ? 15.272 19.905 13.490 1.00 38.62 365 GLY A N 1
ATOM 2963 C CA . GLY A 1 365 ? 16.657 19.606 13.858 1.00 38.62 365 GLY A CA 1
ATOM 2964 C C . GLY A 1 365 ? 17.288 20.676 14.759 1.00 38.62 365 GLY A C 1
ATOM 2965 O O . GLY A 1 365 ? 18.495 20.665 14.963 1.00 38.62 365 GLY A O 1
ATOM 2966 N N . ARG A 1 366 ? 16.488 21.603 15.310 1.00 38.69 366 ARG A N 1
ATOM 2967 C CA . ARG A 1 366 ? 16.920 22.634 16.270 1.00 38.69 366 ARG A CA 1
ATOM 2968 C C . ARG A 1 366 ? 16.703 22.212 17.720 1.00 38.69 366 ARG A C 1
ATOM 2970 O O . ARG A 1 366 ? 16.541 23.071 18.587 1.00 38.69 366 ARG A O 1
ATOM 2977 N N . TYR A 1 367 ? 16.705 20.910 18.005 1.00 44.00 367 TYR A N 1
ATOM 2978 C CA . TYR A 1 367 ? 16.896 20.493 19.385 1.00 44.00 367 TYR A CA 1
ATOM 2979 C C . TYR A 1 367 ? 18.274 20.968 19.822 1.00 44.00 367 TYR A C 1
ATOM 2981 O O . TYR A 1 367 ? 19.289 20.600 19.232 1.00 44.00 367 TYR A O 1
ATOM 2989 N N . LEU A 1 368 ? 18.268 21.862 20.809 1.00 41.97 368 LEU A N 1
ATOM 2990 C CA . LEU A 1 368 ? 19.457 22.306 21.513 1.00 41.97 368 LEU A CA 1
ATOM 2991 C C . LEU A 1 368 ? 20.249 21.058 21.900 1.00 41.97 368 LEU A C 1
ATOM 2993 O O . LEU A 1 368 ? 19.710 20.164 22.551 1.00 41.97 368 LEU A O 1
ATOM 2997 N N . HIS A 1 369 ? 21.511 21.035 21.482 1.00 46.47 369 HIS A N 1
ATOM 2998 C CA . HIS A 1 369 ? 22.534 20.016 21.731 1.00 46.47 369 HIS A CA 1
ATOM 2999 C C . HIS A 1 369 ? 22.692 19.583 23.206 1.00 46.47 369 HIS A C 1
ATOM 3001 O O . HIS A 1 369 ? 23.497 18.707 23.492 1.00 46.47 369 HIS A O 1
ATOM 3007 N N . ASP A 1 370 ? 21.932 20.163 24.133 1.00 47.81 370 ASP A N 1
ATOM 3008 C CA . ASP A 1 370 ? 22.209 20.157 25.564 1.00 47.81 370 ASP A CA 1
ATOM 3009 C C . ASP A 1 370 ? 21.423 19.099 26.365 1.00 47.81 370 ASP A C 1
ATOM 3011 O O . ASP A 1 370 ? 21.596 19.029 27.579 1.00 47.81 370 ASP A O 1
ATOM 3015 N N . TYR A 1 371 ? 20.546 18.288 25.748 1.00 46.25 371 TYR A N 1
ATOM 3016 C CA . TYR A 1 371 ? 19.658 17.368 26.497 1.00 46.25 371 TYR A CA 1
ATOM 3017 C C . TYR A 1 371 ? 19.753 15.871 26.168 1.00 46.25 371 TYR A C 1
ATOM 3019 O O . TYR A 1 371 ? 19.128 15.077 26.871 1.00 46.25 371 TYR A O 1
ATOM 3027 N N . ALA A 1 372 ? 20.497 15.455 25.143 1.00 48.78 372 ALA A N 1
ATOM 3028 C CA . ALA A 1 372 ? 20.681 14.034 24.841 1.00 48.78 372 ALA A CA 1
ATOM 3029 C C . ALA A 1 372 ? 21.968 13.828 24.038 1.00 48.78 372 ALA A C 1
ATOM 3031 O O . ALA A 1 372 ? 22.066 14.297 22.902 1.00 48.78 372 ALA A O 1
ATOM 3032 N N . ASP A 1 373 ? 22.922 13.107 24.622 1.00 48.06 373 ASP A N 1
ATOM 3033 C CA . ASP A 1 373 ? 24.223 12.817 24.015 1.00 48.06 373 ASP A CA 1
ATOM 3034 C C . ASP A 1 373 ? 24.111 11.704 22.959 1.00 48.06 373 ASP A C 1
ATOM 3036 O O . ASP A 1 373 ? 25.008 11.525 22.133 1.00 48.06 373 ASP A O 1
ATOM 3040 N N . THR A 1 374 ? 23.000 10.950 22.946 1.00 53.81 374 THR A N 1
ATOM 3041 C CA . THR A 1 374 ? 22.795 9.832 22.013 1.00 53.81 374 THR A CA 1
ATOM 3042 C C . THR A 1 374 ? 21.406 9.802 21.358 1.00 53.81 374 THR A C 1
ATOM 3044 O O . THR A 1 374 ? 20.390 10.177 21.944 1.00 53.81 374 THR A O 1
ATOM 3047 N N . LEU A 1 375 ? 21.340 9.258 20.135 1.00 50.00 375 LEU A N 1
ATOM 3048 C CA . LEU A 1 375 ? 20.093 8.969 19.397 1.00 50.00 375 LEU A CA 1
ATOM 3049 C C . LEU A 1 375 ? 19.092 8.134 20.221 1.00 50.00 375 LEU A C 1
ATOM 3051 O O . LEU A 1 375 ? 17.877 8.322 20.131 1.00 50.00 375 LEU A O 1
ATOM 3055 N N . MET A 1 376 ? 19.600 7.230 21.061 1.00 48.47 376 MET A N 1
ATOM 3056 C CA . MET A 1 376 ? 18.784 6.378 21.926 1.00 48.47 376 MET A CA 1
ATOM 3057 C C . MET A 1 376 ? 18.081 7.162 23.036 1.00 48.47 376 MET A C 1
ATOM 3059 O O . MET A 1 376 ? 16.941 6.844 23.374 1.00 48.47 376 MET A O 1
ATOM 3063 N N . GLU A 1 377 ? 18.715 8.197 23.580 1.00 52.53 377 GLU A N 1
ATOM 3064 C CA . GLU A 1 377 ? 18.109 9.076 24.584 1.00 52.53 377 GLU A CA 1
ATOM 3065 C C . GLU A 1 377 ? 17.014 9.948 23.965 1.00 52.53 377 GLU A C 1
ATOM 3067 O O . GLU A 1 377 ? 15.927 10.060 24.534 1.00 52.53 377 GLU A O 1
ATOM 3072 N N . GLN A 1 378 ? 17.233 10.470 22.752 1.00 51.09 378 GLN A N 1
ATOM 3073 C CA . GLN A 1 378 ? 16.207 11.212 22.009 1.00 51.09 378 GLN A CA 1
ATOM 3074 C C . GLN A 1 378 ? 14.963 10.346 21.748 1.00 51.09 378 GLN A C 1
ATOM 3076 O O . GLN A 1 378 ? 13.836 10.766 22.026 1.00 51.09 378 GLN A O 1
ATOM 3081 N N . TYR A 1 379 ? 15.156 9.098 21.305 1.00 50.31 379 TYR A N 1
ATOM 3082 C CA . TYR A 1 379 ? 14.066 8.135 21.122 1.00 50.31 379 TYR A CA 1
ATOM 3083 C C . TYR A 1 379 ? 13.353 7.804 22.441 1.00 50.31 379 TYR A C 1
ATOM 3085 O O . TYR A 1 379 ? 12.126 7.730 22.480 1.00 50.31 379 TYR A O 1
ATOM 3093 N N . GLN A 1 380 ? 14.084 7.631 23.548 1.00 52.06 380 GLN A N 1
ATOM 3094 C CA . GLN A 1 380 ? 13.478 7.380 24.859 1.00 52.06 380 GLN A CA 1
ATOM 3095 C C . GLN A 1 380 ? 12.624 8.558 25.343 1.00 52.06 380 GLN A C 1
ATOM 3097 O O . GLN A 1 380 ? 11.544 8.327 25.888 1.00 52.06 380 GLN A O 1
ATOM 3102 N N . VAL A 1 381 ? 13.055 9.799 25.106 1.00 52.38 381 VAL A N 1
ATOM 3103 C CA . VAL A 1 381 ? 12.285 11.010 25.434 1.00 52.38 381 VAL A CA 1
ATOM 3104 C C . VAL A 1 381 ? 11.006 11.094 24.598 1.00 52.38 381 VAL A C 1
ATOM 3106 O O . VAL A 1 381 ? 9.925 11.283 25.165 1.00 52.38 381 VAL A O 1
ATOM 3109 N N . ILE A 1 382 ? 11.095 10.873 23.280 1.00 51.00 382 ILE A N 1
ATOM 3110 C CA . ILE A 1 382 ? 9.920 10.806 22.392 1.00 51.00 382 ILE A CA 1
ATOM 3111 C C . ILE A 1 382 ? 8.962 9.719 22.885 1.00 51.00 382 ILE A C 1
ATOM 3113 O O . ILE A 1 382 ? 7.791 9.994 23.138 1.00 51.00 382 ILE A O 1
ATOM 3117 N N . ARG A 1 383 ? 9.475 8.512 23.143 1.00 51.34 383 ARG A N 1
ATOM 3118 C CA . ARG A 1 383 ? 8.694 7.372 23.632 1.00 51.34 383 ARG A CA 1
ATOM 3119 C C . ARG A 1 383 ? 8.029 7.643 24.982 1.00 51.34 383 ARG A C 1
ATOM 3121 O O . ARG A 1 383 ? 6.932 7.147 25.219 1.00 51.34 383 ARG A O 1
ATOM 3128 N N . LEU A 1 384 ? 8.662 8.382 25.895 1.00 53.97 384 LEU A N 1
ATOM 3129 C CA . LEU A 1 384 ? 8.070 8.743 27.189 1.00 53.97 384 LEU A CA 1
ATOM 3130 C C . LEU A 1 384 ? 6.899 9.717 27.018 1.00 53.97 384 LEU A C 1
ATOM 3132 O O . LEU A 1 384 ? 5.853 9.515 27.637 1.00 53.97 384 LEU A O 1
ATOM 3136 N N . HIS A 1 385 ? 7.038 10.717 26.146 1.00 52.03 385 HIS A N 1
ATOM 3137 C CA . HIS A 1 385 ? 5.944 11.628 25.814 1.00 52.03 385 HIS A CA 1
ATOM 3138 C C . HIS A 1 385 ? 4.810 10.922 25.070 1.00 52.03 385 HIS A C 1
ATOM 3140 O O . HIS A 1 385 ? 3.649 11.051 25.460 1.00 52.03 385 HIS A O 1
ATOM 3146 N N . GLU A 1 386 ? 5.139 10.102 24.072 1.00 50.03 386 GLU A N 1
ATOM 3147 C CA . GLU A 1 386 ? 4.169 9.266 23.370 1.00 50.03 386 GLU A CA 1
ATOM 3148 C C . GLU A 1 386 ? 3.476 8.296 24.322 1.00 50.03 386 GLU A C 1
ATOM 3150 O O . GLU A 1 386 ? 2.284 8.082 24.180 1.00 50.03 386 GLU A O 1
ATOM 3155 N N . ARG A 1 387 ? 4.156 7.760 25.343 1.00 50.22 387 ARG A N 1
ATOM 3156 C CA . ARG A 1 387 ? 3.549 6.863 26.338 1.00 50.22 387 ARG A CA 1
ATOM 3157 C C . ARG A 1 387 ? 2.523 7.578 27.223 1.00 50.22 387 ARG A C 1
ATOM 3159 O O . ARG A 1 387 ? 1.505 6.977 27.561 1.00 50.22 387 ARG A O 1
ATOM 3166 N N . GLU A 1 388 ? 2.756 8.828 27.616 1.00 48.88 388 GLU A N 1
ATOM 3167 C CA . GLU A 1 388 ? 1.765 9.610 28.372 1.00 48.88 388 GLU A CA 1
ATOM 3168 C C . GLU A 1 388 ? 0.586 10.036 27.487 1.00 48.88 388 GLU A C 1
ATOM 3170 O O . GLU A 1 388 ? -0.571 9.888 27.890 1.00 48.88 388 GLU A O 1
ATOM 3175 N N . GLU A 1 389 ? 0.851 10.446 26.244 1.00 47.88 389 GLU A N 1
ATOM 3176 C CA . GLU A 1 389 ? -0.201 10.687 25.255 1.00 47.88 389 GLU A CA 1
ATOM 3177 C C . GLU A 1 389 ? -0.975 9.397 24.950 1.00 47.88 389 GLU A C 1
ATOM 3179 O O . GLU A 1 389 ? -2.195 9.419 24.895 1.00 47.88 389 GLU A O 1
ATOM 3184 N N . GLU A 1 390 ? -0.316 8.247 24.823 1.00 47.31 390 GLU A N 1
ATOM 3185 C CA . GLU A 1 390 ? -0.932 6.932 24.646 1.00 47.31 390 GLU A CA 1
ATOM 3186 C C . GLU A 1 390 ? -1.742 6.505 25.856 1.00 47.31 390 GLU A C 1
ATOM 3188 O O . GLU A 1 390 ? -2.761 5.853 25.677 1.00 47.31 390 GLU A O 1
ATOM 3193 N N . LYS A 1 391 ? -1.334 6.836 27.084 1.00 48.22 391 LYS A N 1
ATOM 3194 C CA . LYS A 1 391 ? -2.148 6.592 28.281 1.00 48.22 391 LYS A CA 1
ATOM 3195 C C . LYS A 1 391 ? -3.380 7.489 28.285 1.00 48.22 391 LYS A C 1
ATOM 3197 O O . LYS A 1 391 ? -4.470 6.999 28.580 1.00 48.22 391 LYS A O 1
ATOM 3202 N N . ALA A 1 392 ? -3.242 8.760 27.911 1.00 45.91 392 ALA A N 1
ATOM 3203 C CA . ALA A 1 392 ? -4.357 9.694 27.774 1.00 45.91 392 ALA A CA 1
ATOM 3204 C C . ALA A 1 392 ? -5.300 9.297 26.624 1.00 45.91 392 ALA A C 1
ATOM 3206 O O . ALA A 1 392 ? -6.517 9.306 26.790 1.00 45.91 392 ALA A O 1
ATOM 3207 N N . MET A 1 393 ? -4.756 8.843 25.496 1.00 45.56 393 MET A N 1
ATOM 3208 C CA . MET A 1 393 ? -5.476 8.321 24.335 1.00 45.56 393 MET A CA 1
ATOM 3209 C C . MET A 1 393 ? -6.050 6.943 24.604 1.00 45.56 393 MET A C 1
ATOM 3211 O O . MET A 1 393 ? -7.136 6.665 24.136 1.00 45.56 393 MET A O 1
ATOM 3215 N N . ALA A 1 394 ? -5.401 6.079 25.377 1.00 43.16 394 ALA A N 1
ATOM 3216 C CA . ALA A 1 394 ? -5.981 4.829 25.842 1.00 43.16 394 ALA A CA 1
ATOM 3217 C C . ALA A 1 394 ? -7.065 5.108 26.880 1.00 43.16 394 ALA A C 1
ATOM 3219 O O . ALA A 1 394 ? -7.999 4.330 26.964 1.00 43.16 394 ALA A O 1
ATOM 3220 N N . ALA A 1 395 ? -7.002 6.200 27.646 1.00 44.75 395 ALA A N 1
ATOM 3221 C CA . ALA A 1 395 ? -8.085 6.638 28.524 1.00 44.75 395 ALA A CA 1
ATOM 3222 C C . ALA A 1 395 ? -9.253 7.258 27.734 1.00 44.75 395 ALA A C 1
ATOM 3224 O O . ALA A 1 395 ? -10.409 6.980 28.051 1.00 44.75 395 ALA A O 1
ATOM 3225 N N . GLY A 1 396 ? -8.968 8.031 26.681 1.00 42.06 396 GLY A N 1
ATOM 3226 C CA . GLY A 1 396 ? -9.940 8.567 25.723 1.00 42.06 396 GLY A CA 1
ATOM 3227 C C . GLY A 1 396 ? -10.588 7.458 24.901 1.00 42.06 396 GLY A C 1
ATOM 3228 O O . GLY A 1 396 ? -11.798 7.298 24.940 1.00 42.06 396 GLY A O 1
ATOM 3229 N N . SER A 1 397 ? -9.782 6.600 24.282 1.00 40.47 397 SER A N 1
ATOM 3230 C CA . SER A 1 397 ? -10.189 5.361 23.617 1.00 40.47 397 SER A CA 1
ATOM 3231 C C . SER A 1 397 ? -10.920 4.453 24.593 1.00 40.47 397 SER A C 1
ATOM 3233 O O . SER A 1 397 ? -11.968 3.968 24.250 1.00 40.47 397 SER A O 1
ATOM 3235 N N . ARG A 1 398 ? -10.506 4.275 25.854 1.00 44.41 398 ARG A N 1
ATOM 3236 C CA . ARG A 1 398 ? -11.324 3.540 26.843 1.00 44.41 398 ARG A CA 1
ATOM 3237 C C . ARG A 1 398 ? -12.644 4.244 27.153 1.00 44.41 398 ARG A C 1
ATOM 3239 O O . ARG A 1 398 ? -13.590 3.547 27.463 1.00 44.41 398 ARG A O 1
ATOM 3246 N N . LYS A 1 399 ? -12.742 5.577 27.117 1.00 44.47 399 LYS A N 1
ATOM 3247 C CA . LYS A 1 399 ? -14.029 6.296 27.244 1.00 44.47 399 LYS A CA 1
ATOM 3248 C C . LYS A 1 399 ? -14.910 6.100 26.010 1.00 44.47 399 LYS A C 1
ATOM 3250 O O . LYS A 1 399 ? -16.120 6.026 26.146 1.00 44.47 399 LYS A O 1
ATOM 3255 N N . ILE A 1 400 ? -14.296 6.013 24.841 1.00 40.34 400 ILE A N 1
ATOM 3256 C CA . ILE A 1 400 ? -14.913 5.795 23.535 1.00 40.34 400 ILE A CA 1
ATOM 3257 C C . ILE A 1 400 ? -15.382 4.338 23.386 1.00 40.34 400 ILE A C 1
ATOM 3259 O O . ILE A 1 400 ? -16.537 4.091 23.088 1.00 40.34 400 ILE A O 1
ATOM 3263 N N . LEU A 1 401 ? -14.526 3.380 23.727 1.00 40.16 401 LEU A N 1
ATOM 3264 C CA . LEU A 1 401 ? -14.762 1.935 23.782 1.00 40.16 401 LEU A CA 1
ATOM 3265 C C . LEU A 1 401 ? -15.611 1.494 24.980 1.00 40.16 401 LEU A C 1
ATOM 3267 O O . LEU A 1 401 ? -15.914 0.319 25.100 1.00 40.16 401 LEU A O 1
ATOM 3271 N N . LYS A 1 402 ? -15.894 2.404 25.920 1.00 39.91 402 LYS A N 1
ATOM 3272 C CA . LYS A 1 402 ? -16.938 2.240 26.946 1.00 39.91 402 LYS A CA 1
ATOM 3273 C C . LYS A 1 402 ? -18.269 2.872 26.519 1.00 39.91 402 LYS A C 1
ATOM 3275 O O . LYS A 1 402 ? -19.242 2.754 27.257 1.00 39.91 402 LYS A O 1
ATOM 3280 N N . ARG A 1 403 ? -18.271 3.662 25.437 1.00 40.56 403 ARG A N 1
ATOM 3281 C CA . ARG A 1 403 ? -19.474 4.244 24.817 1.00 40.56 403 ARG A CA 1
ATOM 3282 C C . ARG A 1 403 ? -19.973 3.377 23.658 1.00 40.56 403 ARG A C 1
ATOM 3284 O O . ARG A 1 403 ? -21.174 3.387 23.413 1.00 40.56 403 ARG A O 1
ATOM 3291 N N . LEU A 1 404 ? -19.064 2.682 22.969 1.00 37.69 404 LEU A N 1
ATOM 3292 C CA . LEU A 1 404 ? -19.324 1.409 22.289 1.00 37.69 404 LEU A CA 1
ATOM 3293 C C . LEU A 1 404 ? -19.519 0.312 23.340 1.00 37.69 404 LEU A C 1
ATOM 3295 O O . LEU A 1 404 ? -20.324 -0.603 23.071 1.00 37.69 404 LEU A O 1
#

pLDDT: mean 70.51, std 18.54, range [30.47, 96.5]

Secondary structure (DSSP, 8-state):
-----TTGGGS-HHHHHHHHHHH----EEE-----SS----THHHHHHHHHHHHTSPPGGGGT-HHHHHHHHTT-B----HHHHGGG--TT---TTSS--B-TTT-EEE---GGGT---TTS--STT-HHHHHHTTSS-EEEEGGGT---TTS--TT---------PPSSEEEEEEEEEE--HHHHHHSGGGTTTT---EEEEETT-HHHHHHHHHHHHHHHTT-HHHHHHHHHHT-HHHHHHHHHHHHHHHHHHHHHHHHHHTTSHHHHHHHHHTTPPPPPS--EEPPTT-TTTTS---HHHHHHHHHSSS--GGG-EE-TTSHHHHHHHHTPPPP--EEEEEEE-S-HHHHTT-HHHHHHHTT---TTS-SSHHHHHHHHHHHHHHHHHHHHHHHHHHTTT-